Protein AF-0000000084916771 (afdb_homodimer)

Radius of gyration: 23.05 Å; Cα contacts (8 Å, |Δi|>4): 1076; chains: 2; bounding box: 58×69×49 Å

Secondary structure (DSSP, 8-state):
-PPEEEESSTTSHHHHHHHHHHHHTT-EEEEEES-GGG--S-SSEEEE--TT-HHHHHHHHHHHHHHHS--SEEEE-----EES-GGGS-HHHHHHHHIIIIIHHHHHHHHHHHHHHHHT-EEEEEE--GGGGS--TT-HHHHHHHHHHHHHHHHHHHHSGGGTEEEEEEEE-SB-STHHHH-EEPPPPTT-TTHHHHHHHHHHHHHHGGGPBPHHHHHHHHHHHHH-SS--SEEEES-HHHHHHHHHHHHS-HHHHHHHHHHHTT-/-PPEEEESSTTSHHHHHHHHHHHHTT-EEEEEES-GGG--S-SSEEEE--TT-HHHHHHHHHHHHHHHS--SEEEE-----EES-GGGS-HHHHHHHHIIIIIHHHHHHHHHHHHHHHHT-EEEEEE--GGGGS--TT-HHHHHHHHHHHHHHHHHHHHSGGGTEEEEEEEE-SB-SGGGGG-EEPPPPTT-TTHHHHHHHHHHHHHHGGGPBPHHHHHHHHHHHHH-SS--SEEEES-HHHHHHHHHHHHS-HHHHHHHHHHHTT-

Nearest PDB structures (foldseek):
  3m1a-assembly1_C  TM=8.543E-01  e=1.316E-24  Streptomyces avermitilis
  3m1a-assembly6_J  TM=8.519E-01  e=1.029E-24  Streptomyces avermitilis
  1fdu-assembly1_B  TM=8.995E-01  e=2.110E-21  Homo sapiens
  4nbt-assembly1_D  TM=8.140E-01  e=1.089E-17  Acholeplasma laidlawii PG-8A
  2ztm-assembly1_B  TM=8.374E-01  e=3.122E-15  Pseudomonas fragi

Solvent-accessible surface area (backbone atoms only — not comparable to full-atom values): 27271 Å² total; per-residue (Å²): 132,65,54,33,33,41,30,35,38,21,79,45,49,53,30,25,41,28,46,54,52,43,36,73,73,58,37,47,48,36,23,17,25,70,56,38,89,75,59,77,88,62,91,52,52,58,39,56,35,42,61,74,34,70,66,39,41,48,51,42,53,48,50,46,32,71,75,66,71,50,60,42,31,42,33,42,48,47,65,61,47,46,38,32,54,72,75,66,42,56,68,68,58,55,51,50,42,36,34,35,42,30,52,12,47,51,51,49,50,46,63,48,44,65,59,20,48,73,64,45,32,31,36,38,39,38,53,49,29,55,52,24,77,45,38,35,67,39,25,23,66,41,12,15,28,25,27,19,40,51,21,32,40,53,5,50,29,60,70,35,38,89,40,44,32,45,44,27,38,38,18,41,46,66,51,50,45,64,51,73,77,62,32,49,65,44,73,80,43,88,90,43,97,54,28,67,61,50,47,54,48,52,54,53,50,66,71,49,56,85,68,34,43,61,38,60,59,56,24,54,52,50,54,52,46,73,69,40,93,72,63,60,63,72,44,78,47,64,57,66,68,63,58,47,49,55,53,46,60,71,72,40,57,66,70,58,43,48,48,55,52,29,56,75,66,69,99,131,66,55,33,35,40,31,35,38,21,80,45,51,54,30,25,39,28,45,53,51,45,35,74,74,57,37,44,47,34,22,16,24,71,55,38,88,74,58,76,88,61,91,53,54,59,39,57,35,42,61,73,34,72,65,38,41,46,52,43,53,49,50,46,3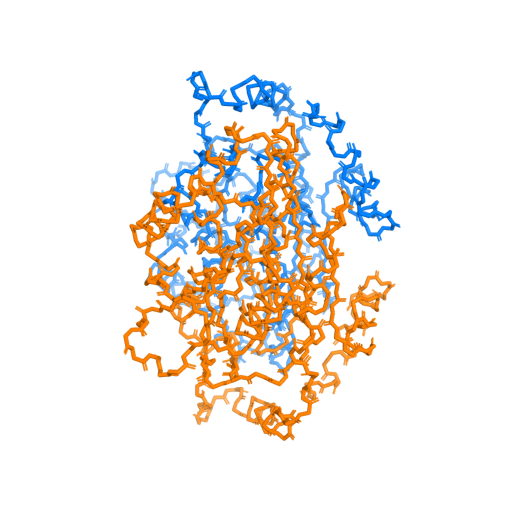2,71,75,66,71,50,60,43,30,41,33,40,48,46,66,61,47,43,39,31,54,72,76,66,44,56,67,69,58,55,52,51,42,35,34,38,42,29,51,12,49,50,52,49,50,46,63,49,43,64,59,20,48,74,64,46,32,30,36,38,40,38,52,50,30,54,50,24,77,47,37,34,66,40,24,23,67,41,13,15,27,26,26,18,40,51,20,33,40,52,5,51,28,60,70,35,39,89,40,46,33,46,44,27,36,37,18,41,46,65,51,51,45,64,52,72,76,62,32,47,65,42,75,78,44,88,89,44,95,54,29,68,61,51,48,54,46,52,53,54,50,67,70,49,56,86,67,33,42,62,38,57,59,55,23,54,52,49,54,52,46,74,70,41,92,74,65,62,64,72,44,78,45,64,57,66,68,62,59,46,48,57,52,45,58,71,72,40,57,68,68,59,44,47,50,53,51,29,56,74,66,69,96

InterPro domains:
  IPR002347 Short-chain dehydrogenase/reductase SDR [PF00106] (3-183)
  IPR002347 Short-chain dehydrogenase/reductase SDR [PR00080] (69-80)
  IPR002347 Short-chain dehydrogenase/reductase SDR [PR00080] (122-130)
  IPR002347 Short-chain dehydrogenase/reductase SDR [PR00080] (142-161)
  IPR002347 Short-chain dehydrogenase/reductase SDR [PR00081] (4-21)
  IPR002347 Short-chain dehydrogenase/reductase SDR [PR00081] (69-80)
  IPR002347 Short-chain dehydrogenase/reductase SDR [PR00081] (116-132)
  IPR002347 Short-chain dehydrogenase/reductase SDR [PR00081] (142-161)
  IPR002347 Short-chain dehydrogenase/reductase SDR [PR00081] (163-180)
  IPR020904 Short-chain dehydrogenase/reductase, conserved site [PS00061] (129-157)
  IPR036291 NAD(P)-binding domain superfamily [SSF51735] (2-242)
  IPR051911 Short-chain Dehydrogenases/Reductases (SDR) [PTHR43976] (2-239)

Foldseek 3Di:
DAAEEEEEPCLWDLNVLQQVLVVVVPHQYEYEDCCPVPRPPRPHHYDHADLLDLVRLLVVLVVSCVVPVAHAEYEYDWAAFEFAAPVQDDPVVLVVRLSTLPVSLVSNCVNRLVRCLVVLHHEYEYEAALLLLDQAGRRRSNNVSSVVNLVVQVPVQVVCVRSHYHYAYEHEYFAQTCNVVRYHYRDQDPPDPCNVLRVVQVVVCVVCSVPFDYSNQVSVVVVVQSVDPHHDRYHYTGDPVSVVLSVCCVPPDPVVNVVVSCVVSVD/DAAEEEEEPCLWDLNVLQQVLVVVVPHQYEYEDCCPVVRPPRPHHYDHADLLDLVRLLVRLVVSCVVPVAHAEYEYDWAAFEFAAPVQDDPVVLVVRLSTLPVSLVSNCVNRLVRCLVVLHHEYEYEAALLLLDQAGRRRSNNVSSVVNLVVQVPVQVVCVRSHYHYAYEHEYFALTCNVVRYHYRDQDPPDPCNVLRVVQVVVCVVCSVPFDYSNQVSVVVVVQSVDSHHDRYHYTGDPVSVVLSVCCVPPPPVVNVVVSCVVSVD

Sequence (534 aa):
MSKIILITGGSSGIGKAVGEFLQEKGYTVYGTSRNPETVQNSKLKLLALDVRNTNSIQFCIDEVIRLEGKIDVLINNAGVGITGPLEEIPMEEIKNNFDTNLFGPIALMKAVLPAMRSQKSGLIINVTSIAGYMGLPFRSIYSASKGALELITESIRMETKAFGIQITNVAPGDFATDIASRRFHAPVQKGSAYEQVYQAQLDMVNEHVNSGSDPIDMAVAIAKIIESPKPKVHYKVGAFMQKFSIVLKRILPDTVYEKILMNHYKLMSKIILITGGSSGIGKAVGEFLQEKGYTVYGTSRNPETVQNSKLKLLALDVRNTNSIQFCIDEVIRLEGKIDVLINNAGVGITGPLEEIPMEEIKNNFDTNLFGPIALMKAVLPAMRSQKSGLIINVTSIAGYMGLPFRSIYSASKGALELITESIRMETKAFGIQITNVAPGDFATDIASRRFHAPVQKGSAYEQVYQAQLDMVNEHVNSGSDPIDMAVAIAKIIESPKPKVHYKVGAFMQKFSIVLKRILPDTVYEKILMNHYKL

Structure (mmCIF, N/CA/C/O backbone):
data_AF-0000000084916771-model_v1
#
loop_
_entity.id
_entity.type
_entity.pdbx_description
1 polymer 'Probable short-chain type dehydrogenase'
#
loop_
_atom_site.group_PDB
_atom_site.id
_atom_site.type_symbol
_atom_site.label_atom_id
_atom_site.label_alt_id
_atom_site.label_comp_id
_atom_site.label_asym_id
_atom_site.label_entity_id
_atom_site.label_seq_id
_atom_site.pdbx_PDB_ins_code
_atom_site.Cartn_x
_atom_site.Cartn_y
_atom_site.Cartn_z
_atom_site.occupancy
_atom_site.B_iso_or_equiv
_atom_site.auth_seq_id
_atom_site.auth_comp_id
_atom_site.auth_asym_id
_atom_site.auth_atom_id
_atom_site.pdbx_PDB_model_num
ATOM 1 N N . MET A 1 1 ? -0.598 -33.656 -18.188 1 73.06 1 MET A N 1
ATOM 2 C CA . MET A 1 1 ? -1.247 -33.625 -16.875 1 73.06 1 MET A CA 1
ATOM 3 C C . MET A 1 1 ? -1.913 -32.281 -16.625 1 73.06 1 MET A C 1
ATOM 5 O O . MET A 1 1 ? -1.479 -31.266 -17.156 1 73.06 1 MET A O 1
ATOM 9 N N . SER A 1 2 ? -3.037 -32.312 -15.938 1 92.31 2 SER A N 1
ATOM 10 C CA . SER A 1 2 ? -3.811 -31.109 -15.672 1 92.31 2 SER A CA 1
ATOM 11 C C . SER A 1 2 ? -3.051 -30.156 -14.758 1 92.31 2 SER A C 1
ATOM 13 O O . SER A 1 2 ? -2.279 -30.594 -13.898 1 92.31 2 SER A O 1
ATOM 15 N N . LYS A 1 3 ? -3.109 -28.891 -15.055 1 97.62 3 LYS A N 1
ATOM 16 C CA . LYS A 1 3 ? -2.508 -27.922 -14.156 1 97.62 3 LYS A CA 1
ATOM 17 C C . LYS A 1 3 ? -3.164 -27.953 -12.773 1 97.62 3 LYS A C 1
ATOM 19 O O . LYS A 1 3 ? -4.383 -28.094 -12.672 1 97.62 3 LYS A O 1
ATOM 24 N N . ILE A 1 4 ? -2.309 -27.875 -11.773 1 98.81 4 ILE A N 1
ATOM 25 C CA . ILE A 1 4 ? -2.77 -27.844 -10.391 1 98.81 4 ILE A CA 1
ATOM 26 C C . ILE A 1 4 ? -2.926 -26.391 -9.93 1 98.81 4 ILE A C 1
ATOM 28 O O . ILE A 1 4 ? -1.952 -25.641 -9.898 1 98.81 4 ILE A O 1
ATOM 32 N N . ILE A 1 5 ? -4.164 -26.016 -9.523 1 98.88 5 ILE A N 1
ATOM 33 C CA . ILE A 1 5 ? -4.48 -24.641 -9.164 1 98.88 5 ILE A CA 1
ATOM 34 C C . ILE A 1 5 ? -4.91 -24.578 -7.699 1 98.88 5 ILE A C 1
ATOM 36 O O . ILE A 1 5 ? -5.742 -25.359 -7.25 1 98.88 5 ILE A O 1
ATOM 40 N N . LEU A 1 6 ? -4.289 -23.734 -6.922 1 98.94 6 LEU A N 1
ATOM 41 C CA . LEU A 1 6 ? -4.699 -23.406 -5.562 1 98.94 6 LEU A CA 1
ATOM 42 C C . LEU A 1 6 ? -5.281 -22 -5.488 1 98.94 6 LEU A C 1
ATOM 44 O O . LEU A 1 6 ? -4.641 -21.031 -5.91 1 98.94 6 LEU A O 1
ATOM 48 N N . ILE A 1 7 ? -6.492 -21.875 -5.012 1 98.88 7 ILE A N 1
ATOM 49 C CA . ILE A 1 7 ? -7.168 -20.594 -4.918 1 98.88 7 ILE A CA 1
ATOM 50 C C . ILE A 1 7 ? -7.551 -20.312 -3.465 1 98.88 7 ILE A C 1
ATOM 52 O O . ILE A 1 7 ? -8.258 -21.109 -2.842 1 98.88 7 ILE A O 1
ATOM 56 N N . THR A 1 8 ? -7.109 -19.188 -2.904 1 98.75 8 THR A N 1
ATOM 57 C CA . THR A 1 8 ? -7.516 -18.812 -1.554 1 98.75 8 THR A CA 1
ATOM 58 C C . THR A 1 8 ? -8.906 -18.188 -1.559 1 98.75 8 THR A C 1
ATOM 60 O O . THR A 1 8 ? -9.266 -17.469 -2.488 1 98.75 8 THR A O 1
ATOM 63 N N . GLY A 1 9 ? -9.633 -18.453 -0.482 1 96.38 9 GLY A N 1
ATOM 64 C CA . GLY A 1 9 ? -11 -17.969 -0.45 1 96.38 9 GLY A CA 1
ATOM 65 C C . GLY A 1 9 ? -11.875 -18.594 -1.524 1 96.38 9 GLY A C 1
ATOM 66 O O . GLY A 1 9 ? -12.586 -17.891 -2.244 1 96.38 9 GLY A O 1
ATOM 67 N N . GLY A 1 10 ? -11.844 -19.859 -1.682 1 96.12 10 GLY A N 1
ATOM 68 C CA . GLY A 1 10 ? -12.5 -20.547 -2.785 1 96.12 10 GLY A CA 1
ATOM 69 C C . GLY A 1 10 ? -13.922 -20.953 -2.469 1 96.12 10 GLY A C 1
ATOM 70 O O . GLY A 1 10 ? -14.617 -21.516 -3.322 1 96.12 10 GLY A O 1
ATOM 71 N N . SER A 1 11 ? -14.461 -20.609 -1.312 1 94.06 11 SER A N 1
ATOM 72 C CA . SER A 1 11 ? -15.75 -21.141 -0.882 1 94.06 11 SER A CA 1
ATOM 73 C C . SER A 1 11 ? -16.875 -20.188 -1.25 1 94.06 11 SER A C 1
ATOM 75 O O . SER A 1 11 ? -18.062 -20.531 -1.152 1 94.06 11 SER A O 1
ATOM 77 N N . SER A 1 12 ? -16.547 -18.953 -1.659 1 90.69 12 SER A N 1
ATOM 78 C CA . SER A 1 12 ? -17.594 -17.984 -1.955 1 90.69 12 SER A CA 1
ATOM 79 C C . SER A 1 12 ? -17.109 -16.922 -2.936 1 90.69 12 SER A C 1
ATOM 81 O O . SER A 1 12 ? -15.93 -16.906 -3.299 1 90.69 12 SER A O 1
ATOM 83 N N . GLY A 1 13 ? -18.047 -16.266 -3.492 1 91.44 13 GLY A N 1
ATOM 84 C CA . GLY A 1 13 ? -17.75 -15.086 -4.27 1 91.44 13 GLY A CA 1
ATOM 85 C C . GLY A 1 13 ? -16.938 -15.375 -5.516 1 91.44 13 GLY A C 1
ATOM 86 O O . GLY A 1 13 ? -17.219 -16.328 -6.242 1 91.44 13 GLY A O 1
ATOM 87 N N . ILE A 1 14 ? -15.992 -14.477 -5.746 1 94.06 14 ILE A N 1
ATOM 88 C CA . ILE A 1 14 ? -15.141 -14.562 -6.93 1 94.06 14 ILE A CA 1
ATOM 89 C C . ILE A 1 14 ? -14.336 -15.867 -6.891 1 94.06 14 ILE A C 1
ATOM 91 O O . ILE A 1 14 ? -14.219 -16.562 -7.906 1 94.06 14 ILE A O 1
ATOM 95 N N . GLY A 1 15 ? -13.805 -16.219 -5.73 1 96.69 15 GLY A N 1
ATOM 96 C CA . GLY A 1 15 ? -13.016 -17.422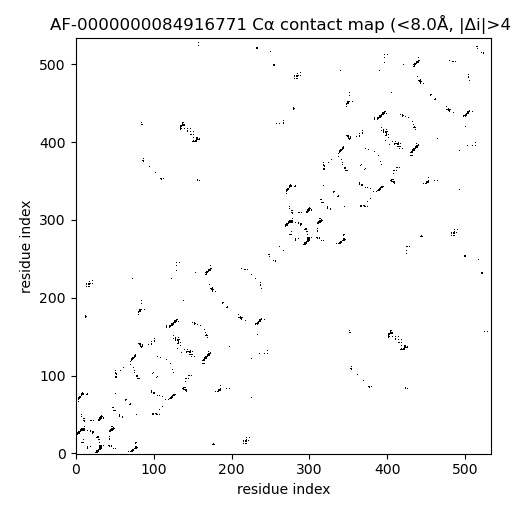 -5.598 1 96.69 15 GLY A CA 1
ATOM 97 C C . GLY A 1 15 ? -13.781 -18.688 -5.98 1 96.69 15 GLY A C 1
ATOM 98 O O . GLY A 1 15 ? -13.25 -19.547 -6.672 1 96.69 15 GLY A O 1
ATOM 99 N N . LYS A 1 16 ? -14.977 -18.734 -5.531 1 96.19 16 LYS A N 1
ATOM 100 C CA . LYS A 1 16 ? -15.836 -19.859 -5.863 1 96.19 16 LYS A CA 1
ATOM 101 C C . LYS A 1 16 ? -16.125 -19.922 -7.359 1 96.19 16 LYS A C 1
ATOM 103 O O . LYS A 1 16 ? -15.969 -20.969 -7.992 1 96.19 16 LYS A O 1
ATOM 108 N N . ALA A 1 17 ? -16.516 -18.781 -7.934 1 96.44 17 ALA A N 1
ATOM 109 C CA . ALA A 1 17 ? -16.859 -18.719 -9.352 1 96.44 17 ALA A CA 1
ATOM 110 C C . ALA A 1 17 ? -15.664 -19.094 -10.219 1 96.44 17 ALA A C 1
ATOM 112 O O . ALA A 1 17 ? -15.797 -19.859 -11.172 1 96.44 17 ALA A O 1
ATOM 113 N N . VAL A 1 18 ? -14.531 -18.578 -9.883 1 98.25 18 VAL A N 1
ATOM 114 C CA . VAL A 1 18 ? -13.305 -18.844 -10.625 1 98.25 18 VAL A CA 1
ATOM 115 C C . VAL A 1 18 ? -12.945 -20.328 -10.492 1 98.25 18 VAL A C 1
ATOM 117 O O . VAL A 1 18 ? -12.664 -21 -11.484 1 98.25 18 VAL A O 1
ATOM 120 N N . GLY A 1 19 ? -12.945 -20.812 -9.297 1 98.5 19 GLY A N 1
ATOM 121 C CA . GLY A 1 19 ? -12.594 -22.203 -9.055 1 98.5 19 GLY A CA 1
ATOM 122 C C . GLY A 1 19 ? -13.477 -23.188 -9.805 1 98.5 19 GLY A C 1
ATOM 123 O O . GLY A 1 19 ? -12.977 -24.109 -10.453 1 98.5 19 GLY A O 1
ATOM 124 N N . GLU A 1 20 ? -14.742 -23.016 -9.719 1 98.25 20 GLU A N 1
ATOM 125 C CA . GLU A 1 20 ? -15.688 -23.906 -10.391 1 98.25 20 GLU A CA 1
ATOM 126 C C . GLU A 1 20 ? -15.531 -23.844 -11.906 1 98.25 20 GLU A C 1
ATOM 128 O O . GLU A 1 20 ? -15.562 -24.875 -12.578 1 98.25 20 GLU A O 1
ATOM 133 N N . PHE A 1 21 ? -15.375 -22.656 -12.422 1 98.44 21 PHE A N 1
ATOM 134 C CA . PHE A 1 21 ? -15.18 -22.453 -13.859 1 98.44 21 PHE A CA 1
ATOM 135 C C . PHE A 1 21 ? -13.93 -23.188 -14.336 1 98.44 21 PHE A C 1
ATOM 137 O O . PHE A 1 21 ? -13.961 -23.875 -15.352 1 98.44 21 PHE A O 1
ATOM 144 N N . LEU A 1 22 ? -12.828 -23.047 -13.609 1 98.69 22 LEU A N 1
ATOM 145 C CA . LEU A 1 22 ? -11.562 -23.672 -13.977 1 98.69 22 LEU A CA 1
ATOM 146 C C . LEU A 1 22 ? -11.656 -25.188 -13.859 1 98.69 22 LEU A C 1
ATOM 148 O O . LEU A 1 22 ? -11.078 -25.906 -14.68 1 98.69 22 LEU A O 1
ATOM 152 N N . GLN A 1 23 ? -12.352 -25.641 -12.859 1 98.12 23 GLN A N 1
ATOM 153 C CA . GLN A 1 23 ? -12.586 -27.078 -12.727 1 98.12 23 GLN A CA 1
ATOM 154 C C . GLN A 1 23 ? -13.336 -27.625 -13.938 1 98.12 23 GLN A C 1
ATOM 156 O O . GLN A 1 23 ? -13.008 -28.703 -14.445 1 98.12 23 GLN A O 1
ATOM 161 N N . GLU A 1 24 ? -14.328 -26.953 -14.367 1 97.62 24 GLU A N 1
ATOM 162 C CA . GLU A 1 24 ? -15.109 -27.344 -15.531 1 97.62 24 GLU A CA 1
ATOM 163 C C . GLU A 1 24 ? -14.25 -27.359 -16.797 1 97.62 24 GLU A C 1
ATOM 165 O O . GLU A 1 24 ? -14.516 -28.141 -17.719 1 97.62 24 GLU A O 1
ATOM 170 N N . LYS A 1 25 ? -13.258 -26.578 -16.828 1 97.25 25 LYS A N 1
ATOM 171 C CA . LYS A 1 25 ? -12.352 -26.5 -17.984 1 97.25 25 LYS A CA 1
ATOM 172 C C . LYS A 1 25 ? -11.328 -27.625 -17.938 1 97.25 25 LYS A C 1
ATOM 174 O O . LYS A 1 25 ? -10.516 -27.766 -18.859 1 97.25 25 LYS A O 1
ATOM 179 N N . GLY A 1 26 ? -11.281 -28.391 -16.844 1 97.06 26 GLY A N 1
ATOM 180 C CA . GLY A 1 26 ? -10.453 -29.578 -16.812 1 97.06 26 GLY A CA 1
ATOM 181 C C . GLY A 1 26 ? -9.242 -29.438 -15.906 1 97.06 26 GLY A C 1
ATOM 182 O O . GLY A 1 26 ? -8.414 -30.344 -15.828 1 97.06 26 GLY A O 1
ATOM 183 N N . TYR A 1 27 ? -9.094 -28.328 -15.211 1 98.38 27 TYR A N 1
ATOM 184 C CA . TYR A 1 27 ? -7.984 -28.156 -14.273 1 98.38 27 TYR A CA 1
ATOM 185 C C . TYR A 1 27 ? -8.266 -28.875 -12.961 1 98.38 27 TYR A C 1
ATOM 187 O O . TYR A 1 27 ? -9.422 -29.141 -12.633 1 98.38 27 TYR A O 1
ATOM 195 N N . THR A 1 28 ? -7.25 -29.281 -12.281 1 98.62 28 THR A N 1
ATOM 196 C CA . THR A 1 28 ? -7.387 -29.719 -10.891 1 98.62 28 THR A CA 1
ATOM 197 C C . THR A 1 28 ? -7.328 -28.531 -9.945 1 98.62 28 THR A C 1
ATOM 199 O O . THR A 1 28 ? -6.289 -27.875 -9.812 1 98.62 28 THR A O 1
ATOM 202 N N . VAL A 1 29 ? -8.445 -28.266 -9.266 1 98.75 29 VAL A N 1
ATOM 203 C CA . VAL A 1 29 ? -8.547 -27.031 -8.508 1 98.75 29 VAL A CA 1
ATOM 204 C C . VAL A 1 29 ? -8.758 -27.344 -7.027 1 98.75 29 VAL A C 1
ATOM 206 O O . VAL A 1 29 ? -9.641 -28.125 -6.672 1 98.75 29 VAL A O 1
ATOM 209 N N . TYR A 1 30 ? -7.926 -26.781 -6.195 1 98.75 30 TYR A N 1
ATOM 210 C CA . TYR A 1 30 ? -8.125 -26.734 -4.754 1 98.75 30 TYR A CA 1
ATOM 211 C C . TYR A 1 30 ? -8.531 -25.344 -4.301 1 98.75 30 TYR A C 1
ATOM 213 O O . TYR A 1 30 ? -7.824 -24.359 -4.562 1 98.75 30 TYR A O 1
ATOM 221 N N . GLY A 1 31 ? -9.68 -25.219 -3.668 1 98.5 31 GLY A N 1
ATOM 222 C CA . GLY A 1 31 ? -10.039 -24.016 -2.955 1 98.5 31 GLY A CA 1
ATOM 223 C C . GLY A 1 31 ? -9.656 -24.047 -1.487 1 98.5 31 GLY A C 1
ATOM 224 O O . GLY A 1 31 ? -9.227 -25.078 -0.978 1 98.5 31 GLY A O 1
ATOM 225 N N . THR A 1 32 ? -9.789 -22.875 -0.85 1 98.62 32 THR A N 1
ATOM 226 C CA . THR A 1 32 ? -9.531 -22.859 0.585 1 98.62 32 THR A CA 1
ATOM 227 C C . THR A 1 32 ? -10.633 -22.109 1.327 1 98.62 32 THR A C 1
ATOM 229 O O . THR A 1 32 ? -11.359 -21.312 0.728 1 98.62 32 THR A O 1
ATOM 232 N N . SER A 1 33 ? -10.773 -22.406 2.537 1 97.31 33 SER A N 1
ATOM 233 C CA . SER A 1 33 ? -11.633 -21.734 3.506 1 97.31 33 SER A CA 1
ATOM 234 C C . SER A 1 33 ? -11.078 -21.859 4.922 1 97.31 33 SER A C 1
ATOM 236 O O . SER A 1 33 ? -10.328 -22.797 5.215 1 97.31 33 SER A O 1
ATOM 238 N N . ARG A 1 34 ? -11.406 -20.984 5.75 1 95.12 34 ARG A N 1
ATOM 239 C CA . ARG A 1 34 ? -10.961 -21.047 7.137 1 95.12 34 ARG A CA 1
ATOM 240 C C . ARG A 1 34 ? -11.562 -22.266 7.844 1 95.12 34 ARG A C 1
ATOM 242 O O . ARG A 1 34 ? -10.898 -22.906 8.664 1 95.12 34 ARG A O 1
ATOM 249 N N . ASN A 1 35 ? -12.781 -22.484 7.438 1 94.75 35 ASN A N 1
ATOM 250 C CA . ASN A 1 35 ? -13.523 -23.594 8.008 1 94.75 35 ASN A CA 1
ATOM 251 C C . ASN A 1 35 ? -14.211 -24.422 6.926 1 94.75 35 ASN A C 1
ATOM 253 O O . ASN A 1 35 ? -15.438 -24.391 6.797 1 94.75 35 ASN A O 1
ATOM 257 N N . PRO A 1 36 ? -13.453 -25.219 6.262 1 96.38 36 PRO A N 1
ATOM 258 C CA . PRO A 1 36 ? -14.023 -25.969 5.137 1 96.38 36 PRO A CA 1
ATOM 259 C C . PRO A 1 36 ? -15.156 -26.906 5.566 1 96.38 36 PRO A C 1
ATOM 261 O O . PRO A 1 36 ? -16.062 -27.172 4.777 1 96.38 36 PRO A O 1
ATOM 264 N N . GLU A 1 37 ? -15.125 -27.406 6.766 1 94.31 37 GLU A N 1
ATOM 265 C CA . GLU A 1 37 ? -16.109 -28.359 7.254 1 94.31 37 GLU A CA 1
ATOM 266 C C . GLU A 1 37 ? -17.5 -27.719 7.324 1 94.31 37 GLU A C 1
ATOM 268 O O . GLU A 1 37 ? -18.516 -28.422 7.32 1 94.31 37 GLU A O 1
ATOM 273 N N . THR A 1 38 ? -17.562 -26.422 7.344 1 93.31 38 THR A N 1
ATOM 274 C CA . THR A 1 38 ? -18.844 -25.734 7.473 1 93.31 38 THR A CA 1
ATOM 275 C C . THR A 1 38 ? -19.438 -25.422 6.098 1 93.31 38 THR A C 1
ATOM 277 O O . THR A 1 38 ? -20.578 -25 5.996 1 93.31 38 THR A O 1
ATOM 280 N N . VAL A 1 39 ? -18.703 -25.547 5.066 1 93.12 39 VAL A N 1
ATOM 281 C CA . VAL A 1 39 ? -19.172 -25.25 3.717 1 93.12 39 VAL A CA 1
ATOM 282 C C . VAL A 1 39 ? -19.906 -26.453 3.154 1 93.12 39 VAL A C 1
ATOM 284 O O . VAL A 1 39 ? -19.312 -27.531 2.969 1 93.12 39 VAL A O 1
ATOM 287 N N . GLN A 1 40 ? -21.156 -26.266 2.914 1 89.69 40 GLN A N 1
ATOM 288 C CA . GLN A 1 40 ? -21.984 -27.359 2.418 1 89.69 40 GLN A CA 1
ATOM 289 C C . GLN A 1 40 ? -22.031 -27.359 0.892 1 89.69 40 GLN A C 1
ATOM 291 O O . GLN A 1 40 ? -22.109 -26.312 0.266 1 89.69 40 GLN A O 1
ATOM 296 N N . ASN A 1 41 ? -21.875 -28.469 0.187 1 90.12 41 ASN A N 1
ATOM 297 C CA . ASN A 1 41 ? -22.109 -28.703 -1.234 1 90.12 41 ASN A CA 1
ATOM 298 C C . ASN A 1 41 ? -21.109 -27.953 -2.1 1 90.12 41 ASN A C 1
ATOM 300 O O . ASN A 1 41 ? -21.469 -27.391 -3.131 1 90.12 41 ASN A O 1
ATOM 304 N N . SER A 1 42 ? -19.922 -27.812 -1.606 1 93.62 42 SER A N 1
ATOM 305 C CA . SER A 1 42 ? -18.906 -27.203 -2.465 1 93.62 42 SER A CA 1
ATOM 306 C C . SER A 1 42 ? -18.531 -28.141 -3.619 1 93.62 42 SER A C 1
ATOM 308 O O . SER A 1 42 ? -18.328 -29.328 -3.42 1 93.62 42 SER A O 1
ATOM 310 N N . LYS A 1 43 ? -18.422 -27.594 -4.789 1 96 43 LYS A N 1
ATOM 311 C CA . LYS A 1 43 ? -17.969 -28.359 -5.941 1 96 43 LYS A CA 1
ATOM 312 C C . LYS A 1 43 ? -16.438 -28.5 -5.938 1 96 43 LYS A C 1
ATOM 314 O O . LYS A 1 43 ? -15.891 -29.359 -6.625 1 96 43 LYS A O 1
ATOM 319 N N . LEU A 1 44 ? -15.781 -27.578 -5.176 1 97.19 44 LEU A N 1
ATOM 320 C CA . LEU A 1 44 ? -14.328 -27.594 -5.086 1 97.19 44 LEU A CA 1
ATOM 321 C C . LEU A 1 44 ? -13.867 -28.391 -3.871 1 97.19 44 LEU A C 1
ATOM 323 O O . LEU A 1 44 ? -14.547 -28.406 -2.844 1 97.19 44 LEU A O 1
ATOM 327 N N . LYS A 1 45 ? -12.805 -29.094 -4.059 1 97.44 45 LYS A N 1
ATOM 328 C CA . LYS A 1 45 ? -12.102 -29.562 -2.869 1 97.44 45 LYS A CA 1
ATOM 329 C C . LYS A 1 45 ? -11.547 -28.391 -2.057 1 97.44 45 LYS A C 1
ATOM 331 O O . LYS A 1 45 ? -10.703 -27.641 -2.545 1 97.44 45 LYS A O 1
ATOM 336 N N . LEU A 1 46 ? -12.008 -28.297 -0.787 1 98.31 46 LEU A N 1
ATOM 337 C CA . LEU A 1 46 ? -11.609 -27.172 0.052 1 98.31 46 LEU A CA 1
ATOM 338 C C . LEU A 1 46 ? -10.594 -27.609 1.105 1 98.31 46 LEU A C 1
ATOM 340 O O . LEU A 1 46 ? -10.828 -28.578 1.826 1 98.31 46 LEU A O 1
ATOM 344 N N . LEU A 1 47 ? -9.508 -26.922 1.15 1 98.56 47 LEU A N 1
ATOM 345 C CA . LEU A 1 47 ? -8.516 -27.109 2.203 1 98.56 47 LEU A CA 1
ATOM 346 C C . LEU A 1 47 ? -8.625 -26.016 3.256 1 98.56 47 LEU A C 1
ATOM 348 O O . LEU A 1 47 ? -9.016 -24.891 2.943 1 98.56 47 LEU A O 1
ATOM 352 N N . ALA A 1 48 ? -8.289 -26.328 4.48 1 98.44 48 ALA A N 1
ATOM 353 C CA . ALA A 1 48 ? -8.281 -25.344 5.555 1 98.44 48 ALA A CA 1
ATOM 354 C C . ALA A 1 48 ? -7.125 -24.359 5.387 1 98.44 48 ALA A C 1
ATOM 356 O O . ALA A 1 48 ? -5.977 -24.766 5.195 1 98.44 48 ALA A O 1
ATOM 357 N N . LEU A 1 49 ? -7.488 -23.047 5.449 1 98.75 49 LEU A N 1
ATOM 358 C CA . LEU A 1 49 ? -6.449 -22.031 5.348 1 98.75 49 LEU A CA 1
ATOM 359 C C . LEU A 1 49 ? -6.902 -20.719 5.996 1 98.75 49 LEU A C 1
ATOM 361 O O . LEU A 1 49 ? -7.98 -20.219 5.688 1 98.75 49 LEU A O 1
ATOM 365 N N . ASP A 1 50 ? -6.172 -20.266 6.957 1 98.5 50 ASP A N 1
ATOM 366 C CA . ASP A 1 50 ? -6.199 -18.891 7.414 1 98.5 50 ASP A CA 1
ATOM 367 C C . ASP A 1 50 ? -5 -18.109 6.883 1 98.5 50 ASP A C 1
ATOM 369 O O . ASP A 1 50 ? -3.867 -18.328 7.32 1 98.5 50 ASP A O 1
ATOM 373 N N . VAL A 1 51 ? -5.309 -17.172 5.973 1 98.5 51 VAL A N 1
ATOM 374 C CA . VAL A 1 51 ? -4.227 -16.5 5.258 1 98.5 51 VAL A CA 1
ATOM 375 C C . VAL A 1 51 ? -3.449 -15.609 6.219 1 98.5 51 VAL A C 1
ATOM 377 O O . VAL A 1 51 ? -2.371 -15.117 5.883 1 98.5 51 VAL A O 1
ATOM 380 N N . ARG A 1 52 ? -3.936 -15.383 7.461 1 98.06 52 ARG A N 1
ATOM 381 C CA . ARG A 1 52 ? -3.252 -14.547 8.438 1 98.06 52 ARG A CA 1
ATOM 382 C C . ARG A 1 52 ? -2.326 -15.375 9.32 1 98.06 52 ARG A C 1
ATOM 384 O O . ARG A 1 52 ? -1.641 -14.844 10.195 1 98.06 52 ARG A O 1
ATOM 391 N N . ASN A 1 53 ? -2.324 -16.656 9.07 1 98.44 53 ASN A N 1
ATOM 392 C CA . ASN A 1 53 ? -1.555 -17.594 9.891 1 98.44 53 ASN A CA 1
ATOM 393 C C . ASN A 1 53 ? -0.516 -18.344 9.055 1 98.44 53 ASN A C 1
ATOM 395 O O . ASN A 1 53 ? -0.861 -19.234 8.273 1 98.44 53 ASN A O 1
ATOM 399 N N . THR A 1 54 ? 0.754 -18.047 9.305 1 97.62 54 THR A N 1
ATOM 400 C CA . THR A 1 54 ? 1.846 -18.578 8.492 1 97.62 54 THR A CA 1
ATOM 401 C C . THR A 1 54 ? 1.904 -20.094 8.586 1 97.62 54 THR A C 1
ATOM 403 O O . THR A 1 54 ? 2.223 -20.781 7.602 1 97.62 54 THR A O 1
ATOM 406 N N . ASN A 1 55 ? 1.629 -20.656 9.719 1 98.06 55 ASN A N 1
ATOM 407 C CA . ASN A 1 55 ? 1.608 -22.109 9.859 1 98.06 55 ASN A CA 1
ATOM 408 C C . ASN A 1 55 ? 0.486 -22.719 9.031 1 98.06 55 ASN A C 1
ATOM 410 O O . ASN A 1 55 ? 0.686 -23.75 8.375 1 98.06 55 ASN A O 1
ATOM 414 N N . SER A 1 56 ? -0.669 -22.125 9.117 1 98.75 56 SER A N 1
ATOM 415 C CA . SER A 1 56 ? -1.793 -22.578 8.305 1 98.75 56 SER A CA 1
ATOM 416 C C . SER A 1 56 ? -1.442 -22.562 6.82 1 98.75 56 SER A C 1
ATOM 418 O O . SER A 1 56 ? -1.77 -23.5 6.09 1 98.75 56 SER A O 1
ATOM 420 N N . ILE A 1 57 ? -0.751 -21.578 6.402 1 98.88 57 ILE A N 1
ATOM 421 C CA . ILE A 1 57 ? -0.335 -21.406 5.012 1 98.88 57 ILE A CA 1
ATOM 422 C C . ILE A 1 57 ? 0.62 -22.531 4.617 1 98.88 57 ILE A C 1
ATOM 424 O O . ILE A 1 57 ? 0.424 -23.188 3.592 1 98.88 57 ILE A O 1
ATOM 428 N N . GLN A 1 58 ? 1.588 -22.734 5.445 1 98.62 58 GLN A N 1
ATOM 429 C CA . GLN A 1 58 ? 2.574 -23.766 5.137 1 98.62 58 GLN A CA 1
ATOM 430 C C . GLN A 1 58 ? 1.922 -25.141 5.055 1 98.62 58 GLN A C 1
ATOM 432 O O . GLN A 1 58 ? 2.209 -25.922 4.141 1 98.62 58 GLN A O 1
ATOM 437 N N . PHE A 1 59 ? 1.065 -25.438 5.965 1 98.56 59 PHE A N 1
ATOM 438 C CA . PHE A 1 59 ? 0.372 -26.719 5.969 1 98.56 59 PHE A CA 1
ATOM 439 C C . PHE A 1 59 ? -0.443 -26.891 4.695 1 98.56 59 PHE A C 1
ATOM 441 O O . PHE A 1 59 ? -0.434 -27.969 4.09 1 98.56 59 PHE A O 1
ATOM 448 N N . CYS A 1 60 ? -1.114 -25.875 4.27 1 98.81 60 CYS A N 1
ATOM 449 C CA . CYS A 1 60 ? -1.947 -25.922 3.074 1 98.81 60 CYS A CA 1
ATOM 450 C C . CYS A 1 60 ? -1.104 -26.188 1.832 1 98.81 60 CYS A C 1
ATOM 452 O O . CYS A 1 60 ? -1.438 -27.047 1.021 1 98.81 60 CYS A O 1
ATOM 454 N N . ILE A 1 61 ? 0.001 -25.453 1.7 1 98.81 61 ILE A N 1
ATOM 455 C CA . ILE A 1 61 ? 0.906 -25.609 0.566 1 98.81 61 ILE A CA 1
ATOM 456 C C . ILE A 1 61 ? 1.475 -27.031 0.553 1 98.81 61 ILE A C 1
ATOM 458 O O . ILE A 1 61 ? 1.446 -27.719 -0.478 1 98.81 61 ILE A O 1
ATOM 462 N N . ASP A 1 62 ? 1.909 -27.453 1.7 1 98.62 62 ASP A N 1
ATOM 463 C CA . ASP A 1 62 ? 2.498 -28.781 1.818 1 98.62 62 ASP A CA 1
ATOM 464 C C . ASP A 1 62 ? 1.486 -29.875 1.456 1 98.62 62 ASP A C 1
ATOM 466 O O . ASP A 1 62 ? 1.84 -30.875 0.834 1 98.62 62 ASP A O 1
ATOM 470 N N . GLU A 1 63 ? 0.295 -29.688 1.854 1 98.69 63 GLU A N 1
ATOM 471 C CA . GLU A 1 63 ? -0.751 -30.672 1.583 1 98.69 63 GLU A CA 1
ATOM 472 C C . GLU A 1 63 ? -0.999 -30.812 0.084 1 98.69 63 GLU A C 1
ATOM 474 O O . GLU A 1 63 ? -1.121 -31.938 -0.427 1 98.69 63 GLU A O 1
ATOM 479 N N . VAL A 1 64 ? -1.068 -29.719 -0.674 1 98.75 64 VAL A N 1
ATOM 480 C CA . VAL A 1 64 ? -1.282 -29.781 -2.117 1 98.75 64 VAL A CA 1
ATOM 481 C C . VAL A 1 64 ? -0.088 -30.453 -2.787 1 98.75 64 VAL A C 1
ATOM 483 O O . VAL A 1 64 ? -0.26 -31.281 -3.68 1 98.75 64 VAL A O 1
ATOM 486 N N . ILE A 1 65 ? 1.083 -30.109 -2.322 1 98.38 65 ILE A N 1
ATOM 487 C CA . ILE A 1 65 ? 2.285 -30.703 -2.896 1 98.38 65 ILE A CA 1
ATOM 488 C C . ILE A 1 65 ? 2.312 -32.188 -2.605 1 98.38 65 ILE A C 1
ATOM 490 O O . ILE A 1 65 ? 2.689 -33 -3.467 1 98.38 65 ILE A O 1
ATOM 494 N N . ARG A 1 66 ? 1.957 -32.531 -1.407 1 98.12 66 ARG A N 1
ATOM 495 C CA . ARG A 1 66 ? 1.894 -33.969 -1.047 1 98.12 66 ARG A CA 1
ATOM 496 C C . ARG A 1 66 ? 0.923 -34.719 -1.952 1 98.12 66 ARG A C 1
ATOM 498 O O . ARG A 1 66 ? 1.228 -35.812 -2.42 1 98.12 66 ARG A O 1
ATOM 505 N N . LEU A 1 67 ? -0.162 -34.156 -2.299 1 98 67 LEU A N 1
ATOM 506 C CA . LEU A 1 67 ? -1.235 -34.812 -3.041 1 98 67 LEU A CA 1
ATOM 507 C C . LEU A 1 67 ? -0.945 -34.812 -4.539 1 98 67 LEU A C 1
ATOM 509 O O . LEU A 1 67 ? -1.25 -35.781 -5.238 1 98 67 LEU A O 1
ATOM 513 N N . GLU A 1 68 ? -0.347 -33.719 -5.035 1 98.19 68 GLU A N 1
ATOM 514 C CA . GLU A 1 68 ? -0.305 -33.531 -6.48 1 98.19 68 GLU A CA 1
ATOM 515 C C . GLU A 1 68 ? 1.133 -33.469 -6.988 1 98.19 68 GLU A C 1
ATOM 517 O O . GLU A 1 68 ? 1.374 -33.562 -8.195 1 98.19 68 GLU A O 1
ATOM 522 N N . GLY A 1 69 ? 2.096 -33.25 -6.105 1 97.69 69 GLY A N 1
ATOM 523 C CA . GLY A 1 69 ? 3.504 -33.188 -6.461 1 97.69 69 GLY A CA 1
ATOM 524 C C . GLY A 1 69 ? 3.965 -31.797 -6.867 1 97.69 69 GLY A C 1
ATOM 525 O O . GLY A 1 69 ? 5.164 -31.531 -6.926 1 97.69 69 GLY A O 1
ATOM 526 N N . LYS A 1 70 ? 3.021 -30.891 -7.172 1 98.25 70 LYS A N 1
ATOM 527 C CA . LYS A 1 70 ? 3.355 -29.562 -7.652 1 98.25 70 LYS A CA 1
ATOM 528 C C . LYS A 1 70 ? 2.186 -28.594 -7.465 1 98.25 70 LYS A C 1
ATOM 530 O O . LYS A 1 70 ? 1.074 -29.016 -7.141 1 98.25 70 LYS A O 1
ATOM 535 N N . ILE A 1 71 ? 2.447 -27.359 -7.602 1 98.81 71 ILE A N 1
ATOM 536 C CA . ILE A 1 71 ? 1.47 -26.281 -7.77 1 98.81 71 ILE A CA 1
ATOM 537 C C . ILE A 1 71 ? 1.822 -25.453 -9 1 98.81 71 ILE A C 1
ATOM 539 O O . ILE A 1 71 ? 2.875 -24.812 -9.047 1 98.81 71 ILE A O 1
ATOM 543 N N . ASP A 1 72 ? 0.952 -25.438 -9.938 1 98.88 72 ASP A N 1
ATOM 544 C CA . ASP A 1 72 ? 1.214 -24.719 -11.188 1 98.88 72 ASP A CA 1
ATOM 545 C C . ASP A 1 72 ? 0.75 -23.266 -11.102 1 98.88 72 ASP A C 1
ATOM 547 O O . ASP A 1 72 ? 1.364 -22.375 -11.695 1 98.88 72 ASP A O 1
ATOM 551 N N . VAL A 1 73 ? -0.384 -23.047 -10.406 1 98.94 73 VAL A N 1
ATOM 552 C CA . VAL A 1 73 ? -0.977 -21.719 -10.328 1 98.94 73 VAL A CA 1
ATOM 553 C C . VAL A 1 73 ? -1.451 -21.438 -8.898 1 98.94 73 VAL A C 1
ATOM 555 O O . VAL A 1 73 ? -2.156 -22.266 -8.305 1 98.94 73 VAL A O 1
ATOM 558 N N . LEU A 1 74 ? -1.007 -20.406 -8.336 1 98.94 74 LEU A N 1
ATOM 559 C CA . LEU A 1 74 ? -1.572 -19.859 -7.105 1 98.94 74 LEU A CA 1
ATOM 560 C C . LEU A 1 74 ? -2.404 -18.625 -7.395 1 98.94 74 LEU A C 1
ATOM 562 O O . LEU A 1 74 ? -1.925 -17.688 -8.039 1 98.94 74 LEU A O 1
ATOM 566 N N . ILE A 1 75 ? -3.623 -18.625 -7.004 1 98.94 75 ILE A N 1
ATOM 567 C CA . ILE A 1 75 ? -4.488 -17.453 -7.098 1 98.94 75 ILE A CA 1
ATOM 568 C C . ILE A 1 75 ? -4.758 -16.891 -5.699 1 98.94 75 ILE A C 1
ATOM 570 O O . ILE A 1 75 ? -5.543 -17.469 -4.941 1 98.94 75 ILE A O 1
ATOM 574 N N . ASN A 1 76 ? -4.086 -15.852 -5.375 1 98.88 76 ASN A N 1
ATOM 575 C CA . ASN A 1 76 ? -4.375 -15.102 -4.152 1 98.88 76 ASN A CA 1
ATOM 576 C C . ASN A 1 76 ? -5.637 -14.258 -4.301 1 98.88 76 ASN A C 1
ATOM 578 O O . ASN A 1 76 ? -5.582 -13.133 -4.801 1 98.88 76 ASN A O 1
ATOM 582 N N . ASN A 1 77 ? -6.707 -14.758 -3.74 1 98.25 77 ASN A N 1
ATOM 583 C CA . ASN A 1 77 ? -8.016 -14.141 -3.943 1 98.25 77 ASN A CA 1
ATOM 584 C C . ASN A 1 77 ? -8.641 -13.711 -2.621 1 98.25 77 ASN A C 1
ATOM 586 O O . ASN A 1 77 ? -9.406 -12.75 -2.576 1 98.25 77 ASN A O 1
ATOM 590 N N . ALA A 1 78 ? -8.312 -14.453 -1.524 1 96.94 78 ALA A N 1
ATOM 591 C CA . ALA A 1 78 ? -8.891 -14.109 -0.225 1 96.94 78 ALA A CA 1
ATOM 592 C C . ALA A 1 78 ? -8.641 -12.648 0.124 1 96.94 78 ALA A C 1
ATOM 594 O O . ALA A 1 78 ? -7.535 -12.133 -0.09 1 96.94 78 ALA A O 1
ATOM 595 N N . GLY A 1 79 ? -9.641 -11.977 0.582 1 95.5 79 GLY A N 1
ATOM 596 C CA . GLY A 1 79 ? -9.562 -10.578 0.968 1 95.5 79 GLY A CA 1
ATOM 597 C C . GLY A 1 79 ? -10.766 -10.109 1.757 1 95.5 79 GLY A C 1
ATOM 598 O O . GLY A 1 79 ? -11.781 -10.805 1.824 1 95.5 79 GLY A O 1
ATOM 599 N N . VAL A 1 80 ? -10.602 -8.984 2.383 1 95 80 VAL A N 1
ATOM 600 C CA . VAL A 1 80 ? -11.703 -8.406 3.15 1 95 80 VAL A CA 1
ATOM 601 C C . VAL A 1 80 ? -11.828 -6.918 2.842 1 95 80 VAL A C 1
ATOM 603 O O . VAL A 1 80 ? -10.82 -6.246 2.59 1 95 80 VAL A O 1
ATOM 606 N N . GLY A 1 81 ? -13.102 -6.469 2.83 1 94.19 81 GLY A N 1
ATOM 607 C CA . GLY A 1 81 ? -13.367 -5.043 2.703 1 94.19 81 GLY A CA 1
ATOM 608 C C . GLY A 1 81 ? -13.297 -4.301 4.023 1 94.19 81 GLY A C 1
ATOM 609 O O . GLY A 1 81 ? -13.289 -4.922 5.09 1 94.19 81 GLY A O 1
ATOM 610 N N . ILE A 1 82 ? -13.188 -3.043 3.965 1 95.44 82 ILE A N 1
ATOM 611 C CA . ILE A 1 82 ? -13.219 -2.143 5.113 1 95.44 82 ILE A CA 1
ATOM 612 C C . ILE A 1 82 ? -13.664 -0.752 4.668 1 95.44 82 ILE A C 1
ATOM 614 O O . ILE A 1 82 ? -13.234 -0.259 3.623 1 95.44 82 ILE A O 1
ATOM 618 N N . THR A 1 83 ? -14.609 -0.147 5.406 1 95.31 83 THR A N 1
ATOM 619 C CA . THR A 1 83 ? -15.109 1.184 5.074 1 95.31 83 THR A CA 1
ATOM 620 C C . THR A 1 83 ? -15.289 2.023 6.336 1 95.31 83 THR A C 1
ATOM 622 O O . THR A 1 83 ? -15.57 1.487 7.41 1 95.31 83 THR A O 1
ATOM 625 N N . GLY A 1 84 ? -15.047 3.307 6.238 1 97 84 GLY A N 1
ATOM 626 C CA . GLY A 1 84 ? -15.227 4.258 7.32 1 97 84 GLY A CA 1
ATOM 627 C C . GLY A 1 84 ? -14.312 5.465 7.215 1 97 84 GLY A C 1
ATOM 628 O O . GLY A 1 84 ? -13.297 5.422 6.527 1 97 84 GLY A O 1
ATOM 629 N N . PRO A 1 85 ? -14.719 6.574 7.832 1 98.25 85 PRO A N 1
ATOM 630 C CA . PRO A 1 85 ? -13.703 7.617 8 1 98.25 85 PRO A CA 1
ATOM 631 C C . PRO A 1 85 ? -12.406 7.086 8.617 1 98.25 85 PRO A C 1
ATOM 633 O O . PRO A 1 85 ? -12.445 6.363 9.617 1 98.25 85 PRO A O 1
ATOM 636 N N . LEU A 1 86 ? -11.328 7.41 7.977 1 98.56 86 LEU A N 1
ATOM 637 C CA . LEU A 1 86 ? -10.062 6.871 8.461 1 98.56 86 LEU A CA 1
ATOM 638 C C . LEU A 1 86 ? -9.891 7.148 9.953 1 98.56 86 LEU A C 1
ATOM 640 O O . LEU A 1 86 ? -9.484 6.266 10.711 1 98.56 86 LEU A O 1
ATOM 644 N N . GLU A 1 87 ? -10.227 8.375 10.344 1 98.38 87 GLU A N 1
ATOM 645 C CA . GLU A 1 87 ? -10.086 8.805 11.734 1 98.38 87 GLU A CA 1
ATOM 646 C C . GLU A 1 87 ? -10.875 7.902 12.68 1 98.38 87 GLU A C 1
ATOM 648 O O . GLU A 1 87 ? -10.539 7.785 13.859 1 98.38 87 GLU A O 1
ATOM 653 N N . GLU A 1 88 ? -11.875 7.199 12.148 1 98.25 88 GLU A N 1
ATOM 654 C CA . GLU A 1 88 ? -12.812 6.512 13.023 1 98.25 88 GLU A CA 1
ATOM 655 C C . GLU A 1 88 ? -12.703 4.996 12.867 1 98.25 88 GLU A C 1
ATOM 657 O O . GLU A 1 88 ? -13.43 4.246 13.523 1 98.25 88 GLU A O 1
ATOM 662 N N . ILE A 1 89 ? -11.891 4.5 12.039 1 98.31 89 ILE A N 1
ATOM 663 C CA . ILE A 1 89 ? -11.609 3.07 11.961 1 98.31 89 ILE A CA 1
ATOM 664 C C . ILE A 1 89 ? -10.602 2.682 13.039 1 98.31 89 ILE A C 1
ATOM 666 O O . ILE A 1 89 ? -9.516 3.258 13.125 1 98.31 89 ILE A O 1
ATOM 670 N N . PRO A 1 90 ? -10.93 1.731 13.898 1 98.19 90 PRO A N 1
ATOM 671 C CA . PRO A 1 90 ? -9.961 1.308 14.906 1 98.19 90 PRO A CA 1
ATOM 672 C C . PRO A 1 90 ? -8.672 0.766 14.289 1 98.19 90 PRO A C 1
ATOM 674 O O . PRO A 1 90 ? -8.711 0.082 13.266 1 98.19 90 PRO A O 1
ATOM 677 N N . MET A 1 91 ? -7.547 1.021 14.945 1 98.44 91 MET A N 1
ATOM 678 C CA . MET A 1 91 ? -6.25 0.595 14.43 1 98.44 91 MET A CA 1
ATOM 679 C C . MET A 1 91 ? -6.203 -0.919 14.258 1 98.44 91 MET A C 1
ATOM 681 O O . MET A 1 91 ? -5.582 -1.425 13.32 1 98.44 91 MET A O 1
ATOM 685 N N . GLU A 1 92 ? -6.797 -1.622 15.172 1 98.06 92 GLU A N 1
ATOM 686 C CA . GLU A 1 92 ? -6.797 -3.08 15.094 1 98.06 92 GLU A CA 1
ATOM 687 C C . GLU A 1 92 ? -7.457 -3.566 13.805 1 98.06 92 GLU A C 1
ATOM 689 O O . GLU A 1 92 ? -7.008 -4.543 13.203 1 98.06 92 GLU A O 1
ATOM 694 N N . GLU A 1 93 ? -8.523 -2.922 13.367 1 98.25 93 GLU A N 1
ATOM 695 C CA . GLU A 1 93 ? -9.219 -3.293 12.141 1 98.25 93 GLU A CA 1
ATOM 696 C C . GLU A 1 93 ? -8.398 -2.938 10.906 1 98.25 93 GLU A C 1
ATOM 698 O O . GLU A 1 93 ? -8.43 -3.654 9.906 1 98.25 93 GLU A O 1
ATOM 703 N N . ILE A 1 94 ? -7.711 -1.842 10.992 1 98.75 94 ILE A N 1
ATOM 704 C CA . ILE A 1 94 ? -6.801 -1.449 9.922 1 98.75 94 ILE A CA 1
ATOM 705 C C . ILE A 1 94 ? -5.738 -2.527 9.727 1 98.75 94 ILE A C 1
ATOM 707 O O . ILE A 1 94 ? -5.531 -3.008 8.609 1 98.75 94 ILE A O 1
ATOM 711 N N . LYS A 1 95 ? -5.113 -2.914 10.797 1 98.56 95 LYS A N 1
ATOM 712 C CA . LYS A 1 95 ? -4.055 -3.916 10.734 1 98.56 95 LYS A CA 1
ATOM 713 C C . LYS A 1 95 ? -4.602 -5.266 10.281 1 98.56 95 LYS A C 1
ATOM 715 O O . LYS A 1 95 ? -3.955 -5.977 9.516 1 98.56 95 LYS A O 1
ATOM 720 N N . ASN A 1 96 ? -5.766 -5.594 10.75 1 97.81 96 ASN A N 1
ATOM 721 C CA . ASN A 1 96 ? -6.398 -6.84 10.328 1 97.81 96 ASN A CA 1
ATOM 722 C C . ASN A 1 96 ? -6.629 -6.875 8.828 1 97.81 96 ASN A C 1
ATOM 724 O O . ASN A 1 96 ? -6.469 -7.918 8.188 1 97.81 96 ASN A O 1
ATOM 728 N N . ASN A 1 97 ? -7.074 -5.812 8.297 1 98.31 97 ASN A N 1
ATOM 729 C CA . ASN A 1 97 ? -7.262 -5.734 6.852 1 98.31 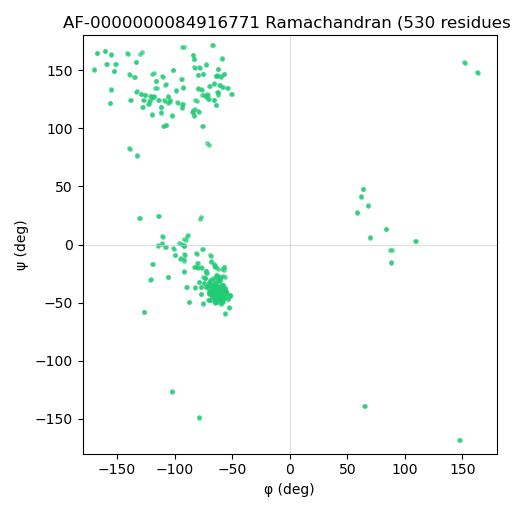97 ASN A CA 1
ATOM 730 C C . ASN A 1 97 ? -5.961 -6.016 6.105 1 98.31 97 ASN A C 1
ATOM 732 O O . ASN A 1 97 ? -5.941 -6.816 5.168 1 98.31 97 ASN A O 1
ATOM 736 N N . PHE A 1 98 ? -4.855 -5.406 6.523 1 98.81 98 PHE A N 1
ATOM 737 C CA . PHE A 1 98 ? -3.566 -5.598 5.867 1 98.81 98 PHE A CA 1
ATOM 738 C C . PHE A 1 98 ? -3.059 -7.02 6.078 1 98.81 98 PHE A C 1
ATOM 740 O O . PHE A 1 98 ? -2.41 -7.59 5.195 1 98.81 98 PHE A O 1
ATOM 747 N N . ASP A 1 99 ? -3.336 -7.586 7.25 1 98.69 99 ASP A N 1
ATOM 748 C CA . ASP A 1 99 ? -2.957 -8.977 7.504 1 98.69 99 ASP A CA 1
ATOM 749 C C . ASP A 1 99 ? -3.557 -9.906 6.453 1 98.69 99 ASP A C 1
ATOM 751 O O . ASP A 1 99 ? -2.898 -10.844 5.996 1 98.69 99 ASP A O 1
ATOM 755 N N . THR A 1 100 ? -4.723 -9.602 6.074 1 98.12 100 THR A N 1
ATOM 756 C CA . THR A 1 100 ? -5.434 -10.453 5.133 1 98.12 100 THR A CA 1
ATOM 757 C C . THR A 1 100 ? -5.098 -10.07 3.695 1 98.12 100 THR A C 1
ATOM 759 O O . THR A 1 100 ? -4.676 -10.922 2.904 1 98.12 100 THR A O 1
ATOM 762 N N . ASN A 1 101 ? -5.191 -8.789 3.375 1 98.5 101 ASN A N 1
ATOM 763 C CA . ASN A 1 101 ? -5.168 -8.328 1.993 1 98.5 101 ASN A CA 1
ATOM 764 C C . ASN A 1 101 ? -3.738 -8.203 1.471 1 98.5 101 ASN A C 1
ATOM 766 O O . ASN A 1 101 ? -3.52 -8.141 0.259 1 98.5 101 ASN A O 1
ATOM 770 N N . LEU A 1 102 ? -2.785 -8.125 2.375 1 98.94 102 LEU A N 1
ATOM 771 C CA . LEU A 1 102 ? -1.428 -7.859 1.908 1 98.94 102 LEU A CA 1
ATOM 772 C C . LEU A 1 102 ? -0.456 -8.906 2.447 1 98.94 102 LEU A C 1
ATOM 774 O O . LEU A 1 102 ? 0.184 -9.617 1.673 1 98.94 102 LEU A O 1
ATOM 778 N N . PHE A 1 103 ? -0.373 -9.039 3.762 1 98.94 103 PHE A N 1
ATOM 779 C CA . PHE A 1 103 ? 0.628 -9.922 4.34 1 98.94 103 PHE A CA 1
ATOM 780 C C . PHE A 1 103 ? 0.289 -11.383 4.055 1 98.94 103 PHE A C 1
ATOM 782 O O . PHE A 1 103 ? 1.185 -12.211 3.887 1 98.94 103 PHE A O 1
ATOM 789 N N . GLY A 1 104 ? -0.988 -11.711 3.996 1 98.81 104 GLY A N 1
ATOM 790 C CA . GLY A 1 104 ? -1.411 -13.047 3.596 1 98.81 104 GLY A CA 1
ATOM 791 C C . GLY A 1 104 ? -0.871 -13.461 2.24 1 98.81 104 GLY A C 1
ATOM 792 O O . GLY A 1 104 ? -0.115 -14.43 2.139 1 98.81 104 GLY A O 1
ATOM 793 N N . PRO A 1 105 ? -1.225 -12.68 1.218 1 98.88 105 PRO A N 1
ATOM 794 C CA . PRO A 1 105 ? -0.698 -12.977 -0.116 1 98.88 105 PRO A CA 1
ATOM 795 C C . PRO A 1 105 ? 0.828 -13.047 -0.146 1 98.88 105 PRO A C 1
ATOM 797 O O . PRO A 1 105 ? 1.398 -13.891 -0.84 1 98.88 105 PRO A O 1
ATOM 800 N N . ILE A 1 106 ? 1.518 -12.156 0.534 1 98.94 106 ILE A N 1
ATOM 801 C CA . ILE A 1 106 ? 2.975 -12.195 0.583 1 98.94 106 ILE A CA 1
ATOM 802 C C . ILE A 1 106 ? 3.439 -13.531 1.155 1 98.94 106 ILE A C 1
ATOM 804 O O . ILE A 1 106 ? 4.309 -14.188 0.581 1 98.94 106 ILE A O 1
ATOM 808 N N . ALA A 1 107 ? 2.848 -13.914 2.268 1 98.94 107 ALA A N 1
ATOM 809 C CA . ALA A 1 107 ? 3.23 -15.164 2.924 1 98.94 107 ALA A CA 1
ATOM 810 C C . ALA A 1 107 ? 2.949 -16.359 2.025 1 98.94 107 ALA A C 1
ATOM 812 O O . ALA A 1 107 ? 3.734 -17.312 1.985 1 98.94 107 ALA A O 1
ATOM 813 N N . LEU A 1 108 ? 1.852 -16.359 1.342 1 98.94 108 LEU A N 1
ATOM 814 C CA . LEU A 1 108 ? 1.499 -17.438 0.429 1 98.94 108 LEU A CA 1
ATOM 815 C C . LEU A 1 108 ? 2.494 -17.516 -0.723 1 98.94 108 LEU A C 1
ATOM 817 O O . LEU A 1 108 ? 2.91 -18.609 -1.11 1 98.94 108 LEU A O 1
ATOM 821 N N . MET A 1 109 ? 2.871 -16.359 -1.28 1 98.94 109 MET A N 1
ATOM 822 C CA . MET A 1 109 ? 3.871 -16.359 -2.344 1 98.94 109 MET A CA 1
ATOM 823 C C . MET A 1 109 ? 5.199 -16.922 -1.843 1 98.94 109 MET A C 1
ATOM 825 O O . MET A 1 109 ? 5.816 -17.75 -2.508 1 98.94 109 MET A O 1
ATOM 829 N N . LYS A 1 110 ? 5.594 -16.484 -0.65 1 98.75 110 LYS A N 1
ATOM 830 C CA . LYS A 1 110 ? 6.832 -17 -0.065 1 98.75 110 LYS A CA 1
ATOM 831 C C . LYS A 1 110 ? 6.781 -18.516 0.104 1 98.75 110 LYS A C 1
ATOM 833 O O . LYS A 1 110 ? 7.785 -19.188 -0.107 1 98.75 110 LYS A O 1
A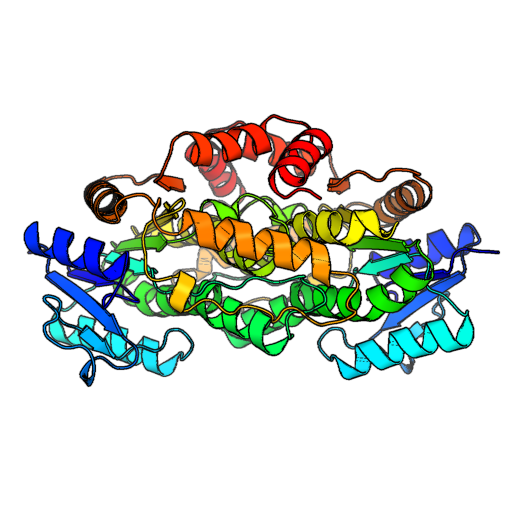TOM 838 N N . ALA A 1 111 ? 5.652 -19.047 0.447 1 98.81 111 ALA A N 1
ATOM 839 C CA . ALA A 1 111 ? 5.5 -20.453 0.754 1 98.81 111 ALA A CA 1
ATOM 840 C C . ALA A 1 111 ? 5.531 -21.297 -0.517 1 98.81 111 ALA A C 1
ATOM 842 O O . ALA A 1 111 ? 6.016 -22.438 -0.504 1 98.81 111 ALA A O 1
ATOM 843 N N . VAL A 1 112 ? 5.031 -20.797 -1.653 1 98.88 112 VAL A N 1
ATOM 844 C CA . VAL A 1 112 ? 4.871 -21.609 -2.85 1 98.88 112 VAL A CA 1
ATOM 845 C C . VAL A 1 112 ? 6.121 -21.5 -3.723 1 98.88 112 VAL A C 1
ATOM 847 O O . VAL A 1 112 ? 6.41 -22.391 -4.52 1 98.88 112 VAL A O 1
ATOM 850 N N . LEU A 1 113 ? 6.895 -20.422 -3.588 1 98.75 113 LEU A N 1
ATOM 851 C CA . LEU A 1 113 ? 7.977 -20.078 -4.504 1 98.75 113 LEU A CA 1
ATOM 852 C C . LEU A 1 113 ? 9.055 -21.156 -4.512 1 98.75 113 LEU A C 1
ATOM 854 O O . LEU A 1 113 ? 9.57 -21.5 -5.574 1 98.75 113 LEU A O 1
ATOM 858 N N . PRO A 1 114 ? 9.43 -21.75 -3.309 1 98.19 114 PRO A N 1
ATOM 859 C CA . PRO A 1 114 ? 10.453 -22.797 -3.375 1 98.19 114 PRO A CA 1
ATOM 860 C C . PRO A 1 114 ? 10.055 -23.938 -4.297 1 98.19 114 PRO A C 1
ATOM 862 O O . PRO A 1 114 ? 10.867 -24.406 -5.102 1 98.19 114 PRO A O 1
ATOM 865 N N . ALA A 1 115 ? 8.875 -24.406 -4.254 1 98.44 115 ALA A N 1
ATOM 866 C CA . ALA A 1 115 ? 8.406 -25.484 -5.121 1 98.44 115 ALA A CA 1
ATOM 867 C C . ALA A 1 115 ? 8.391 -25.047 -6.582 1 98.44 115 ALA A C 1
ATOM 869 O O . ALA A 1 115 ? 8.812 -25.797 -7.465 1 98.44 115 ALA A O 1
ATOM 870 N N . MET A 1 116 ? 7.969 -23.828 -6.84 1 98.69 116 MET A N 1
ATOM 871 C CA . MET A 1 116 ? 7.891 -23.328 -8.211 1 98.69 116 MET A CA 1
ATOM 872 C C . MET A 1 116 ? 9.281 -23.125 -8.797 1 98.69 116 MET A C 1
ATOM 874 O O . MET A 1 116 ? 9.492 -23.344 -9.992 1 98.69 116 MET A O 1
ATOM 878 N N . ARG A 1 117 ? 10.242 -22.719 -7.977 1 98 117 ARG A N 1
ATOM 879 C CA . ARG A 1 117 ? 11.617 -22.609 -8.445 1 98 117 ARG A CA 1
ATOM 880 C C . ARG A 1 117 ? 12.172 -23.969 -8.859 1 98 117 ARG A C 1
ATOM 882 O O . ARG A 1 117 ? 12.812 -24.094 -9.906 1 98 117 ARG A O 1
ATOM 889 N N . SER A 1 118 ? 11.844 -24.906 -8.039 1 97.19 118 SER A N 1
ATOM 890 C CA . SER A 1 118 ? 12.281 -26.25 -8.352 1 97.19 118 SER A CA 1
ATOM 891 C C . SER A 1 118 ? 11.656 -26.75 -9.648 1 97.19 118 SER A C 1
ATOM 893 O O . SER A 1 118 ? 12.312 -27.422 -10.445 1 97.19 118 SER A O 1
ATOM 895 N N . GLN A 1 119 ? 10.438 -26.391 -9.883 1 97.12 119 GLN A N 1
ATOM 896 C CA . GLN A 1 119 ? 9.688 -26.734 -11.078 1 97.12 119 GLN A CA 1
ATOM 897 C C . GLN A 1 119 ? 10.188 -25.953 -12.289 1 97.12 119 GLN A C 1
ATOM 899 O O . GLN A 1 119 ? 9.891 -26.312 -13.438 1 97.12 119 GLN A O 1
ATOM 904 N N . LYS A 1 120 ? 10.82 -24.844 -12.031 1 98.06 120 LYS A N 1
ATOM 905 C CA . LYS A 1 120 ? 11.227 -23.859 -13.047 1 98.06 120 LYS A CA 1
ATOM 906 C C . LYS A 1 120 ? 10.023 -23.344 -13.82 1 98.06 120 LYS A C 1
ATOM 908 O O . LYS A 1 120 ? 10.117 -23.094 -15.023 1 98.06 120 LYS A O 1
ATOM 913 N N . SER A 1 121 ? 8.898 -23.375 -13.18 1 98.25 121 SER A N 1
ATOM 914 C CA . SER A 1 121 ? 7.645 -22.859 -13.711 1 98.25 121 SER A CA 1
ATOM 915 C C . SER A 1 121 ? 6.652 -22.547 -12.602 1 98.25 121 SER A C 1
ATOM 917 O O . SER A 1 121 ? 6.723 -23.125 -11.516 1 98.25 121 SER A O 1
ATOM 919 N N . GLY A 1 122 ? 5.77 -21.688 -12.844 1 98.62 122 GLY A N 1
ATOM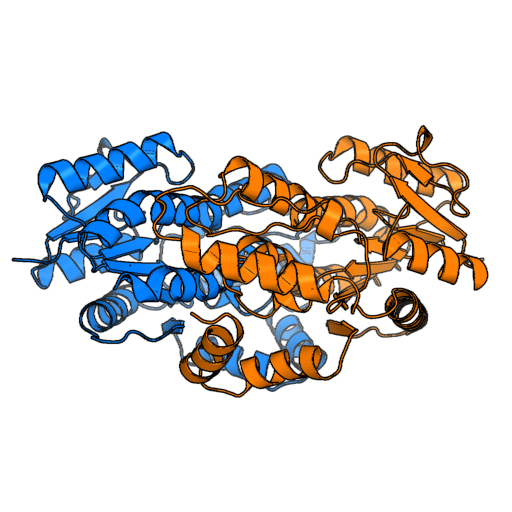 920 C CA . GLY A 1 122 ? 4.719 -21.281 -11.922 1 98.62 122 GLY A CA 1
ATOM 921 C C . GLY A 1 122 ? 4.051 -19.984 -12.305 1 98.62 122 GLY A C 1
ATOM 922 O O . GLY A 1 122 ? 4.676 -19.125 -12.93 1 98.62 122 GLY A O 1
ATOM 923 N N . LEU A 1 123 ? 2.777 -19.891 -11.992 1 98.94 123 LEU A N 1
ATOM 924 C CA . LEU A 1 123 ? 2.018 -18.656 -12.188 1 98.94 123 LEU A CA 1
ATOM 925 C C . LEU A 1 123 ? 1.318 -18.25 -10.898 1 98.94 123 LEU A C 1
ATOM 927 O O . LEU A 1 123 ? 0.625 -19.047 -10.273 1 98.94 123 LEU A O 1
ATOM 931 N N . ILE A 1 124 ? 1.581 -17.047 -10.469 1 98.94 124 ILE A N 1
ATOM 932 C CA . ILE A 1 124 ? 0.872 -16.484 -9.328 1 98.94 124 ILE A CA 1
ATOM 933 C C . ILE A 1 124 ? 0.003 -15.312 -9.781 1 98.94 124 ILE A C 1
ATOM 935 O O . ILE A 1 124 ? 0.482 -14.398 -10.469 1 98.94 124 ILE A O 1
ATOM 939 N N . ILE A 1 125 ? -1.246 -15.375 -9.492 1 98.94 125 ILE A N 1
ATOM 940 C CA . ILE A 1 125 ? -2.207 -14.32 -9.789 1 98.94 125 ILE A CA 1
ATOM 941 C C . ILE A 1 125 ? -2.691 -13.68 -8.492 1 98.94 125 ILE A C 1
ATOM 943 O O . ILE A 1 125 ? -3.324 -14.336 -7.664 1 98.94 125 ILE A O 1
ATOM 947 N N . ASN A 1 126 ? -2.352 -12.453 -8.305 1 98.94 126 ASN A N 1
ATOM 948 C CA . ASN A 1 126 ? -2.836 -11.688 -7.164 1 98.94 126 ASN A CA 1
ATOM 949 C C . ASN A 1 126 ? -4.094 -10.898 -7.516 1 98.94 126 ASN A C 1
ATOM 951 O O . ASN A 1 126 ? -4.066 -10.031 -8.398 1 98.94 126 ASN A O 1
ATOM 955 N N . VAL A 1 127 ? -5.176 -11.211 -6.824 1 98.62 127 VAL A N 1
ATOM 956 C CA . VAL A 1 127 ? -6.414 -10.469 -7.027 1 98.62 127 VAL A CA 1
ATOM 957 C C . VAL A 1 127 ? -6.395 -9.188 -6.191 1 98.62 127 VAL A C 1
ATOM 959 O O . VAL A 1 127 ? -6.441 -9.25 -4.961 1 98.62 127 VAL A O 1
ATOM 962 N N . THR A 1 128 ? -6.309 -8.086 -6.836 1 98.25 128 THR A N 1
ATOM 963 C CA . THR A 1 128 ? -6.297 -6.777 -6.184 1 98.25 128 THR A CA 1
ATOM 964 C C . THR A 1 128 ? -7.66 -6.102 -6.301 1 98.25 128 THR A C 1
ATOM 966 O O . THR A 1 128 ? -8.664 -6.633 -5.82 1 98.25 128 THR A O 1
ATOM 969 N N . SER A 1 129 ? -7.688 -4.852 -6.816 1 97 129 SER A N 1
ATOM 970 C CA . SER A 1 129 ? -8.914 -4.086 -7.016 1 97 129 SER A CA 1
ATOM 971 C C . SER A 1 129 ? -8.648 -2.82 -7.828 1 97 129 SER A C 1
ATOM 973 O O . SER A 1 129 ? -7.559 -2.252 -7.762 1 97 129 SER A O 1
ATOM 975 N N . ILE A 1 130 ? -9.664 -2.396 -8.562 1 96.44 130 ILE A N 1
ATOM 976 C CA . ILE A 1 130 ? -9.562 -1.096 -9.219 1 96.44 130 ILE A CA 1
ATOM 977 C C . ILE A 1 130 ? -9.367 -0.005 -8.172 1 96.44 130 ILE A C 1
ATOM 979 O O . ILE A 1 130 ? -8.68 0.985 -8.414 1 96.44 130 ILE A O 1
ATOM 983 N N . ALA A 1 131 ? -9.867 -0.229 -6.969 1 96.38 131 ALA A N 1
ATOM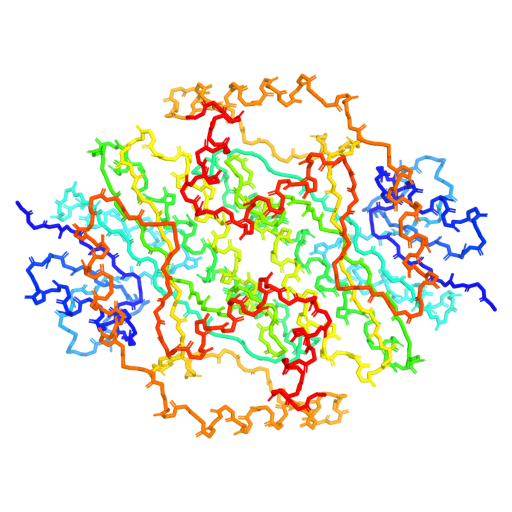 984 C CA . ALA A 1 131 ? -9.734 0.717 -5.863 1 96.38 131 ALA A CA 1
ATOM 985 C C . ALA A 1 131 ? -8.273 0.876 -5.453 1 96.38 131 ALA A C 1
ATOM 987 O O . ALA A 1 131 ? -7.906 1.851 -4.789 1 96.38 131 ALA A O 1
ATOM 988 N N . GLY A 1 132 ? -7.398 -0.053 -5.836 1 98 132 GLY A N 1
ATOM 989 C CA . GLY A 1 132 ? -5.992 -0.011 -5.473 1 98 132 GLY A CA 1
ATOM 990 C C . GLY A 1 132 ? -5.203 1.012 -6.27 1 98 132 GLY A C 1
ATOM 991 O O . GLY A 1 132 ? -4.039 1.276 -5.965 1 98 132 GLY A O 1
ATOM 992 N N . TYR A 1 133 ? -5.871 1.663 -7.223 1 97.75 133 TYR A N 1
ATOM 993 C CA . TYR A 1 133 ? -5.156 2.566 -8.117 1 97.75 133 TYR A CA 1
ATOM 994 C C . TYR A 1 133 ? -5.324 4.016 -7.68 1 97.75 133 TYR A C 1
ATOM 996 O O . TYR A 1 133 ? -4.684 4.914 -8.227 1 97.75 133 TYR A O 1
ATOM 1004 N N . MET A 1 134 ? -6.188 4.266 -6.723 1 97.75 134 MET A N 1
ATOM 1005 C CA . MET A 1 134 ? -6.453 5.621 -6.246 1 97.75 134 MET A CA 1
ATOM 1006 C C . MET A 1 134 ? -6.926 5.602 -4.797 1 97.75 134 MET A C 1
ATOM 1008 O O . MET A 1 134 ? -7.527 4.625 -4.348 1 97.75 134 MET A O 1
ATOM 1012 N N . GLY A 1 135 ? -6.59 6.68 -4.109 1 97.94 135 GLY A N 1
ATOM 1013 C CA . GLY A 1 135 ? -7.215 6.855 -2.807 1 97.94 135 GLY A CA 1
ATOM 1014 C C . GLY A 1 135 ? -8.68 7.238 -2.896 1 97.94 135 GLY A C 1
ATOM 1015 O O . GLY A 1 135 ? -9.039 8.172 -3.619 1 97.94 135 GLY A O 1
ATOM 1016 N N . LEU A 1 136 ? -9.547 6.496 -2.189 1 97.06 136 LEU A N 1
ATOM 1017 C CA . LEU A 1 136 ? -10.984 6.758 -2.191 1 97.06 136 LEU A CA 1
ATOM 1018 C C . LEU A 1 136 ? -11.469 7.148 -0.799 1 97.06 136 LEU A C 1
ATOM 1020 O O . LEU A 1 136 ? -11.109 6.508 0.191 1 97.06 136 LEU A O 1
ATOM 1024 N N . PRO A 1 137 ? -12.297 8.211 -0.711 1 97.12 137 PRO A N 1
ATOM 1025 C CA . PRO A 1 137 ? -12.82 8.57 0.606 1 97.12 137 PRO A CA 1
ATOM 1026 C C . PRO A 1 137 ? -13.609 7.438 1.259 1 97.12 137 PRO A C 1
ATOM 1028 O O . PRO A 1 137 ? -14.344 6.723 0.578 1 97.12 137 PRO A O 1
ATOM 1031 N N . PHE A 1 138 ? -13.344 7.215 2.572 1 96.69 138 PHE A N 1
ATOM 1032 C CA . PHE A 1 138 ? -14.008 6.246 3.432 1 96.69 138 PHE A CA 1
ATOM 1033 C C . PHE A 1 138 ? -13.633 4.824 3.039 1 96.69 138 PHE A C 1
ATOM 1035 O O . PHE A 1 138 ? -14.188 3.857 3.562 1 96.69 138 PHE A O 1
ATOM 1042 N N . ARG A 1 139 ? -12.688 4.691 2.094 1 96.62 139 ARG A N 1
ATOM 1043 C CA . ARG A 1 139 ? -12.148 3.4 1.668 1 96.62 139 ARG A CA 1
ATOM 1044 C C . ARG A 1 139 ? -10.625 3.418 1.658 1 96.62 139 ARG A C 1
ATOM 1046 O O . ARG A 1 139 ? -10 2.68 0.897 1 96.62 139 ARG A O 1
ATOM 1053 N N . SER A 1 140 ? -10.078 4.289 2.402 1 98.44 140 SER A N 1
ATOM 1054 C CA . SER A 1 140 ? -8.641 4.551 2.396 1 98.44 140 SER A CA 1
ATOM 1055 C C . SER A 1 140 ? -7.844 3.27 2.617 1 98.44 140 SER A C 1
ATOM 1057 O O . SER A 1 140 ? -6.934 2.959 1.847 1 98.44 140 SER A O 1
ATOM 1059 N N . ILE A 1 141 ? -8.227 2.48 3.605 1 98.75 141 ILE A N 1
ATOM 1060 C CA . ILE A 1 141 ? -7.465 1.311 4.023 1 98.75 141 ILE A CA 1
ATOM 1061 C C . ILE A 1 141 ? -7.559 0.225 2.953 1 98.75 141 ILE A C 1
ATOM 1063 O O . ILE A 1 141 ? -6.562 -0.436 2.643 1 98.75 141 ILE A O 1
ATOM 1067 N N . TYR A 1 142 ? -8.742 0.07 2.404 1 97.94 142 TYR A N 1
ATOM 1068 C CA . TYR A 1 142 ? -8.922 -0.912 1.341 1 97.94 142 TYR A CA 1
ATOM 1069 C C . TYR A 1 142 ? -8.086 -0.549 0.117 1 97.94 142 TYR A C 1
ATOM 1071 O O . TYR A 1 142 ? -7.34 -1.382 -0.401 1 97.94 142 TYR A O 1
ATOM 1079 N N . SER A 1 143 ? -8.18 0.718 -0.323 1 98.56 143 SER A N 1
ATOM 1080 C CA . SER A 1 143 ? -7.387 1.203 -1.447 1 98.56 143 SER A CA 1
ATOM 1081 C C . SER A 1 143 ? -5.898 0.988 -1.207 1 98.56 143 SER A C 1
ATOM 1083 O O . SER A 1 143 ? -5.188 0.488 -2.082 1 98.56 143 SER A O 1
ATOM 1085 N N . ALA A 1 144 ? -5.488 1.292 -0.065 1 98.94 144 ALA A N 1
ATOM 1086 C CA . ALA A 1 144 ? -4.066 1.222 0.268 1 98.94 144 ALA A CA 1
ATOM 1087 C C . ALA A 1 144 ? -3.578 -0.224 0.279 1 98.94 144 ALA A C 1
ATOM 1089 O O . ALA A 1 144 ? -2.496 -0.522 -0.233 1 98.94 144 ALA A O 1
ATOM 1090 N N . SER A 1 145 ? -4.328 -1.131 0.864 1 98.81 145 SER A N 1
ATOM 1091 C CA . SER A 1 145 ? -3.902 -2.523 0.951 1 98.81 145 SER A CA 1
ATOM 1092 C C . SER A 1 145 ? -3.809 -3.16 -0.432 1 98.81 145 SER A C 1
ATOM 1094 O O . SER A 1 145 ? -2.834 -3.85 -0.74 1 98.81 145 SER A O 1
ATOM 1096 N N . LYS A 1 146 ? -4.781 -2.896 -1.248 1 98.81 146 LYS A N 1
ATOM 1097 C CA . LYS A 1 146 ? -4.789 -3.467 -2.592 1 98.81 146 LYS A CA 1
ATOM 1098 C C . LYS A 1 146 ? -3.74 -2.799 -3.479 1 98.81 146 LYS A C 1
ATOM 1100 O O . LYS A 1 146 ? -3.111 -3.457 -4.309 1 98.81 146 LYS A O 1
ATOM 1105 N N . GLY A 1 147 ? -3.555 -1.494 -3.295 1 98.88 147 GLY A N 1
ATOM 1106 C CA . GLY A 1 147 ? -2.486 -0.809 -4.004 1 98.88 147 GLY A CA 1
ATOM 1107 C C . GLY A 1 147 ? -1.104 -1.308 -3.629 1 98.88 147 GLY A C 1
ATOM 1108 O O . GLY A 1 147 ? -0.23 -1.437 -4.488 1 98.88 147 GLY A O 1
ATOM 1109 N N . ALA A 1 148 ? -0.932 -1.523 -2.359 1 98.94 148 ALA A N 1
ATOM 1110 C CA . ALA A 1 148 ? 0.338 -2.078 -1.899 1 98.94 148 ALA A CA 1
ATOM 1111 C C . ALA A 1 148 ? 0.615 -3.43 -2.551 1 98.94 148 ALA A C 1
ATOM 1113 O O . ALA A 1 148 ? 1.746 -3.711 -2.953 1 98.94 148 ALA A O 1
ATOM 1114 N N . LEU A 1 149 ? -0.36 -4.242 -2.652 1 98.94 149 LEU A N 1
ATOM 1115 C CA . LEU A 1 149 ? -0.195 -5.555 -3.266 1 98.94 149 LEU A CA 1
ATOM 1116 C C . LEU A 1 149 ? 0.184 -5.426 -4.738 1 98.94 149 LEU A C 1
ATOM 1118 O O . LEU A 1 149 ? 0.958 -6.23 -5.258 1 98.94 149 LEU A O 1
ATOM 1122 N N . GLU A 1 150 ? -0.344 -4.426 -5.426 1 98.81 150 GLU A N 1
ATOM 1123 C CA . GLU A 1 150 ? 0.047 -4.168 -6.809 1 98.81 150 GLU A CA 1
ATOM 1124 C C . GLU A 1 150 ? 1.547 -3.908 -6.918 1 98.81 150 GLU A C 1
ATOM 1126 O O . GLU A 1 150 ? 2.215 -4.461 -7.793 1 98.81 150 GLU A O 1
ATOM 1131 N N . LEU A 1 151 ? 2.033 -3.119 -6 1 98.88 151 LEU A N 1
ATOM 1132 C CA . LEU A 1 151 ? 3.451 -2.773 -6.035 1 98.88 151 LEU A CA 1
ATOM 1133 C C . LEU A 1 151 ? 4.312 -3.979 -5.68 1 98.88 151 LEU A C 1
ATOM 1135 O O . LEU A 1 151 ? 5.387 -4.172 -6.258 1 98.88 151 LEU A O 1
ATOM 1139 N N . ILE A 1 152 ? 3.84 -4.754 -4.738 1 98.94 152 ILE A N 1
ATOM 1140 C CA . ILE A 1 152 ? 4.531 -5.992 -4.395 1 98.94 152 ILE A CA 1
ATOM 1141 C C . ILE A 1 152 ? 4.645 -6.879 -5.633 1 98.94 152 ILE A C 1
ATOM 1143 O O . ILE A 1 152 ? 5.715 -7.414 -5.926 1 98.94 152 ILE A O 1
ATOM 1147 N N . THR A 1 153 ? 3.57 -7.004 -6.352 1 98.88 153 THR A N 1
ATOM 1148 C CA . THR A 1 153 ? 3.516 -7.844 -7.543 1 98.88 153 THR A CA 1
ATOM 1149 C C . THR A 1 153 ? 4.535 -7.375 -8.578 1 98.88 153 THR A C 1
ATOM 1151 O O . THR A 1 153 ? 5.293 -8.18 -9.117 1 98.88 153 THR A O 1
ATOM 1154 N N . GLU A 1 154 ? 4.578 -6.062 -8.797 1 98.81 154 GLU A N 1
ATOM 1155 C CA . GLU A 1 154 ? 5.523 -5.492 -9.75 1 98.81 154 GLU A CA 1
ATOM 1156 C C . GLU A 1 154 ? 6.961 -5.859 -9.391 1 98.81 154 GLU A C 1
ATOM 1158 O O . GLU A 1 154 ? 7.773 -6.141 -10.281 1 98.81 154 GLU A O 1
ATOM 1163 N N . SER A 1 155 ? 7.262 -5.852 -8.141 1 98.56 155 SER A N 1
ATOM 1164 C CA . SER A 1 155 ? 8.625 -6.078 -7.668 1 98.56 155 SER A CA 1
ATOM 1165 C C . SER A 1 155 ? 9 -7.555 -7.766 1 98.56 155 SER A C 1
ATOM 1167 O O . SER A 1 155 ? 9.992 -7.902 -8.414 1 98.56 155 SER A O 1
ATOM 1169 N N . ILE A 1 156 ? 8.164 -8.383 -7.242 1 98.62 156 ILE A N 1
ATOM 1170 C CA . ILE A 1 156 ? 8.539 -9.789 -7.086 1 98.62 156 ILE A CA 1
ATOM 1171 C C . ILE A 1 156 ? 8.523 -10.484 -8.445 1 98.62 156 ILE A C 1
ATOM 1173 O O . ILE A 1 156 ? 9.289 -11.414 -8.68 1 98.62 156 ILE A O 1
ATOM 1177 N N . ARG A 1 157 ? 7.688 -10.031 -9.367 1 98.5 157 ARG A N 1
ATOM 1178 C CA . ARG A 1 157 ? 7.645 -10.641 -10.695 1 98.5 157 ARG A CA 1
ATOM 1179 C C . ARG A 1 157 ? 8.984 -10.492 -11.406 1 98.5 157 ARG A C 1
ATOM 1181 O O . ARG A 1 157 ? 9.383 -11.367 -12.172 1 98.5 157 ARG A O 1
ATOM 1188 N N . MET A 1 158 ? 9.703 -9.383 -11.102 1 98.31 158 MET A N 1
ATOM 1189 C CA . MET A 1 158 ? 11.031 -9.188 -11.672 1 98.31 158 MET A CA 1
ATOM 1190 C C . MET A 1 158 ? 12.062 -10.055 -10.961 1 98.31 158 MET A C 1
ATOM 1192 O O . MET A 1 158 ? 12.969 -10.602 -11.594 1 98.31 158 MET A O 1
ATOM 1196 N N . GLU A 1 159 ? 11.898 -10.219 -9.656 1 98 159 GLU A N 1
ATOM 1197 C CA . GLU A 1 159 ? 12.852 -10.969 -8.844 1 98 159 GLU A CA 1
ATOM 1198 C C . GLU A 1 159 ? 12.844 -12.453 -9.227 1 98 159 GLU A C 1
ATOM 1200 O O . GLU A 1 159 ? 13.867 -13.133 -9.125 1 98 159 GLU A O 1
ATOM 1205 N N . THR A 1 160 ? 11.703 -12.961 -9.703 1 98.19 160 THR A N 1
ATOM 1206 C CA . THR A 1 160 ? 11.547 -14.406 -9.875 1 98.19 160 THR A CA 1
ATOM 1207 C C . THR A 1 160 ? 11.555 -14.773 -11.352 1 98.19 160 THR A C 1
ATOM 1209 O O . THR A 1 160 ? 11.445 -15.953 -11.703 1 98.19 160 THR A O 1
ATOM 1212 N N . LYS A 1 161 ? 11.641 -13.82 -12.18 1 97.56 161 LYS A N 1
ATOM 1213 C CA . LYS A 1 161 ? 11.531 -14.031 -13.617 1 97.56 161 LYS A CA 1
ATOM 1214 C C . LYS A 1 161 ? 12.539 -15.062 -14.102 1 97.56 161 LYS A C 1
ATOM 1216 O O . LYS A 1 161 ? 12.203 -15.938 -14.906 1 97.56 161 LYS A O 1
ATOM 1221 N N . ALA A 1 162 ? 13.734 -15.031 -13.602 1 96.81 162 ALA A N 1
ATOM 1222 C CA . ALA A 1 162 ? 14.812 -15.898 -14.047 1 96.81 162 ALA A CA 1
ATOM 1223 C C . ALA A 1 162 ? 14.539 -17.359 -13.664 1 96.81 162 ALA A C 1
ATOM 1225 O O . ALA A 1 162 ? 15.188 -18.266 -14.18 1 96.81 162 ALA A O 1
ATOM 1226 N N . PHE A 1 163 ? 13.602 -17.562 -12.789 1 97.88 163 PHE A N 1
ATOM 1227 C CA . PHE A 1 163 ? 13.32 -18.906 -12.32 1 97.88 163 PHE A CA 1
ATOM 1228 C C . PHE A 1 163 ? 12.211 -19.547 -13.156 1 97.88 163 PHE A C 1
ATOM 1230 O O . PHE A 1 163 ? 11.773 -20.656 -12.867 1 97.88 163 PHE A O 1
ATOM 1237 N N . GLY A 1 164 ? 11.688 -18.781 -14.164 1 97.94 164 GLY A N 1
ATOM 1238 C CA . GLY A 1 164 ? 10.594 -19.281 -14.977 1 97.94 164 GLY A CA 1
ATOM 1239 C C . GLY A 1 164 ? 9.234 -19.078 -14.336 1 97.94 164 GLY A C 1
ATOM 1240 O O . GLY A 1 164 ? 8.258 -19.719 -14.734 1 97.94 164 GLY A O 1
ATOM 1241 N N . ILE A 1 165 ? 9.188 -18.266 -13.305 1 98.62 165 ILE A N 1
ATOM 1242 C CA . ILE A 1 165 ? 7.957 -18 -12.578 1 98.62 165 ILE A CA 1
ATOM 1243 C C . ILE A 1 165 ? 7.344 -16.688 -13.047 1 98.62 165 ILE A C 1
ATOM 1245 O O . ILE A 1 165 ? 8.055 -15.688 -13.227 1 98.62 165 ILE A O 1
ATOM 1249 N N . GLN A 1 166 ? 6.027 -16.719 -13.32 1 98.69 166 GLN A N 1
ATOM 1250 C CA . GLN A 1 166 ? 5.277 -15.523 -13.727 1 98.69 166 GLN A CA 1
ATOM 1251 C C . GLN A 1 166 ? 4.348 -15.055 -12.617 1 98.69 166 GLN A C 1
ATOM 1253 O O . GLN A 1 166 ? 3.734 -15.875 -11.922 1 98.69 166 GLN A O 1
ATOM 1258 N N . ILE A 1 167 ? 4.297 -13.766 -12.383 1 98.88 167 ILE A N 1
ATOM 1259 C CA . ILE A 1 167 ? 3.412 -13.188 -11.383 1 98.88 167 ILE A CA 1
ATOM 1260 C C . ILE A 1 167 ? 2.672 -11.992 -11.977 1 98.88 167 ILE A C 1
ATOM 1262 O O . ILE A 1 167 ? 3.273 -11.148 -12.648 1 98.88 167 ILE A O 1
ATOM 1266 N N . THR A 1 168 ? 1.372 -11.922 -11.805 1 98.88 168 THR A N 1
ATOM 1267 C CA . THR A 1 168 ? 0.576 -10.82 -12.336 1 98.88 168 THR A CA 1
ATOM 1268 C C . THR A 1 168 ? -0.513 -10.414 -11.344 1 98.88 168 THR A C 1
ATOM 1270 O O . THR A 1 168 ? -0.762 -11.117 -10.367 1 98.88 168 THR A O 1
ATOM 1273 N N . ASN A 1 169 ? -1.102 -9.242 -11.562 1 98.25 169 ASN A N 1
ATOM 1274 C CA . ASN A 1 169 ? -2.256 -8.781 -10.805 1 98.25 169 ASN A CA 1
ATOM 1275 C C . ASN A 1 169 ? -3.514 -8.734 -11.664 1 98.25 169 ASN A C 1
ATOM 1277 O O . ASN A 1 169 ? -3.441 -8.43 -12.859 1 98.25 169 ASN A O 1
ATOM 1281 N N . VAL A 1 170 ? -4.605 -9.031 -11.086 1 98.62 170 VAL A N 1
ATOM 1282 C CA . VAL A 1 170 ? -5.926 -8.82 -11.672 1 98.62 170 VAL A CA 1
ATOM 1283 C C . VAL A 1 170 ? -6.766 -7.938 -10.75 1 98.62 170 VAL A C 1
ATOM 1285 O O . VAL A 1 170 ? -6.992 -8.281 -9.586 1 98.62 170 VAL A O 1
ATOM 1288 N N . ALA A 1 171 ? -7.191 -6.84 -11.273 1 98.06 171 ALA A N 1
ATOM 1289 C CA . ALA A 1 171 ? -7.945 -5.867 -10.484 1 98.06 171 ALA A CA 1
ATOM 1290 C C . ALA A 1 171 ? -9.422 -5.867 -10.883 1 98.06 171 ALA A C 1
ATOM 1292 O O . ALA A 1 171 ? -9.797 -5.285 -11.906 1 98.06 171 ALA A O 1
ATOM 1293 N N . PRO A 1 172 ? -10.242 -6.492 -10.047 1 96.69 172 PRO A N 1
ATOM 1294 C CA . PRO A 1 172 ? -11.68 -6.438 -10.328 1 96.69 172 PRO A CA 1
ATOM 1295 C C . PRO A 1 172 ? -12.297 -5.086 -9.977 1 96.69 172 PRO A C 1
ATOM 1297 O O . PRO A 1 172 ? -11.852 -4.426 -9.031 1 96.69 172 PRO A O 1
ATOM 1300 N N . GLY A 1 173 ? -13.305 -4.68 -10.742 1 92.88 173 GLY A N 1
ATOM 1301 C CA . GLY A 1 173 ? -14.211 -3.625 -10.32 1 92.88 173 GLY A CA 1
ATOM 1302 C C . GLY A 1 173 ? -15.266 -4.102 -9.344 1 92.88 173 GLY A C 1
ATOM 1303 O O . GLY A 1 173 ? -14.984 -4.934 -8.477 1 92.88 173 GLY A O 1
ATOM 1304 N N . ASP A 1 174 ? -16.438 -3.498 -9.375 1 83.5 174 ASP A N 1
ATOM 1305 C CA . ASP A 1 174 ? -17.531 -3.898 -8.5 1 83.5 174 ASP A CA 1
ATOM 1306 C C . ASP A 1 174 ? -18.234 -5.156 -9.023 1 83.5 174 ASP A C 1
ATOM 1308 O O . ASP A 1 174 ? -18.797 -5.145 -10.117 1 83.5 174 ASP A O 1
ATOM 1312 N N . PHE A 1 175 ? -18.078 -6.137 -8.258 1 74.62 175 PHE A N 1
ATOM 1313 C CA . PHE A 1 175 ? -18.734 -7.391 -8.609 1 74.62 175 PHE A CA 1
ATOM 1314 C C . PHE A 1 175 ? -19.734 -7.797 -7.539 1 74.62 175 PHE A C 1
ATOM 1316 O O . PHE A 1 175 ? -19.547 -7.492 -6.359 1 74.62 175 PHE A O 1
ATOM 1323 N N . ALA A 1 176 ? -20.703 -8.406 -8.016 1 66.56 176 ALA A N 1
ATOM 1324 C CA . ALA A 1 176 ? -21.766 -8.852 -7.117 1 66.56 176 ALA A CA 1
ATOM 1325 C C . ALA A 1 176 ? -21.297 -10.023 -6.254 1 66.56 176 ALA A C 1
ATOM 1327 O O . ALA A 1 176 ? -21.219 -11.156 -6.727 1 66.56 176 ALA A O 1
ATOM 1328 N N . THR A 1 177 ? -20.719 -9.727 -5.18 1 69.75 177 THR A N 1
ATOM 1329 C CA . THR A 1 177 ? -20.25 -10.727 -4.219 1 69.75 177 THR A CA 1
ATOM 1330 C C . THR A 1 177 ? -20.734 -10.383 -2.814 1 69.75 177 THR A C 1
ATOM 1332 O O . THR A 1 177 ? -21.312 -9.312 -2.59 1 69.75 177 THR A O 1
ATOM 1335 N N . ASP A 1 178 ? -20.625 -11.367 -2.066 1 59.91 178 ASP A N 1
ATOM 1336 C CA . ASP A 1 178 ? -20.969 -11.141 -0.666 1 59.91 178 ASP A CA 1
ATOM 1337 C C . ASP A 1 178 ? -19.844 -10.398 0.055 1 59.91 178 ASP A C 1
ATOM 1339 O O . ASP A 1 178 ? -19.703 -10.5 1.275 1 59.91 178 ASP A O 1
ATOM 1343 N N . ILE A 1 179 ? -19.047 -9.695 -0.678 1 59.91 179 ILE A N 1
ATOM 1344 C CA . ILE A 1 179 ? -17.906 -9.047 -0.03 1 59.91 179 ILE A CA 1
ATOM 1345 C C . ILE A 1 179 ? -18.406 -7.988 0.951 1 59.91 179 ILE A C 1
ATOM 1347 O O . ILE A 1 179 ? -17.797 -7.773 2.004 1 59.91 179 ILE A O 1
ATOM 1351 N N . ALA A 1 180 ? -19.438 -7.445 0.618 1 57.94 180 ALA A N 1
ATOM 1352 C CA . ALA A 1 180 ? -20.047 -6.426 1.472 1 57.94 180 ALA A CA 1
ATOM 1353 C C . ALA A 1 180 ? -20.469 -7.012 2.812 1 57.94 180 ALA A C 1
ATOM 1355 O O . ALA A 1 180 ? -20.391 -6.344 3.846 1 57.94 180 ALA A O 1
ATOM 1356 N N . SER A 1 181 ? -20.734 -8.289 2.727 1 61.38 181 SER A N 1
ATOM 1357 C CA . SER A 1 181 ? -21.203 -8.906 3.959 1 61.38 181 SER A CA 1
ATOM 1358 C C . SER A 1 181 ? -20.047 -9.211 4.906 1 61.38 181 SER A C 1
ATOM 1360 O O . SER A 1 181 ? -20.266 -9.398 6.109 1 61.38 181 SER A O 1
ATOM 1362 N N . ARG A 1 182 ? -18.875 -9.211 4.438 1 70.12 182 ARG A N 1
ATOM 1363 C CA . ARG A 1 182 ? -17.703 -9.531 5.254 1 70.12 182 ARG A CA 1
ATOM 1364 C C . ARG A 1 182 ? -16.844 -8.297 5.496 1 70.12 182 ARG A C 1
ATOM 1366 O O . ARG A 1 182 ? -15.773 -8.391 6.102 1 70.12 182 ARG A O 1
ATOM 1373 N N . ARG A 1 183 ? -17.344 -7.219 5.078 1 83.69 183 ARG A N 1
ATOM 1374 C CA . ARG A 1 183 ? -16.625 -5.957 5.195 1 83.69 183 ARG A CA 1
ATOM 1375 C C . ARG A 1 183 ? -16.734 -5.391 6.605 1 83.69 183 ARG A C 1
ATOM 1377 O O . ARG A 1 183 ? -17.797 -5.461 7.223 1 83.69 183 ARG A O 1
ATOM 1384 N N . PHE A 1 184 ? -15.555 -4.941 7.121 1 90.44 184 PHE A N 1
ATOM 1385 C CA . PHE A 1 184 ? -15.664 -4.105 8.312 1 90.44 184 PHE A CA 1
ATOM 1386 C C . PHE A 1 184 ? -16.25 -2.744 7.969 1 90.44 184 PHE A C 1
ATOM 1388 O O . PHE A 1 184 ? -15.781 -2.072 7.051 1 90.44 184 PHE A O 1
ATOM 1395 N N . HIS A 1 185 ? -17.281 -2.439 8.648 1 90.44 185 HIS A N 1
ATOM 1396 C CA . HIS A 1 185 ? -17.875 -1.104 8.586 1 90.44 185 HIS A CA 1
ATOM 1397 C C . HIS A 1 185 ? -17.688 -0.364 9.906 1 90.44 185 HIS A C 1
ATOM 1399 O O . HIS A 1 185 ? -18.188 -0.796 10.945 1 90.44 185 HIS A O 1
ATOM 1405 N N . ALA A 1 186 ? -16.969 0.736 9.75 1 91.88 186 ALA A N 1
ATOM 1406 C CA . ALA A 1 186 ? -17.016 1.573 10.945 1 91.88 186 ALA A CA 1
ATOM 1407 C C . ALA A 1 186 ? -18.438 2.045 11.234 1 91.88 186 ALA A C 1
ATOM 1409 O O . ALA A 1 186 ? -19.141 2.494 10.328 1 91.88 186 ALA A O 1
ATOM 1410 N N . PRO A 1 187 ? -18.859 1.895 12.422 1 92.12 187 PRO A N 1
ATOM 1411 C CA . PRO A 1 187 ? -20.203 2.406 12.727 1 92.12 187 PRO A CA 1
ATOM 1412 C C . PRO A 1 187 ? -20.297 3.924 12.586 1 92.12 187 PRO A C 1
ATOM 1414 O O . PRO A 1 187 ? -19.328 4.637 12.836 1 92.12 187 PRO A O 1
ATOM 1417 N N . VAL A 1 188 ? -21.438 4.324 12.133 1 93.88 188 VAL A N 1
ATOM 1418 C CA . VAL A 1 188 ? -21.703 5.758 12.164 1 93.88 188 VAL A CA 1
ATOM 1419 C C . VAL A 1 188 ? -21.781 6.234 13.617 1 93.88 188 VAL A C 1
ATOM 1421 O O . VAL A 1 188 ? -22.547 5.691 14.414 1 93.88 188 VAL A O 1
ATOM 1424 N N . GLN A 1 189 ? -20.953 7.215 13.938 1 95.19 189 GLN A N 1
ATOM 1425 C CA . GLN A 1 189 ? -20.922 7.719 15.312 1 95.19 189 GLN A CA 1
ATOM 1426 C C . GLN A 1 189 ? -21.781 8.977 15.453 1 95.19 189 GLN A C 1
ATOM 1428 O O . GLN A 1 189 ? -21.531 9.984 14.789 1 95.19 189 GLN A O 1
ATOM 1433 N N . LYS A 1 190 ? -22.719 8.859 16.344 1 95.5 190 LYS A N 1
ATOM 1434 C CA . LYS A 1 190 ? -23.562 10.023 16.594 1 95.5 190 LYS A CA 1
ATOM 1435 C C . LYS A 1 190 ? -22.75 11.195 17.125 1 95.5 190 LYS A C 1
ATOM 1437 O O . LYS A 1 190 ? -21.922 11.031 18.031 1 95.5 190 LYS A O 1
ATOM 1442 N N . GLY A 1 191 ? -22.938 12.328 16.516 1 95.81 191 GLY A N 1
ATOM 1443 C CA . GLY A 1 191 ? -22.266 13.531 16.969 1 95.81 191 GLY A CA 1
ATOM 1444 C C . GLY A 1 191 ? -20.891 13.719 16.359 1 95.81 191 GLY A C 1
ATOM 1445 O O . GLY A 1 191 ? -20.266 14.758 16.531 1 95.81 191 GLY A O 1
ATOM 1446 N N . SER A 1 192 ? -20.469 12.711 15.594 1 96.06 192 SER A N 1
ATOM 1447 C CA . SER A 1 192 ? -19.156 12.812 14.969 1 96.06 192 SER A CA 1
ATOM 1448 C C . SER A 1 192 ? -19.156 13.812 13.82 1 96.06 192 SER A C 1
ATOM 1450 O O . SER A 1 192 ? -20.219 14.094 13.234 1 96.06 192 SER A O 1
ATOM 1452 N N . ALA A 1 193 ? -17.969 14.336 13.578 1 96 193 ALA A N 1
ATOM 1453 C CA . ALA A 1 193 ? -17.812 15.273 12.477 1 96 193 ALA A CA 1
ATOM 1454 C C . ALA A 1 193 ? -18.141 14.609 11.141 1 96 193 ALA A C 1
ATOM 1456 O O . ALA A 1 193 ? -18.438 15.289 10.156 1 96 193 ALA A O 1
ATOM 1457 N N . TYR A 1 194 ? -18.094 13.25 11.07 1 97.12 194 TYR A N 1
ATOM 1458 C CA . TYR A 1 194 ? -18.25 12.508 9.828 1 97.12 194 TYR A CA 1
ATOM 1459 C C . TYR A 1 194 ? -19.672 11.945 9.711 1 97.12 194 TYR A C 1
ATOM 1461 O O . TYR A 1 194 ? -20.016 11.32 8.703 1 97.12 194 TYR A O 1
ATOM 1469 N N . GLU A 1 195 ? -20.484 12.125 10.703 1 96.69 195 GLU A N 1
ATOM 1470 C CA . GLU A 1 195 ? -21.75 11.414 10.844 1 96.69 195 GLU A CA 1
ATOM 1471 C C . GLU A 1 195 ? -22.594 11.547 9.586 1 96.69 195 GLU A C 1
ATOM 1473 O O . GLU A 1 195 ? -22.984 10.539 8.984 1 96.69 195 GLU A O 1
ATOM 1478 N N . GLN A 1 196 ? -22.844 12.711 9.133 1 94.38 196 GLN A N 1
ATOM 1479 C CA . GLN A 1 196 ? -23.781 12.961 8.039 1 94.38 196 GLN A CA 1
ATOM 1480 C C . GLN A 1 196 ? -23.219 12.461 6.715 1 94.38 196 GLN A C 1
ATOM 1482 O O . GLN A 1 196 ? -23.891 11.727 5.984 1 94.38 196 GLN A O 1
ATOM 1487 N N . VAL A 1 197 ? -22.031 12.805 6.477 1 93.56 197 VAL A N 1
ATOM 1488 C CA . VAL A 1 197 ? -21.453 12.484 5.176 1 93.56 197 VAL A CA 1
ATOM 1489 C C . VAL A 1 197 ? -21.219 10.984 5.066 1 93.56 197 VAL A C 1
ATOM 1491 O O . VAL A 1 197 ? -21.422 10.391 4.008 1 93.56 197 VAL A O 1
ATOM 1494 N N . TYR A 1 198 ? -20.734 10.391 6.129 1 94.81 198 TYR A N 1
ATOM 1495 C CA . TYR A 1 198 ? -20.469 8.953 6.109 1 94.81 198 TYR A CA 1
ATOM 1496 C C . TYR A 1 198 ? -21.781 8.164 5.992 1 94.81 198 TYR A C 1
ATOM 1498 O O . TYR A 1 198 ? -21.859 7.191 5.234 1 94.81 198 TYR A O 1
ATOM 1506 N N . GLN A 1 199 ? -22.766 8.594 6.676 1 92.88 199 GLN A N 1
ATOM 1507 C CA . GLN A 1 199 ? -24.062 7.949 6.559 1 92.88 199 GLN A CA 1
ATOM 1508 C C . GLN A 1 199 ? -24.594 8.023 5.129 1 92.88 199 GLN A C 1
ATOM 1510 O O . GLN A 1 199 ? -25.125 7.043 4.602 1 92.88 199 GLN A O 1
ATOM 1515 N N . ALA A 1 200 ? -24.469 9.156 4.574 1 90.19 200 ALA A N 1
ATOM 1516 C CA . ALA A 1 200 ? -24.922 9.336 3.201 1 90.19 200 ALA A CA 1
ATOM 1517 C C . ALA A 1 200 ? -24.203 8.383 2.252 1 90.19 200 ALA A C 1
ATOM 1519 O O . ALA A 1 200 ? -24.812 7.863 1.312 1 90.19 200 ALA A O 1
ATOM 1520 N N . GLN A 1 201 ? -22.969 8.141 2.453 1 87.88 201 GLN A N 1
ATOM 1521 C CA . GLN A 1 201 ? -22.188 7.23 1.635 1 87.88 201 GLN A CA 1
ATOM 1522 C C . GLN A 1 201 ? -22.656 5.789 1.803 1 87.88 201 GLN A C 1
ATOM 1524 O O . GLN A 1 201 ? -22.75 5.043 0.826 1 87.88 201 GLN A O 1
ATOM 1529 N N . LEU A 1 202 ? -22.859 5.484 3.049 1 85 202 LEU A N 1
ATOM 1530 C CA . LEU A 1 202 ? -23.344 4.133 3.324 1 85 202 LEU A CA 1
ATOM 1531 C C . LEU A 1 202 ? -24.688 3.885 2.645 1 85 202 LEU A C 1
ATOM 1533 O O . LEU A 1 202 ? -24.922 2.801 2.105 1 85 202 LEU A O 1
ATOM 1537 N N . ASP A 1 203 ? -25.438 4.859 2.658 1 83.5 203 ASP A N 1
ATOM 1538 C CA . ASP A 1 203 ? -26.766 4.75 2.043 1 83.5 203 ASP A CA 1
ATOM 1539 C C . ASP A 1 203 ? -26.656 4.582 0.53 1 83.5 203 ASP A C 1
ATOM 1541 O O . ASP A 1 203 ? -27.406 3.824 -0.073 1 83.5 203 ASP A O 1
ATOM 1545 N N . MET A 1 204 ? -25.75 5.191 0.006 1 77.62 204 MET A N 1
ATOM 1546 C CA . MET A 1 204 ? -25.531 5.109 -1.436 1 77.62 204 MET A CA 1
ATOM 1547 C C . MET A 1 204 ? -25.031 3.723 -1.83 1 77.62 204 MET 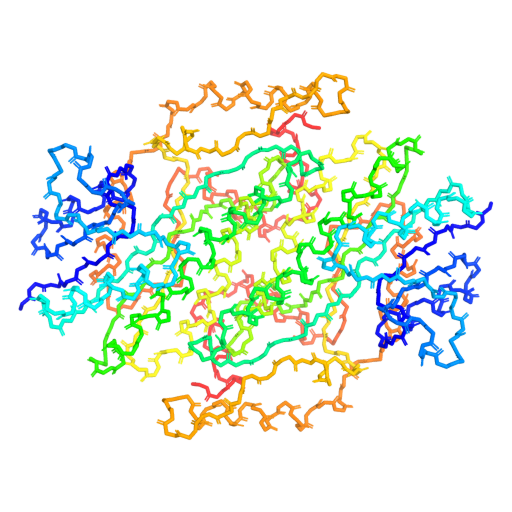A C 1
ATOM 1549 O O . MET A 1 204 ? -25.469 3.168 -2.844 1 77.62 204 MET A O 1
ATOM 1553 N N . VAL A 1 205 ? -24.156 3.141 -1.101 1 71.56 205 VAL A N 1
ATOM 1554 C CA . VAL A 1 205 ? -23.578 1.833 -1.396 1 71.56 205 VAL A CA 1
ATOM 1555 C C . VAL A 1 205 ? -24.641 0.75 -1.245 1 71.56 205 VAL A C 1
ATOM 1557 O O . VAL A 1 205 ? -24.703 -0.186 -2.047 1 71.56 205 VAL A O 1
ATOM 1560 N N . ASN A 1 206 ? -25.359 0.922 -0.235 1 68.88 206 ASN A N 1
ATOM 1561 C CA . ASN A 1 206 ? -26.422 -0.048 0.013 1 68.88 206 ASN A CA 1
ATOM 1562 C C . ASN A 1 206 ? -27.438 -0.055 -1.114 1 68.88 206 ASN A C 1
ATOM 1564 O O . ASN A 1 206 ? -28.047 -1.09 -1.403 1 68.88 206 ASN A O 1
ATOM 1568 N N . GLU A 1 207 ? -27.594 1.011 -1.747 1 63.16 207 GLU A N 1
ATOM 1569 C CA . GLU A 1 207 ? -28.547 1.099 -2.85 1 63.16 207 GLU A CA 1
ATOM 1570 C C . GLU A 1 207 ? -28 0.435 -4.109 1 63.16 207 GLU A C 1
ATOM 1572 O O . GLU A 1 207 ? -28.75 -0.052 -4.945 1 63.16 207 GLU A O 1
ATOM 1577 N N . HIS A 1 208 ? -26.703 0.251 -4.219 1 57.81 208 HIS A N 1
ATOM 1578 C CA . HIS A 1 208 ? -26.109 -0.209 -5.473 1 57.81 208 HIS A CA 1
ATOM 1579 C C . HIS A 1 208 ? -25.562 -1.629 -5.336 1 57.81 208 HIS A C 1
ATOM 1581 O O . HIS A 1 208 ? -24.875 -2.119 -6.23 1 57.81 208 HIS A O 1
ATOM 1587 N N . VAL A 1 209 ? -25.656 -2.332 -4.223 1 56.16 209 VAL A N 1
ATOM 1588 C CA . VAL A 1 209 ? -25.047 -3.643 -3.982 1 56.16 209 VAL A CA 1
ATOM 1589 C C . VAL A 1 209 ? -25.547 -4.633 -5.035 1 56.16 209 VAL A C 1
ATOM 1591 O O . VAL A 1 209 ? -24.797 -5.512 -5.465 1 56.16 209 VAL A O 1
ATOM 1594 N N . ASN A 1 210 ? -26.688 -4.406 -5.535 1 57.09 210 ASN A N 1
ATOM 1595 C CA . ASN A 1 210 ? -27.234 -5.434 -6.41 1 57.09 210 ASN A CA 1
ATOM 1596 C C . ASN A 1 210 ? -26.812 -5.223 -7.863 1 57.09 210 ASN A C 1
ATOM 1598 O O . ASN A 1 210 ? -27.219 -5.977 -8.75 1 57.09 210 ASN A O 1
ATOM 1602 N N . SER A 1 211 ? -25.938 -4.289 -8.031 1 62.06 211 SER A N 1
ATOM 1603 C CA . SER A 1 211 ? -25.688 -3.938 -9.43 1 62.06 211 SER A CA 1
ATOM 1604 C C . SER A 1 211 ? -24.281 -4.297 -9.859 1 62.06 211 SER A C 1
ATOM 1606 O O . SER A 1 211 ? -23.844 -3.945 -10.961 1 62.06 211 SER A O 1
ATOM 1608 N N . GLY A 1 212 ? -23.703 -5.27 -9.148 1 73.62 212 GLY A N 1
ATOM 1609 C CA . GLY A 1 212 ? -22.328 -5.555 -9.531 1 73.62 212 GLY A CA 1
ATOM 1610 C C . GLY A 1 212 ? -22.219 -6.5 -10.719 1 73.62 212 GLY A C 1
ATOM 1611 O O . GLY A 1 212 ? -23.203 -7.145 -11.094 1 73.62 212 GLY A O 1
ATOM 1612 N N . SER A 1 213 ? -20.984 -6.426 -11.375 1 80.44 213 SER A N 1
ATOM 1613 C CA . SER A 1 213 ? -20.703 -7.336 -12.477 1 80.44 213 SER A CA 1
ATOM 1614 C C . SER A 1 213 ? -20.797 -8.789 -12.031 1 80.44 213 SER A C 1
ATOM 1616 O O . SER A 1 213 ? -20.828 -9.078 -10.836 1 80.44 213 SER A O 1
ATOM 1618 N N . ASP A 1 214 ? -20.984 -9.656 -13 1 88.5 214 ASP A N 1
ATOM 1619 C CA . ASP A 1 214 ? -21.062 -11.094 -12.742 1 88.5 214 ASP A CA 1
ATOM 1620 C C . ASP A 1 214 ? -19.688 -11.68 -12.445 1 88.5 214 ASP A C 1
ATOM 1622 O O . ASP A 1 214 ? -18.75 -11.5 -13.234 1 88.5 214 ASP A O 1
ATOM 1626 N N . PRO A 1 215 ? -19.547 -12.406 -11.367 1 92.69 215 PRO A N 1
ATOM 1627 C CA . PRO A 1 215 ? -18.266 -13.008 -11.023 1 92.69 215 PRO A CA 1
ATOM 1628 C C . PRO A 1 215 ? -17.719 -13.914 -12.125 1 92.69 215 PRO A C 1
ATOM 1630 O O . PRO A 1 215 ? -16.516 -14.172 -12.172 1 92.69 215 PRO A O 1
ATOM 1633 N N . ILE A 1 216 ? -18.531 -14.367 -13.023 1 94.38 216 ILE A N 1
ATOM 1634 C CA . ILE A 1 216 ? -18.094 -15.219 -14.125 1 94.38 216 ILE A CA 1
ATOM 1635 C C . ILE A 1 216 ? -17.125 -14.445 -15.023 1 94.38 216 ILE A C 1
ATOM 1637 O O . ILE A 1 216 ? -16.25 -15.039 -15.648 1 94.38 216 ILE A O 1
ATOM 1641 N N . ASP A 1 217 ? -17.25 -13.125 -15.07 1 95.44 217 ASP A N 1
ATOM 1642 C CA . ASP A 1 217 ? -16.328 -12.305 -15.852 1 95.44 217 ASP A CA 1
ATOM 1643 C C . ASP A 1 217 ? -14.898 -12.438 -15.336 1 95.44 217 ASP A C 1
ATOM 1645 O O . ASP A 1 217 ? -13.953 -12.484 -16.125 1 95.44 217 ASP A O 1
ATOM 1649 N N . MET A 1 218 ? -14.766 -12.523 -14.062 1 97.06 218 MET A N 1
ATOM 1650 C CA . MET A 1 218 ? -13.461 -12.75 -13.453 1 97.06 218 MET A CA 1
ATOM 1651 C C . MET A 1 218 ? -12.922 -14.133 -13.812 1 97.06 218 MET A C 1
ATOM 1653 O O . MET A 1 218 ? -11.742 -14.289 -14.117 1 97.06 218 MET A O 1
ATOM 1657 N N . ALA A 1 219 ? -13.812 -15.094 -13.797 1 97.94 219 ALA A N 1
ATOM 1658 C CA . ALA A 1 219 ? -13.43 -16.469 -14.094 1 97.94 219 ALA A CA 1
ATOM 1659 C C . ALA A 1 219 ? -12.883 -16.594 -15.516 1 97.94 219 ALA A C 1
ATOM 1661 O O . ALA A 1 219 ? -11.836 -17.203 -15.742 1 97.94 219 ALA A O 1
ATOM 1662 N N . VAL A 1 220 ? -13.547 -16 -16.422 1 98.06 220 VAL A N 1
ATOM 1663 C CA . VAL A 1 220 ? -13.148 -16.031 -17.828 1 98.06 220 VAL A CA 1
ATOM 1664 C C . VAL A 1 220 ? -11.805 -15.328 -18 1 98.06 220 VAL A C 1
ATOM 1666 O O . VAL A 1 220 ? -10.914 -15.844 -18.688 1 98.06 220 VAL A O 1
ATOM 1669 N N . ALA A 1 221 ? -11.68 -14.188 -17.375 1 98.38 221 ALA A N 1
ATOM 1670 C CA . ALA A 1 221 ? -10.438 -13.422 -17.469 1 98.38 221 ALA A CA 1
ATOM 1671 C C . ALA A 1 221 ? -9.258 -14.219 -16.906 1 98.38 221 ALA A C 1
ATOM 1673 O O . ALA A 1 221 ? -8.195 -14.281 -17.531 1 98.38 221 ALA A O 1
ATOM 1674 N N . ILE A 1 222 ? -9.422 -14.82 -15.797 1 98.75 222 ILE A N 1
ATOM 1675 C CA . ILE A 1 222 ? -8.352 -15.547 -15.133 1 98.75 222 ILE A CA 1
ATOM 1676 C C . ILE A 1 222 ? -7.988 -16.797 -15.945 1 98.75 222 ILE A C 1
ATOM 1678 O O . ILE A 1 222 ? -6.812 -17.125 -16.078 1 98.75 222 ILE A O 1
ATOM 1682 N N . ALA A 1 223 ? -8.984 -17.516 -16.516 1 98.69 223 ALA A N 1
ATOM 1683 C CA . ALA A 1 223 ? -8.711 -18.656 -17.391 1 98.69 223 ALA A CA 1
ATOM 1684 C C . ALA A 1 223 ? -7.836 -18.234 -18.562 1 98.69 223 ALA A C 1
ATOM 1686 O O . ALA A 1 223 ? -6.898 -18.953 -18.922 1 98.69 223 ALA A O 1
ATOM 1687 N N . LYS A 1 224 ? -8.148 -17.078 -19.156 1 98.62 224 LYS A N 1
ATOM 1688 C CA . LYS A 1 224 ? -7.355 -16.578 -20.281 1 98.62 224 LYS A CA 1
ATOM 1689 C C . LYS A 1 224 ? -5.918 -16.297 -19.844 1 98.62 224 LYS A C 1
ATOM 1691 O O . LYS A 1 224 ? -4.977 -16.547 -20.594 1 98.62 224 LYS A O 1
ATOM 1696 N N . ILE A 1 225 ? -5.746 -15.781 -18.641 1 98.75 225 ILE A N 1
ATOM 1697 C CA . ILE A 1 225 ? -4.418 -15.484 -18.109 1 98.75 225 ILE A CA 1
ATOM 1698 C C . ILE A 1 225 ? -3.633 -16.781 -17.922 1 98.75 225 ILE A C 1
ATOM 1700 O O . ILE A 1 225 ? -2.461 -16.859 -18.297 1 98.75 225 ILE A O 1
ATOM 1704 N N . ILE A 1 226 ? -4.254 -17.781 -17.375 1 98.62 226 ILE A N 1
ATOM 1705 C CA . ILE A 1 226 ? -3.621 -19.062 -17.109 1 98.62 226 ILE A CA 1
ATOM 1706 C C . ILE A 1 226 ? -3.131 -19.672 -18.422 1 98.62 226 ILE A C 1
ATOM 1708 O O . ILE A 1 226 ? -2.072 -20.312 -18.453 1 98.62 226 ILE A O 1
ATOM 1712 N N . GLU A 1 227 ? -3.812 -19.406 -19.453 1 97.69 227 GLU A N 1
ATOM 1713 C CA . GLU A 1 227 ? -3.486 -20 -20.75 1 97.69 227 GLU A CA 1
ATOM 1714 C C . GLU A 1 227 ? -2.516 -19.109 -21.531 1 97.69 227 GLU A C 1
ATOM 1716 O O . GLU A 1 227 ? -2.018 -19.516 -22.594 1 97.69 227 GLU A O 1
ATOM 1721 N N . SER A 1 228 ? -2.26 -17.938 -21.078 1 97.44 228 SER A N 1
ATOM 1722 C CA . SER A 1 228 ? -1.354 -17.016 -21.766 1 97.44 228 SER A CA 1
ATOM 1723 C C . SER A 1 228 ? 0.103 -17.406 -21.516 1 97.44 228 SER A C 1
ATOM 1725 O O . SER A 1 228 ? 0.509 -17.641 -20.391 1 97.44 228 SER A O 1
ATOM 1727 N N . PRO A 1 229 ? 0.941 -17.438 -22.562 1 96 229 PRO A N 1
ATOM 1728 C CA . PRO A 1 229 ? 2.361 -17.75 -22.391 1 96 229 PRO A CA 1
ATOM 1729 C C . PRO A 1 229 ? 3.131 -16.609 -21.734 1 96 229 PRO A C 1
ATOM 1731 O O . PRO A 1 229 ? 4.176 -16.828 -21.109 1 96 229 PRO A O 1
ATOM 1734 N N . LYS A 1 230 ? 2.631 -15.406 -21.859 1 96.25 230 LYS A N 1
ATOM 1735 C CA . LYS A 1 230 ? 3.27 -14.227 -21.297 1 96.25 230 LYS A CA 1
ATOM 1736 C C . LYS A 1 230 ? 2.236 -13.281 -20.703 1 96.25 230 LYS A C 1
ATOM 1738 O O . LYS A 1 230 ? 1.908 -12.25 -21.297 1 96.25 230 LYS A O 1
ATOM 1743 N N . PRO A 1 231 ? 1.828 -13.523 -19.5 1 98.06 231 PRO A N 1
ATOM 1744 C CA . PRO A 1 231 ? 0.827 -12.656 -18.875 1 98.06 231 PRO A CA 1
ATOM 1745 C C . PRO A 1 231 ? 1.325 -11.227 -18.688 1 98.06 231 PRO A C 1
ATOM 1747 O O . PRO A 1 231 ? 2.514 -11.008 -18.438 1 98.06 231 PRO A O 1
ATOM 1750 N N . LYS A 1 232 ? 0.414 -10.289 -18.812 1 98.38 232 LYS A N 1
ATOM 1751 C CA . LYS A 1 232 ? 0.719 -8.883 -18.547 1 98.38 232 LYS A CA 1
ATOM 1752 C C . LYS A 1 232 ? 0.999 -8.656 -17.062 1 98.38 232 LYS A C 1
ATOM 1754 O O . LYS A 1 232 ? 0.807 -9.562 -16.25 1 98.38 232 LYS A O 1
ATOM 1759 N N . VAL A 1 233 ? 1.448 -7.473 -16.766 1 98.38 233 VAL A N 1
ATOM 1760 C CA . VAL A 1 233 ? 1.728 -7.121 -15.383 1 98.38 233 VAL A CA 1
ATOM 1761 C C . VAL A 1 233 ? 0.42 -6.836 -14.648 1 98.38 233 VAL A C 1
ATOM 1763 O O . VAL A 1 233 ? 0.252 -7.227 -13.492 1 98.38 233 VAL A O 1
ATOM 1766 N N . HIS A 1 234 ? -0.463 -6.098 -15.367 1 98.19 234 HIS A N 1
ATOM 1767 C CA . HIS A 1 234 ? -1.718 -5.652 -14.773 1 98.19 234 HIS A CA 1
ATOM 1768 C C . HIS A 1 234 ? -2.906 -6.004 -15.664 1 98.19 234 HIS A C 1
ATOM 1770 O O . HIS A 1 234 ? -2.902 -5.699 -16.859 1 98.19 234 HIS A O 1
ATOM 1776 N N . TYR A 1 235 ? -3.885 -6.602 -15.133 1 98.31 235 TYR A N 1
ATOM 1777 C CA . TYR A 1 235 ? -5.191 -6.809 -15.75 1 98.31 235 TYR A CA 1
ATOM 1778 C C . TYR A 1 235 ? -6.281 -6.078 -14.977 1 98.31 235 TYR A C 1
ATOM 1780 O O . TYR A 1 235 ? -6.242 -6.016 -13.742 1 98.31 235 TYR A O 1
ATOM 1788 N N . LYS A 1 236 ? -7.234 -5.484 -15.625 1 97 236 LYS A N 1
ATOM 1789 C CA . LYS A 1 236 ? -8.422 -4.871 -15.047 1 97 236 LYS A CA 1
ATOM 1790 C C . LYS A 1 236 ? -9.695 -5.512 -15.594 1 97 236 LYS A C 1
ATOM 1792 O O . LYS A 1 236 ? -9.852 -5.652 -16.812 1 97 236 LYS A O 1
ATOM 1797 N N . VAL A 1 237 ? -10.555 -5.926 -14.711 1 96.81 237 VAL A N 1
ATOM 1798 C CA . VAL A 1 237 ? -11.789 -6.598 -15.109 1 96.81 237 VAL A CA 1
ATOM 1799 C C . VAL A 1 237 ? -12.992 -5.891 -14.484 1 96.81 237 VAL A C 1
ATOM 1801 O O . VAL A 1 237 ? -13.039 -5.688 -13.266 1 96.81 237 VAL A O 1
ATOM 1804 N N . GLY A 1 238 ? -13.945 -5.543 -15.219 1 92.56 238 GLY A N 1
ATOM 1805 C CA . GLY A 1 238 ? -15.141 -4.895 -14.711 1 92.56 238 GLY A CA 1
ATOM 1806 C C . GLY A 1 238 ? -15.75 -3.906 -15.695 1 92.56 238 GLY A C 1
ATOM 1807 O O . GLY A 1 238 ? -15.422 -3.924 -16.875 1 92.56 238 GLY A O 1
ATOM 1808 N N . ALA A 1 239 ? -16.719 -3.059 -15.234 1 90.44 239 ALA A N 1
ATOM 1809 C CA . ALA A 1 239 ? -17.453 -2.109 -16.062 1 90.44 239 ALA A CA 1
ATOM 1810 C C . ALA A 1 239 ? -16.516 -1.077 -16.672 1 90.44 239 ALA A C 1
ATOM 1812 O O . ALA A 1 239 ? -15.508 -0.704 -16.078 1 90.44 239 ALA A O 1
ATOM 1813 N N . PHE A 1 240 ? -16.875 -0.579 -17.812 1 90.06 240 PHE A N 1
ATOM 1814 C CA . PHE A 1 240 ? -16.062 0.351 -18.594 1 90.06 240 PHE A CA 1
ATOM 1815 C C . PHE A 1 240 ? -15.734 1.593 -17.766 1 90.06 240 PHE A C 1
ATOM 1817 O O . PHE A 1 240 ? -14.578 2.031 -17.75 1 90.06 240 PHE A O 1
ATOM 1824 N N . MET A 1 241 ? -16.719 2.111 -17.125 1 88.31 241 MET A N 1
ATOM 1825 C CA . MET A 1 241 ? -16.531 3.371 -16.422 1 88.31 241 MET A CA 1
ATOM 1826 C C . MET A 1 241 ? -15.547 3.207 -15.266 1 88.31 241 MET A C 1
ATOM 1828 O O . MET A 1 241 ? -14.797 4.133 -14.945 1 88.31 241 MET A O 1
ATOM 1832 N N . GLN A 1 242 ? -15.562 2.066 -14.672 1 89.31 242 GLN A N 1
ATOM 1833 C CA . GLN A 1 242 ? -14.641 1.794 -13.586 1 89.31 242 GLN A CA 1
ATOM 1834 C C . GLN A 1 242 ? -13.203 1.725 -14.086 1 89.31 242 GLN A C 1
ATOM 1836 O O . GLN A 1 242 ? -12.297 2.297 -13.477 1 89.31 242 GLN A O 1
ATOM 1841 N N . LYS A 1 243 ? -13.016 1.104 -15.211 1 92.56 243 LYS A N 1
ATOM 1842 C CA . LYS A 1 243 ? -11.695 1.036 -15.828 1 92.56 243 LYS A CA 1
ATOM 1843 C C . LYS A 1 243 ? -11.258 2.404 -16.344 1 92.56 243 LYS A C 1
ATOM 1845 O O . LYS A 1 243 ? -10.086 2.768 -16.25 1 92.56 243 LYS A O 1
ATOM 1850 N N . PHE A 1 244 ? -12.219 3.16 -16.812 1 93.31 244 PHE A N 1
ATOM 1851 C CA . PHE A 1 244 ? -11.93 4.48 -17.359 1 93.31 244 PHE A CA 1
ATOM 1852 C C . PHE A 1 244 ? -11.484 5.438 -16.266 1 93.31 244 PHE A C 1
ATOM 1854 O O . PHE A 1 244 ? -10.664 6.328 -16.5 1 93.31 244 PHE A O 1
ATOM 1861 N N . SER A 1 245 ? -11.969 5.23 -15.094 1 93.81 245 SER A N 1
ATOM 1862 C CA . SER A 1 245 ? -11.57 6.07 -13.969 1 93.81 245 SER A CA 1
ATOM 1863 C C . SER A 1 245 ? -10.062 5.992 -13.727 1 93.81 245 SER A C 1
ATOM 1865 O O . SER A 1 245 ? -9.438 6.984 -13.344 1 93.81 245 SER A O 1
ATOM 1867 N N . ILE A 1 246 ? -9.477 4.852 -13.953 1 95.06 246 ILE A N 1
ATOM 1868 C CA . ILE A 1 246 ? -8.031 4.668 -13.789 1 95.06 246 ILE A CA 1
ATOM 1869 C C . ILE A 1 246 ? -7.289 5.496 -14.828 1 95.06 246 ILE A C 1
ATOM 1871 O O . ILE A 1 246 ? -6.254 6.098 -14.531 1 95.06 246 ILE A O 1
ATOM 1875 N N . VAL A 1 247 ? -7.824 5.547 -16.016 1 94.69 247 VAL A N 1
ATOM 1876 C CA . VAL A 1 247 ? -7.238 6.348 -17.078 1 94.69 247 VAL A CA 1
ATOM 1877 C C . VAL A 1 247 ? -7.309 7.828 -16.719 1 94.69 247 VAL A C 1
ATOM 1879 O O . VAL A 1 247 ? -6.328 8.562 -16.891 1 94.69 247 VAL A O 1
ATOM 1882 N N . LEU A 1 248 ? -8.438 8.297 -16.203 1 95.56 248 LEU A N 1
ATOM 1883 C CA . LEU A 1 248 ? -8.602 9.688 -15.789 1 95.56 248 LEU A CA 1
ATOM 1884 C C . LEU A 1 248 ? -7.605 10.055 -14.695 1 95.56 248 LEU A C 1
ATOM 1886 O O . LEU A 1 248 ? -7.027 11.141 -14.719 1 95.56 248 LEU A O 1
ATOM 1890 N N . LYS A 1 249 ? -7.406 9.125 -13.75 1 95.75 249 LYS A N 1
ATOM 1891 C CA . LYS A 1 249 ? -6.438 9.336 -12.672 1 95.75 249 LYS A CA 1
ATOM 1892 C C . LYS A 1 249 ? -5.043 9.594 -13.234 1 95.75 249 LYS A C 1
ATOM 1894 O O . LYS A 1 249 ? -4.281 10.391 -12.68 1 95.75 249 LYS A O 1
ATOM 1899 N N . ARG A 1 250 ? -4.727 8.945 -14.336 1 92.69 250 ARG A N 1
ATOM 1900 C CA . ARG A 1 250 ? -3.398 9.008 -14.938 1 92.69 250 ARG A CA 1
ATOM 1901 C C . ARG A 1 250 ? -3.211 10.305 -15.719 1 92.69 250 ARG A C 1
ATOM 1903 O O . ARG A 1 250 ? -2.125 10.891 -15.711 1 92.69 250 ARG A O 1
ATOM 1910 N N . ILE A 1 251 ? -4.246 10.812 -16.297 1 94.06 251 ILE A N 1
ATOM 1911 C CA . ILE A 1 251 ? -4.02 11.852 -17.297 1 94.06 251 ILE A CA 1
ATOM 1912 C C . ILE A 1 251 ? -4.406 13.219 -16.734 1 94.06 251 ILE A C 1
ATOM 1914 O O . ILE A 1 251 ? -3.889 14.25 -17.156 1 94.06 251 ILE A O 1
ATOM 1918 N N . LEU A 1 252 ? -5.332 13.258 -15.805 1 96.12 252 LEU A N 1
ATOM 1919 C CA . LEU A 1 252 ? -5.797 14.531 -15.273 1 96.12 252 LEU A CA 1
ATOM 1920 C C . LEU A 1 252 ? -4.867 15.039 -14.18 1 96.12 252 LEU A C 1
ATOM 1922 O O . LEU A 1 252 ? -4.242 14.25 -13.469 1 96.12 252 LEU A O 1
ATOM 1926 N N . PRO A 1 253 ? -4.852 16.375 -14.047 1 96.69 253 PRO A N 1
ATOM 1927 C CA . PRO A 1 253 ? -4.207 16.891 -12.828 1 96.69 253 PRO A CA 1
ATOM 1928 C C . PRO A 1 253 ? -4.828 16.328 -11.555 1 96.69 253 PRO A C 1
ATOM 1930 O O . PRO A 1 253 ? -6.043 16.125 -11.492 1 96.69 253 PRO A O 1
ATOM 1933 N N . ASP A 1 254 ? -4.008 16.156 -10.562 1 97.19 254 ASP A N 1
ATOM 1934 C CA . ASP A 1 254 ? -4.422 15.523 -9.312 1 97.19 254 ASP A CA 1
ATOM 1935 C C . ASP A 1 254 ? -5.672 16.188 -8.75 1 97.19 254 ASP A C 1
ATOM 1937 O O . ASP A 1 254 ? -6.617 15.508 -8.344 1 97.19 254 ASP A O 1
ATOM 1941 N N . THR A 1 255 ? -5.723 17.531 -8.742 1 97 255 THR A N 1
ATOM 1942 C CA . THR A 1 255 ? -6.801 18.266 -8.078 1 97 255 THR A CA 1
ATOM 1943 C C . THR A 1 255 ? -8.094 18.172 -8.891 1 97 255 THR A C 1
ATOM 1945 O O . THR A 1 255 ? -9.188 18.25 -8.328 1 97 255 THR A O 1
ATOM 1948 N N . VAL A 1 256 ? -7.996 18.031 -10.211 1 97.75 256 VAL A N 1
ATOM 1949 C CA . VAL A 1 256 ? -9.172 17.859 -11.062 1 97.75 256 VAL A CA 1
ATOM 1950 C C . VAL A 1 256 ? -9.789 16.484 -10.805 1 97.75 256 VAL A C 1
ATOM 1952 O O . VAL A 1 256 ? -11 16.359 -10.602 1 97.75 256 VAL A O 1
ATOM 1955 N N . TYR A 1 257 ? -8.938 15.484 -10.805 1 98.12 257 TYR A N 1
ATOM 1956 C CA . TYR A 1 257 ? -9.422 14.141 -10.508 1 98.12 257 TYR A CA 1
ATOM 1957 C C . TYR A 1 257 ? -10.023 14.07 -9.109 1 98.12 257 TYR A C 1
ATOM 1959 O O . TYR A 1 257 ? -11.07 13.453 -8.906 1 98.12 257 TYR A O 1
ATOM 1967 N N . GLU A 1 258 ? -9.375 14.703 -8.156 1 97.88 258 GLU A N 1
ATOM 1968 C CA . GLU A 1 258 ? -9.875 14.781 -6.789 1 97.88 258 GLU A CA 1
ATOM 1969 C C . GLU A 1 258 ? -11.273 15.391 -6.742 1 97.88 258 GLU A C 1
ATOM 1971 O O . GLU A 1 258 ? -12.148 14.883 -6.039 1 97.88 258 GLU A O 1
ATOM 1976 N N . LYS A 1 259 ? -11.469 16.453 -7.457 1 97.5 259 LYS A N 1
ATOM 1977 C CA . LYS A 1 259 ? -12.766 17.109 -7.496 1 97.5 259 LYS A CA 1
ATOM 1978 C C . LYS A 1 259 ? -13.844 16.188 -8.055 1 97.5 259 LYS A C 1
ATOM 1980 O O . LYS A 1 259 ? -14.977 16.188 -7.57 1 97.5 259 LYS A O 1
ATOM 1985 N N . ILE A 1 260 ? -13.523 15.477 -9.086 1 96.69 260 ILE A N 1
ATOM 1986 C CA . ILE A 1 260 ? -14.461 14.516 -9.672 1 96.69 260 ILE A CA 1
ATOM 1987 C C . ILE A 1 260 ? -14.859 13.484 -8.617 1 96.69 260 ILE A C 1
ATOM 1989 O O . ILE A 1 260 ? -16.047 13.18 -8.461 1 96.69 260 ILE A O 1
ATOM 1993 N N . LEU A 1 261 ? -13.898 12.953 -7.895 1 95.81 261 LEU A N 1
ATOM 1994 C CA . LEU A 1 261 ? -14.18 11.969 -6.852 1 95.81 261 LEU A CA 1
ATOM 1995 C C . LEU A 1 261 ? -15.047 12.578 -5.754 1 95.81 261 LEU A C 1
ATOM 1997 O O . LEU A 1 261 ? -16.016 11.953 -5.305 1 95.81 261 LEU A O 1
ATOM 2001 N N . MET A 1 262 ? -14.688 13.781 -5.332 1 96.38 262 MET A N 1
ATOM 2002 C CA . MET A 1 262 ? -15.422 14.43 -4.246 1 96.38 262 MET A CA 1
ATOM 2003 C C . MET A 1 262 ? -16.875 14.68 -4.645 1 96.38 262 MET A C 1
ATOM 2005 O O . MET A 1 262 ? -17.781 14.523 -3.824 1 96.38 262 MET A O 1
ATOM 2009 N N . ASN A 1 263 ? -17.062 15.07 -5.883 1 94.44 263 ASN A N 1
ATOM 2010 C CA . ASN A 1 263 ? -18.422 15.234 -6.375 1 94.44 263 ASN A CA 1
ATOM 2011 C C . ASN A 1 263 ? -19.188 13.914 -6.348 1 94.44 263 ASN A C 1
ATOM 2013 O O . ASN A 1 263 ? -20.359 13.875 -5.941 1 94.44 263 ASN A O 1
ATOM 2017 N N . HIS A 1 264 ? -18.547 12.875 -6.777 1 89.62 264 HIS A N 1
ATOM 2018 C CA . HIS A 1 264 ? -19.141 11.547 -6.797 1 89.62 264 HIS A CA 1
ATOM 2019 C C . HIS A 1 264 ? -19.531 11.102 -5.391 1 89.62 264 HIS A C 1
ATOM 2021 O O . HIS A 1 264 ? -20.594 10.484 -5.203 1 89.62 264 HIS A O 1
ATOM 2027 N N . TYR A 1 265 ? -18.734 11.453 -4.422 1 89.25 265 TYR A N 1
ATOM 2028 C CA . TYR A 1 265 ? -18.953 11.016 -3.047 1 89.25 265 TYR A CA 1
ATOM 2029 C C . TYR A 1 265 ? -19.734 12.062 -2.258 1 89.25 265 TYR A C 1
ATOM 2031 O O . TYR A 1 265 ? -19.906 11.93 -1.045 1 89.25 265 TYR A O 1
ATOM 2039 N N . LYS A 1 266 ? -20.094 13.172 -2.896 1 89.12 266 LYS A N 1
ATOM 2040 C CA . LYS A 1 266 ? -20.875 14.258 -2.318 1 89.12 266 LYS A CA 1
ATOM 2041 C C . LYS A 1 266 ? -20.156 14.898 -1.142 1 89.12 266 LYS A C 1
ATOM 2043 O O . LYS A 1 266 ? -20.734 15.094 -0.075 1 89.12 266 LYS A O 1
ATOM 2048 N N . LEU A 1 267 ? -18.922 15.062 -1.313 1 92.44 267 LEU A N 1
ATOM 2049 C CA . LEU A 1 267 ? -18.078 15.727 -0.33 1 92.44 267 LEU A CA 1
ATOM 2050 C C . LEU A 1 267 ? -17.797 17.172 -0.731 1 92.44 267 LEU A C 1
ATOM 2052 O O . LEU A 1 267 ? -17.844 17.5 -1.917 1 92.44 267 LEU A O 1
ATOM 2056 N N . MET B 1 1 ? 1.157 34.781 15.688 1 73.12 1 MET B N 1
ATOM 2057 C CA . MET B 1 1 ? 1.892 33.75 16.422 1 73.12 1 MET B CA 1
ATOM 2058 C C . MET B 1 1 ? 2.523 32.75 15.453 1 73.12 1 MET B C 1
ATOM 2060 O O . MET B 1 1 ? 2.023 32.562 14.352 1 73.12 1 MET B O 1
ATOM 2064 N N . SER B 1 2 ? 3.686 32.281 15.828 1 92.31 2 SER B N 1
ATOM 2065 C CA . SER B 1 2 ? 4.43 31.359 14.977 1 92.31 2 SER B CA 1
ATOM 2066 C C . SER B 1 2 ? 3.695 30.031 14.82 1 92.31 2 SER B C 1
ATOM 2068 O O . SER B 1 2 ? 2.996 29.594 15.734 1 92.31 2 SER B O 1
ATOM 2070 N N . LYS B 1 3 ? 3.695 29.5 13.641 1 97.62 3 LYS B N 1
ATOM 2071 C CA . LYS B 1 3 ? 3.119 28.172 13.438 1 97.62 3 LYS B CA 1
ATOM 2072 C C . LYS B 1 3 ? 3.855 27.125 14.273 1 97.62 3 LYS B C 1
ATOM 2074 O O . LYS B 1 3 ? 5.082 27.172 14.383 1 97.62 3 LYS B O 1
ATOM 2079 N N . ILE B 1 4 ? 3.062 26.266 14.859 1 98.81 4 ILE B N 1
ATOM 2080 C CA . ILE B 1 4 ? 3.602 25.172 15.641 1 98.81 4 ILE B CA 1
ATOM 2081 C C . ILE B 1 4 ? 3.742 23.922 14.758 1 98.81 4 ILE B C 1
ATOM 2083 O O . ILE B 1 4 ? 2.75 23.422 14.227 1 98.81 4 ILE B O 1
ATOM 2087 N N . ILE B 1 5 ? 4.988 23.422 14.641 1 98.88 5 ILE B N 1
ATOM 2088 C CA . ILE B 1 5 ? 5.285 22.297 13.742 1 98.88 5 ILE B CA 1
ATOM 2089 C C . ILE B 1 5 ? 5.793 21.109 14.555 1 98.88 5 ILE B C 1
ATOM 2091 O O . ILE B 1 5 ? 6.672 21.266 15.406 1 98.88 5 ILE B O 1
ATOM 2095 N N . LEU B 1 6 ? 5.199 19.969 14.375 1 98.94 6 LEU B N 1
ATOM 2096 C CA . LEU B 1 6 ? 5.68 18.703 14.922 1 98.94 6 LEU B CA 1
ATOM 2097 C C . LEU B 1 6 ? 6.223 17.812 13.812 1 98.94 6 LEU B C 1
ATOM 2099 O O . LEU B 1 6 ? 5.531 17.547 12.828 1 98.94 6 LEU B O 1
ATOM 2103 N N . ILE B 1 7 ? 7.453 17.391 13.938 1 98.88 7 ILE B N 1
ATOM 2104 C CA . ILE B 1 7 ? 8.094 16.547 12.93 1 98.88 7 ILE B CA 1
ATOM 2105 C C . ILE B 1 7 ? 8.555 15.242 13.562 1 98.88 7 ILE B C 1
ATOM 2107 O O . ILE B 1 7 ? 9.32 15.25 14.523 1 98.88 7 ILE B O 1
ATOM 2111 N N . THR B 1 8 ? 8.109 14.125 13.031 1 98.75 8 THR B N 1
ATOM 2112 C CA . THR B 1 8 ? 8.578 12.836 13.531 1 98.75 8 THR B CA 1
ATOM 2113 C C . THR B 1 8 ? 9.945 12.492 12.953 1 98.75 8 THR B C 1
ATOM 2115 O O . THR B 1 8 ? 10.227 12.797 11.789 1 98.75 8 THR B O 1
ATOM 2118 N N . GLY B 1 9 ? 10.742 11.82 13.766 1 96.31 9 GLY B N 1
ATOM 2119 C CA . GLY B 1 9 ? 12.102 11.555 13.32 1 96.31 9 GLY B CA 1
ATOM 2120 C C . GLY B 1 9 ? 12.922 12.812 13.117 1 96.31 9 GLY B C 1
ATOM 2121 O O . GLY B 1 9 ? 13.562 12.977 12.07 1 96.31 9 GLY B O 1
ATOM 2122 N N . GLY B 1 10 ? 12.922 13.695 14.031 1 96.12 10 GLY B N 1
ATOM 2123 C CA . GLY B 1 10 ? 13.523 15.008 13.867 1 96.12 10 GLY B CA 1
ATOM 2124 C C . GLY B 1 10 ? 14.969 15.055 14.312 1 96.12 10 GLY B C 1
ATOM 2125 O O . GLY B 1 10 ? 15.625 16.094 14.211 1 96.12 10 GLY B O 1
ATOM 2126 N N . SER B 1 11 ? 15.57 13.945 14.703 1 94.06 11 SER B N 1
ATOM 2127 C CA . SER B 1 11 ? 16.891 13.961 15.312 1 94.06 11 SER B CA 1
ATOM 2128 C C . SER B 1 11 ? 17.984 13.711 14.273 1 94.06 11 SER B C 1
ATOM 2130 O O . SER B 1 11 ? 19.172 13.891 14.555 1 94.06 11 SER B O 1
ATOM 2132 N N . SER B 1 12 ? 17.594 13.273 13.078 1 90.69 12 SER B N 1
ATOM 2133 C CA . SER B 1 12 ? 18.609 12.953 12.07 1 90.69 12 SER B CA 1
ATOM 2134 C C . SER B 1 12 ? 18.031 13.07 10.664 1 90.69 12 SER B C 1
ATOM 2136 O O . SER B 1 12 ? 16.844 13.312 10.492 1 90.69 12 SER B O 1
ATOM 2138 N N . GLY B 1 13 ? 18.922 13.133 9.758 1 91.38 13 GLY B N 1
ATOM 2139 C CA . GLY B 1 13 ? 18.547 13.023 8.359 1 91.38 13 GLY B CA 1
ATOM 2140 C C . GLY B 1 13 ? 17.672 14.164 7.883 1 91.38 13 GLY B C 1
ATOM 2141 O O . GLY B 1 13 ? 17.938 15.328 8.188 1 91.38 13 GLY B O 1
ATOM 2142 N N . ILE B 1 14 ? 16.688 13.781 7.09 1 94 14 ILE B N 1
ATOM 2143 C CA . ILE B 1 14 ? 15.766 14.742 6.492 1 94 14 ILE B CA 1
ATOM 2144 C C . ILE B 1 14 ? 15 15.484 7.59 1 94 14 ILE B C 1
ATOM 2146 O O . ILE B 1 14 ? 14.844 16.703 7.535 1 94 14 ILE B O 1
ATOM 2150 N N . GLY B 1 15 ? 14.547 14.742 8.594 1 96.62 15 GLY B N 1
ATOM 2151 C CA . GLY B 1 15 ? 13.797 15.359 9.68 1 96.62 15 GLY B CA 1
ATOM 2152 C C . GLY B 1 15 ? 14.578 16.438 10.406 1 96.62 15 GLY B C 1
ATOM 2153 O O . GLY B 1 15 ? 14.031 17.5 10.711 1 96.62 15 GLY B O 1
ATOM 2154 N N . LYS B 1 16 ? 15.797 16.141 10.641 1 96.12 16 LYS B N 1
ATOM 2155 C CA . LYS B 1 16 ? 16.656 17.125 11.305 1 96.12 16 LYS B CA 1
ATOM 2156 C C . LYS B 1 16 ? 16.875 18.359 10.422 1 96.12 16 LYS B C 1
ATOM 2158 O O . LYS B 1 16 ? 16.703 19.484 10.883 1 96.12 16 LYS B O 1
ATOM 2163 N N . ALA B 1 17 ? 17.203 18.141 9.156 1 96.44 17 ALA B N 1
ATOM 2164 C CA . ALA B 1 17 ? 17.453 19.234 8.219 1 96.44 17 ALA B CA 1
ATOM 2165 C C . ALA B 1 17 ? 16.219 20.125 8.055 1 96.44 17 ALA B C 1
ATOM 2167 O O . ALA B 1 17 ? 16.328 21.344 8.094 1 96.44 17 ALA B O 1
ATOM 2168 N N . VAL B 1 18 ? 15.102 19.484 7.93 1 98.25 18 VAL B N 1
ATOM 2169 C CA . VAL B 1 18 ? 13.844 20.203 7.77 1 98.25 18 VAL B CA 1
ATOM 2170 C C . VAL B 1 18 ? 13.531 20.984 9.047 1 98.25 18 VAL B C 1
ATOM 2172 O O . VAL B 1 18 ? 13.219 22.172 8.992 1 98.25 18 VAL B O 1
ATOM 2175 N N . GLY B 1 19 ? 13.625 20.328 10.156 1 98.56 19 GLY B N 1
ATOM 2176 C CA . GLY B 1 19 ? 13.32 20.969 11.422 1 98.56 19 GLY B CA 1
ATOM 2177 C C . GLY B 1 19 ? 14.188 22.188 11.695 1 98.56 19 GLY B C 1
ATOM 2178 O O . GLY B 1 19 ? 13.672 23.25 12.062 1 98.56 19 GLY B O 1
ATOM 2179 N N . GLU B 1 20 ? 15.445 22.062 11.539 1 98.25 20 GLU B N 1
ATOM 2180 C CA . GLU B 1 20 ? 16.375 23.156 11.789 1 98.25 20 GLU B CA 1
ATOM 2181 C C . GLU B 1 20 ? 16.125 24.312 10.828 1 98.25 20 GLU B C 1
ATOM 2183 O O . GLU B 1 20 ? 16.156 25.484 11.242 1 98.25 20 GLU B O 1
ATOM 2188 N N . PHE B 1 21 ? 15.906 24 9.578 1 98.5 21 PHE B N 1
ATOM 2189 C CA . PHE B 1 21 ? 15.633 25.016 8.57 1 98.5 21 PHE B CA 1
ATOM 2190 C C . PHE B 1 21 ? 14.375 25.797 8.93 1 98.5 21 PHE B C 1
ATOM 2192 O O . PHE B 1 21 ? 14.359 27.031 8.859 1 98.5 21 PHE B O 1
ATOM 2199 N N . LEU B 1 22 ? 13.32 25.094 9.312 1 98.69 22 LEU B N 1
ATOM 2200 C CA . LEU B 1 22 ? 12.055 25.734 9.664 1 98.69 22 LEU B CA 1
ATOM 2201 C C . LEU B 1 22 ? 12.195 26.562 10.938 1 98.69 22 LEU B C 1
ATOM 2203 O O . LEU B 1 22 ? 11.594 27.625 11.055 1 98.69 22 LEU B O 1
ATOM 2207 N N . GLN B 1 23 ? 12.969 26.062 11.859 1 98.12 23 GLN B N 1
ATOM 2208 C CA . GLN B 1 23 ? 13.242 26.828 13.062 1 98.12 23 GLN B CA 1
ATOM 2209 C C . GLN B 1 23 ? 13.938 28.141 12.727 1 98.12 23 GLN B C 1
ATOM 2211 O O . GLN B 1 23 ? 13.609 29.188 13.289 1 98.12 23 GLN B O 1
ATOM 2216 N N . GLU B 1 24 ? 14.883 28.094 11.883 1 97.62 24 GLU B N 1
ATOM 2217 C CA . GLU B 1 24 ? 15.609 29.281 11.445 1 97.62 24 GLU B CA 1
ATOM 2218 C C . GLU B 1 24 ? 14.68 30.266 10.742 1 97.62 24 GLU B C 1
ATOM 2220 O O . GLU B 1 24 ? 14.914 31.484 10.781 1 97.62 24 GLU B O 1
ATOM 2225 N N . LYS B 1 25 ? 13.656 29.797 10.141 1 97.31 25 LYS B N 1
ATOM 2226 C CA . LYS B 1 25 ? 12.688 30.641 9.445 1 97.31 25 LYS B CA 1
ATOM 2227 C C . LYS B 1 25 ? 11.695 31.266 10.422 1 97.31 25 LYS B C 1
ATOM 2229 O O . LYS B 1 25 ? 10.844 32.062 10.023 1 97.31 25 LYS B O 1
ATOM 2234 N N . GLY B 1 26 ? 11.742 30.844 11.695 1 97.06 26 GLY B N 1
ATOM 2235 C CA . GLY B 1 26 ? 10.945 31.516 12.711 1 97.06 26 GLY B CA 1
ATOM 2236 C C . GLY B 1 26 ? 9.781 30.672 13.203 1 97.06 26 GLY B C 1
ATOM 2237 O O . GLY B 1 26 ? 8.992 31.141 14.031 1 97.06 26 GLY B O 1
ATOM 2238 N N . TYR B 1 27 ? 9.633 29.453 12.75 1 98.38 27 TYR B N 1
ATOM 2239 C CA . TYR B 1 27 ? 8.578 28.562 13.242 1 98.38 27 TYR B CA 1
ATOM 2240 C C . TYR B 1 27 ? 8.961 27.969 14.594 1 98.38 27 TYR B C 1
ATOM 2242 O O . TYR B 1 27 ? 10.141 27.906 14.945 1 98.38 27 TYR B O 1
ATOM 2250 N N . THR B 1 28 ? 8.008 27.656 15.383 1 98.62 28 THR B N 1
ATOM 2251 C CA . THR B 1 28 ? 8.234 26.828 16.562 1 98.62 28 THR B CA 1
ATOM 2252 C C . THR B 1 28 ? 8.195 25.344 16.188 1 98.62 28 THR B C 1
ATOM 2254 O O . THR B 1 28 ? 7.148 24.828 15.82 1 98.62 28 THR B O 1
ATOM 2257 N N . VAL B 1 29 ? 9.336 24.688 16.328 1 98.75 29 VAL B N 1
ATOM 2258 C CA . VAL B 1 29 ? 9.445 23.344 15.797 1 98.75 29 VAL B CA 1
ATOM 2259 C C . VAL B 1 29 ? 9.75 22.359 16.922 1 98.75 29 VAL B C 1
ATOM 2261 O O . VAL B 1 29 ? 10.672 22.578 17.719 1 98.75 29 VAL B O 1
ATOM 2264 N N . TYR B 1 30 ? 8.953 21.344 17.031 1 98.75 30 TYR B N 1
ATOM 2265 C CA . TYR B 1 30 ? 9.234 20.172 17.844 1 98.75 30 TYR B CA 1
ATOM 2266 C C . TYR B 1 30 ? 9.633 18.984 16.984 1 98.75 30 TYR B C 1
ATOM 2268 O O . TYR B 1 30 ? 8.891 18.594 16.094 1 98.75 30 TYR B O 1
ATOM 2276 N N . GLY B 1 31 ? 10.797 18.453 17.234 1 98.5 31 GLY B N 1
ATOM 2277 C CA . GLY B 1 31 ? 11.164 17.156 16.672 1 98.5 31 GLY B CA 1
ATOM 2278 C C . GLY B 1 31 ? 10.867 16 17.609 1 98.5 31 GLY B C 1
ATOM 2279 O O . GLY B 1 31 ? 10.5 16.203 18.766 1 98.5 31 GLY B O 1
ATOM 2280 N N . THR B 1 32 ? 10.992 14.789 17.062 1 98.62 32 THR B N 1
ATOM 2281 C CA . THR B 1 32 ? 10.82 13.641 17.938 1 98.62 32 THR B CA 1
ATOM 2282 C C . THR B 1 32 ? 11.938 12.617 17.719 1 98.62 32 THR B C 1
ATOM 2284 O O . THR B 1 32 ? 12.602 12.633 16.672 1 98.62 32 THR B O 1
ATOM 2287 N N . SER B 1 33 ? 12.148 11.852 18.688 1 97.31 33 SER B N 1
ATOM 2288 C CA . SER B 1 33 ? 13.047 10.695 18.688 1 97.31 33 SER B CA 1
ATOM 2289 C C . SER B 1 33 ? 12.57 9.633 19.672 1 97.31 33 SER B C 1
ATOM 2291 O O . SER B 1 33 ? 11.867 9.938 20.641 1 97.31 33 SER B O 1
ATOM 2293 N N . ARG B 1 34 ? 12.938 8.453 19.438 1 95 34 ARG B N 1
ATOM 2294 C CA . ARG B 1 34 ? 12.578 7.379 20.359 1 95 34 ARG B CA 1
ATOM 2295 C C . ARG B 1 34 ? 13.258 7.57 21.719 1 95 34 ARG B C 1
ATOM 2297 O O . ARG B 1 34 ? 12.672 7.27 22.766 1 95 34 ARG B O 1
ATOM 2304 N N . ASN B 1 35 ? 14.461 8.07 21.578 1 94.75 35 ASN B N 1
ATOM 2305 C CA . ASN B 1 35 ? 15.266 8.312 22.766 1 94.75 35 ASN B CA 1
ATOM 2306 C C . ASN B 1 35 ? 15.906 9.703 22.734 1 94.75 35 ASN B C 1
ATOM 2308 O O . ASN B 1 35 ? 17.125 9.82 22.562 1 94.75 35 ASN B O 1
ATOM 2312 N N . PRO B 1 36 ? 15.125 10.688 23 1 96.44 36 PRO B N 1
ATOM 2313 C CA . PRO B 1 36 ? 15.656 12.047 22.891 1 96.44 36 PRO B CA 1
ATOM 2314 C C . PRO B 1 36 ? 16.828 12.312 23.828 1 96.44 36 PRO B C 1
ATOM 2316 O O . PRO B 1 36 ? 17.703 13.125 23.516 1 96.44 36 PRO B O 1
ATOM 2319 N N . GLU B 1 37 ? 16.891 11.664 24.938 1 94.31 37 GLU B N 1
ATOM 2320 C CA . GLU B 1 37 ? 17.938 11.883 25.938 1 94.31 37 GLU B CA 1
ATOM 2321 C C . GLU B 1 37 ? 19.297 11.477 25.406 1 94.31 37 GLU B C 1
ATOM 2323 O O . GLU B 1 37 ? 20.328 11.945 25.906 1 94.31 37 GLU B O 1
ATOM 2328 N N . THR B 1 38 ? 19.328 10.68 24.375 1 93.25 38 THR B N 1
ATOM 2329 C CA . THR B 1 38 ? 20.578 10.188 23.844 1 93.25 38 THR B CA 1
ATOM 2330 C C . THR B 1 38 ? 21.094 11.117 22.734 1 93.25 38 THR B C 1
ATOM 2332 O O . THR B 1 38 ? 22.234 10.977 22.281 1 93.25 38 THR B O 1
ATOM 2335 N N . VAL B 1 39 ? 20.297 11.977 22.234 1 93.12 39 VAL B N 1
ATOM 2336 C CA . VAL B 1 39 ? 20.688 12.883 21.156 1 93.12 39 VAL B CA 1
ATOM 2337 C C . VAL B 1 39 ? 21.422 14.086 21.734 1 93.12 39 VAL B C 1
ATOM 2339 O O . VAL B 1 39 ? 20.859 14.867 22.516 1 93.12 39 VAL B O 1
ATOM 2342 N N . GLN B 1 40 ? 22.656 14.188 21.359 1 89.75 40 GLN B N 1
ATOM 2343 C CA . GLN B 1 40 ? 23.469 15.273 21.891 1 89.75 40 GLN B CA 1
ATOM 2344 C C . GLN B 1 40 ? 23.438 16.484 20.969 1 89.75 40 GLN B C 1
ATOM 2346 O O . GLN B 1 40 ? 23.422 16.344 19.734 1 89.75 40 GLN B O 1
ATOM 2351 N N . ASN B 1 41 ? 23.281 17.703 21.438 1 90.06 41 ASN B N 1
ATOM 2352 C CA . ASN B 1 41 ? 23.453 18.984 20.75 1 90.06 41 ASN B CA 1
ATOM 2353 C C . ASN B 1 41 ? 22.375 19.188 19.672 1 90.06 41 ASN B C 1
ATOM 2355 O O . ASN B 1 41 ? 22.656 19.672 18.578 1 90.06 41 ASN B O 1
ATOM 2359 N N . SER B 1 42 ? 21.203 18.688 19.938 1 93.44 42 SER B N 1
ATOM 2360 C CA . SER B 1 42 ? 20.125 18.969 19 1 93.44 42 SER B CA 1
ATOM 2361 C C . SER B 1 42 ? 19.719 20.438 19.062 1 93.44 42 SER B C 1
ATOM 2363 O O . SER B 1 42 ? 19.547 21 20.156 1 93.44 42 SER B O 1
ATOM 2365 N N . LYS B 1 43 ? 19.531 21.031 17.938 1 96 43 LYS B N 1
ATOM 2366 C CA . LYS B 1 43 ? 19.031 22.406 17.891 1 96 43 LYS B CA 1
ATOM 2367 C C . LYS B 1 43 ? 17.516 22.438 18.078 1 96 43 LYS B C 1
ATOM 2369 O O . LYS B 1 43 ? 16.938 23.484 18.391 1 96 43 LYS B O 1
ATOM 2374 N N . LEU B 1 44 ? 16.875 21.25 17.844 1 97.19 44 LEU B N 1
ATOM 2375 C CA . LEU B 1 44 ? 15.422 21.156 17.984 1 97.19 44 LEU B CA 1
ATOM 2376 C C . LEU B 1 44 ? 15.047 20.656 19.391 1 97.19 44 LEU B C 1
ATOM 2378 O O . LEU B 1 44 ? 15.789 19.875 19.984 1 97.19 44 LEU B O 1
ATOM 2382 N N . LYS B 1 45 ? 14 21.203 19.891 1 97.5 45 LYS B N 1
ATOM 2383 C CA . LYS B 1 45 ? 13.383 20.516 21.016 1 97.5 45 LYS B CA 1
ATOM 2384 C C . LYS B 1 45 ? 12.844 19.156 20.609 1 97.5 45 LYS B C 1
ATOM 2386 O O . LYS B 1 45 ? 11.953 19.062 19.766 1 97.5 45 LYS B O 1
ATOM 2391 N N . LEU B 1 46 ? 13.367 18.094 21.266 1 98.31 46 LEU B N 1
ATOM 2392 C CA . LEU B 1 46 ? 12.984 16.734 20.906 1 98.31 46 LEU B CA 1
ATOM 2393 C C . LEU B 1 46 ? 12.047 16.141 21.953 1 98.31 46 LEU B C 1
ATOM 2395 O O . LEU B 1 46 ? 12.344 16.172 23.156 1 98.31 46 LEU B O 1
ATOM 2399 N N . LEU B 1 47 ? 10.953 15.656 21.484 1 98.62 47 LEU B N 1
ATOM 2400 C CA . LEU B 1 47 ? 10.023 14.906 22.328 1 98.62 47 LEU B CA 1
ATOM 2401 C C . LEU B 1 47 ? 10.164 13.406 22.094 1 98.62 47 LEU B C 1
ATOM 2403 O O . LEU B 1 47 ? 10.508 12.977 20.984 1 98.62 47 LEU B O 1
ATOM 2407 N N . ALA B 1 48 ? 9.898 12.617 23.094 1 98.44 48 ALA B N 1
ATOM 2408 C CA . ALA B 1 48 ? 9.922 11.164 22.953 1 98.44 48 ALA B CA 1
ATOM 2409 C C . ALA B 1 48 ? 8.734 10.672 22.141 1 98.44 48 ALA B C 1
ATOM 2411 O O . ALA B 1 48 ? 7.586 11.039 22.406 1 98.44 48 ALA B O 1
ATOM 2412 N N . LEU B 1 49 ? 9.055 9.844 21.125 1 98.75 49 LEU B N 1
ATOM 2413 C CA . LEU B 1 49 ? 7.988 9.273 20.312 1 98.75 49 LEU B CA 1
ATOM 2414 C C . LEU B 1 49 ? 8.445 7.98 19.641 1 98.75 49 LEU B C 1
ATOM 2416 O O . LEU B 1 49 ? 9.484 7.945 18.984 1 98.75 49 LEU B O 1
ATOM 2420 N N . ASP B 1 50 ? 7.762 6.922 19.906 1 98.5 50 ASP B N 1
ATOM 2421 C CA . ASP B 1 50 ? 7.773 5.719 19.078 1 98.5 50 ASP B CA 1
ATOM 2422 C C . ASP B 1 50 ? 6.523 5.637 18.219 1 98.5 50 ASP B C 1
ATOM 2424 O O . ASP B 1 50 ? 5.426 5.387 18.719 1 98.5 50 ASP B O 1
ATOM 2428 N N . VAL B 1 51 ? 6.754 5.805 16.906 1 98.5 51 VAL B N 1
ATOM 2429 C CA . VAL B 1 51 ? 5.613 5.938 16.016 1 98.5 51 VAL B CA 1
ATOM 2430 C C . VAL B 1 51 ? 4.867 4.605 15.922 1 98.5 51 VAL B C 1
ATOM 2432 O O . VAL B 1 51 ? 3.758 4.543 15.391 1 98.5 51 VAL B O 1
ATOM 2435 N N . ARG B 1 52 ? 5.406 3.5 16.469 1 98.06 52 ARG B N 1
ATOM 2436 C CA . ARG B 1 52 ? 4.758 2.193 16.438 1 98.06 52 ARG B CA 1
ATOM 2437 C C . ARG B 1 52 ? 3.906 1.976 17.688 1 98.06 52 ARG B C 1
ATOM 2439 O O . ARG B 1 52 ? 3.262 0.936 17.828 1 98.06 52 ARG B O 1
ATOM 2446 N N . ASN B 1 53 ? 3.934 2.949 18.547 1 98.44 53 ASN B N 1
ATOM 2447 C CA . ASN B 1 53 ? 3.238 2.848 19.828 1 98.44 53 ASN B CA 1
ATOM 2448 C C . ASN B 1 53 ? 2.174 3.934 19.969 1 98.44 53 ASN B C 1
ATOM 2450 O O . ASN B 1 53 ? 2.5 5.102 20.188 1 98.44 53 ASN B O 1
ATOM 2454 N N . THR B 1 54 ? 0.908 3.52 19.969 1 97.69 54 THR B N 1
ATOM 2455 C CA . THR B 1 54 ? -0.212 4.453 19.953 1 97.69 54 THR B CA 1
ATOM 2456 C C . THR B 1 54 ? -0.223 5.301 21.219 1 97.69 54 THR B C 1
ATOM 2458 O O . THR B 1 54 ? -0.576 6.484 21.188 1 97.69 54 THR B O 1
ATOM 2461 N N . ASN B 1 55 ? 0.136 4.742 22.312 1 98.06 55 ASN B N 1
ATOM 2462 C CA . ASN B 1 55 ? 0.203 5.52 23.547 1 98.06 55 ASN B CA 1
ATOM 2463 C C . ASN B 1 55 ? 1.294 6.582 23.484 1 98.06 55 ASN B C 1
ATOM 2465 O O . ASN B 1 55 ? 1.085 7.719 23.922 1 98.06 55 ASN B O 1
ATOM 2469 N N . SER B 1 56 ? 2.439 6.188 23 1 98.75 56 SER B N 1
ATOM 2470 C CA . SER B 1 56 ? 3.527 7.141 22.812 1 98.75 56 SER B CA 1
ATOM 2471 C C . SER B 1 56 ? 3.096 8.297 21.922 1 98.75 56 SER B C 1
ATOM 2473 O O . SER B 1 56 ? 3.408 9.461 22.203 1 98.75 56 SER B O 1
ATOM 2475 N N . ILE B 1 57 ? 2.348 8.016 20.922 1 98.88 57 ILE B N 1
ATOM 2476 C CA . ILE B 1 57 ? 1.849 9 19.969 1 98.88 57 ILE B CA 1
ATOM 2477 C C . ILE B 1 57 ? 0.905 9.969 20.688 1 98.88 57 ILE B C 1
ATOM 2479 O O . ILE B 1 57 ? 1.062 11.188 20.578 1 98.88 57 ILE B O 1
ATOM 2483 N N . GLN B 1 58 ? -0.005 9.398 21.391 1 98.62 58 GLN B N 1
ATOM 2484 C CA . GLN B 1 58 ? -0.977 10.242 22.094 1 98.62 58 GLN B CA 1
ATOM 2485 C C . GLN B 1 58 ? -0.293 11.156 23.094 1 98.62 58 GLN B C 1
ATOM 2487 O O . GLN B 1 58 ? -0.611 12.352 23.172 1 98.62 58 GLN B O 1
ATOM 2492 N N . PHE B 1 59 ? 0.62 10.641 23.828 1 98.56 59 PHE B N 1
ATOM 2493 C CA . PHE B 1 59 ? 1.348 11.43 24.812 1 98.56 59 PHE B CA 1
ATOM 2494 C C . PHE B 1 59 ? 2.094 12.578 24.141 1 98.56 59 PHE B C 1
ATOM 2496 O O . PHE B 1 59 ? 2.086 13.703 24.625 1 98.56 59 PHE B O 1
ATOM 2503 N N . CYS B 1 60 ? 2.713 12.312 23.031 1 98.81 60 CYS B N 1
ATOM 2504 C CA . CYS B 1 60 ? 3.479 13.312 22.297 1 98.81 60 CYS B CA 1
ATOM 2505 C C . CYS B 1 60 ? 2.572 14.43 21.797 1 98.81 60 CYS B C 1
ATOM 2507 O O . CYS B 1 60 ? 2.883 15.609 21.969 1 98.81 60 CYS B O 1
ATOM 2509 N N . ILE B 1 61 ? 1.444 14.07 21.203 1 98.81 61 ILE B N 1
ATOM 2510 C CA . ILE B 1 61 ? 0.482 15.039 20.703 1 98.81 61 ILE B CA 1
ATOM 2511 C C . ILE B 1 61 ? -0.048 15.891 21.844 1 98.81 61 ILE B C 1
ATOM 2513 O O . ILE B 1 61 ? -0.062 17.125 21.766 1 98.81 61 ILE B O 1
ATOM 2517 N N . ASP B 1 62 ? -0.407 15.227 22.906 1 98.62 62 ASP B N 1
ATOM 2518 C CA . ASP B 1 62 ? -0.952 15.922 24.062 1 98.62 62 ASP B CA 1
ATOM 2519 C C . ASP B 1 62 ? 0.07 16.891 24.641 1 98.62 62 ASP B C 1
ATOM 2521 O O . ASP B 1 62 ? -0.289 17.984 25.094 1 98.62 62 ASP B O 1
ATOM 2525 N N . GLU B 1 63 ? 1.276 16.5 24.672 1 98.69 63 GLU B N 1
ATOM 2526 C CA . GLU B 1 63 ? 2.334 17.328 25.234 1 98.69 63 GLU B CA 1
ATOM 2527 C C . GLU B 1 63 ? 2.504 18.625 24.422 1 98.69 63 GLU B C 1
ATOM 2529 O O . GLU B 1 63 ? 2.633 19.703 24.984 1 98.69 63 GLU B O 1
ATOM 2534 N N . VAL B 1 64 ? 2.502 18.547 23.078 1 98.75 64 VAL B N 1
ATOM 2535 C CA . VAL B 1 64 ? 2.635 19.75 22.25 1 98.75 64 VAL B CA 1
ATOM 2536 C C . VAL B 1 64 ? 1.425 20.656 22.453 1 98.75 64 VAL B C 1
ATOM 2538 O O . VAL B 1 64 ? 1.57 21.875 22.562 1 98.75 64 VAL B O 1
ATOM 2541 N N . ILE B 1 65 ? 0.273 20.031 22.531 1 98.38 65 ILE B N 1
ATOM 2542 C CA . ILE B 1 65 ? -0.943 20.828 22.719 1 98.38 65 ILE B CA 1
ATOM 2543 C C . ILE B 1 65 ? -0.909 21.5 24.094 1 98.38 65 ILE B C 1
ATOM 2545 O O . ILE B 1 65 ? -1.31 22.656 24.234 1 98.38 65 ILE B O 1
ATOM 2549 N N . ARG B 1 66 ? -0.484 20.766 25.062 1 98.19 66 ARG B N 1
ATOM 2550 C CA . ARG B 1 66 ? -0.357 21.328 26.406 1 98.19 66 ARG B CA 1
ATOM 2551 C C . ARG B 1 66 ? 0.582 22.531 26.391 1 98.19 66 ARG B C 1
ATOM 2553 O O . ARG B 1 66 ? 0.282 23.562 27 1 98.19 66 ARG B O 1
ATOM 2560 N N . LEU B 1 67 ? 1.636 22.5 25.688 1 98 67 LEU B N 1
ATOM 2561 C CA . LEU B 1 67 ? 2.684 23.516 25.703 1 98 67 LEU B CA 1
ATOM 2562 C C . LEU B 1 67 ? 2.309 24.703 24.812 1 98 67 LEU B C 1
ATOM 2564 O O . LEU B 1 67 ? 2.602 25.859 25.125 1 98 67 LEU B O 1
ATOM 2568 N N . GLU B 1 68 ? 1.649 24.422 23.656 1 98.19 68 GLU B N 1
ATOM 2569 C CA . GLU B 1 68 ? 1.518 25.453 22.641 1 98.19 68 GLU B CA 1
ATOM 2570 C C . GLU B 1 68 ? 0.051 25.781 22.375 1 98.19 68 GLU B C 1
ATOM 2572 O O . GLU B 1 68 ? -0.257 26.781 21.719 1 98.19 68 GLU B O 1
ATOM 2577 N N . GLY B 1 69 ? -0.863 24.922 22.797 1 97.69 69 GLY B N 1
ATOM 2578 C CA . GLY B 1 69 ? -2.291 25.125 22.625 1 97.69 69 GLY B CA 1
ATOM 2579 C C . GLY B 1 69 ? -2.814 24.594 21.297 1 97.69 69 GLY B C 1
ATOM 2580 O O . GLY B 1 69 ? -4.027 24.438 21.125 1 97.69 69 GLY B O 1
ATOM 2581 N N . LYS B 1 70 ? -1.923 24.312 20.344 1 98.25 70 LYS B N 1
ATOM 2582 C CA . LYS B 1 70 ? -2.322 23.875 19 1 98.25 70 LYS B CA 1
ATOM 2583 C C . LYS B 1 70 ? -1.17 23.172 18.281 1 98.25 70 LYS B C 1
ATOM 2585 O O . LYS B 1 70 ? -0.031 23.203 18.766 1 98.25 70 LYS B O 1
ATOM 2590 N N . ILE B 1 71 ? -1.469 22.531 17.234 1 98.81 71 ILE B N 1
ATOM 2591 C CA . ILE B 1 71 ? -0.533 22.031 16.234 1 98.81 71 ILE B CA 1
ATOM 2592 C C . ILE B 1 71 ? -0.98 22.5 14.844 1 98.81 71 ILE B C 1
ATOM 2594 O O . ILE B 1 71 ? -2.055 22.125 14.375 1 98.81 71 ILE B O 1
ATOM 2598 N N . ASP B 1 72 ? -0.165 23.25 14.211 1 98.88 72 ASP B N 1
ATOM 2599 C CA . ASP B 1 72 ? -0.519 23.812 12.906 1 98.88 72 ASP B CA 1
ATOM 2600 C C . ASP B 1 72 ? -0.094 22.875 11.781 1 98.88 72 ASP B C 1
ATOM 2602 O O . ASP B 1 72 ? -0.769 22.781 10.75 1 98.88 72 ASP B O 1
ATOM 2606 N N . VAL B 1 73 ? 1.074 22.203 11.953 1 98.94 73 VAL B N 1
ATOM 2607 C CA . VAL B 1 73 ? 1.633 21.359 10.914 1 98.94 73 VAL B CA 1
ATOM 2608 C C . VAL B 1 73 ? 2.18 20.078 11.531 1 98.94 73 VAL B C 1
ATOM 2610 O O . VAL B 1 73 ? 2.943 20.125 12.5 1 98.94 73 VAL B O 1
ATOM 2613 N N . LEU B 1 74 ? 1.741 18.984 11.078 1 98.94 74 LEU B N 1
ATOM 2614 C CA . LEU B 1 74 ? 2.359 17.703 11.352 1 98.94 74 LEU B CA 1
ATOM 2615 C C . LEU B 1 74 ? 3.139 17.203 10.141 1 98.94 74 LEU B C 1
ATOM 2617 O O . LEU B 1 74 ? 2.594 17.125 9.039 1 98.94 74 LEU B O 1
ATOM 2621 N N . ILE B 1 75 ? 4.375 16.922 10.312 1 98.94 75 ILE B N 1
ATOM 2622 C CA . ILE B 1 75 ? 5.199 16.312 9.281 1 98.94 75 ILE B CA 1
ATOM 2623 C C . ILE B 1 75 ? 5.535 14.875 9.664 1 98.94 75 ILE B C 1
ATOM 2625 O O . ILE B 1 75 ? 6.375 14.641 10.539 1 98.94 75 ILE B O 1
ATOM 2629 N N . ASN B 1 76 ? 4.855 13.969 9.062 1 98.88 76 ASN B N 1
ATOM 2630 C CA . ASN B 1 76 ? 5.195 12.555 9.195 1 98.88 76 ASN B CA 1
ATOM 2631 C C . ASN B 1 76 ? 6.426 12.195 8.359 1 98.88 76 ASN B C 1
ATOM 2633 O O . ASN B 1 76 ? 6.309 11.914 7.168 1 98.88 76 ASN B O 1
ATOM 2637 N N . ASN B 1 77 ? 7.539 12.086 9.039 1 98.19 77 ASN B N 1
ATOM 2638 C CA . ASN B 1 77 ? 8.812 11.914 8.352 1 98.19 77 ASN B CA 1
ATOM 2639 C C . ASN B 1 77 ? 9.5 10.617 8.773 1 98.19 77 ASN B C 1
ATOM 2641 O O . ASN B 1 77 ? 10.25 10.023 7.988 1 98.19 77 ASN B O 1
ATOM 2645 N N . ALA B 1 78 ? 9.25 10.188 10.039 1 96.81 78 ALA B N 1
ATOM 2646 C CA . ALA B 1 78 ? 9.891 8.961 10.523 1 96.81 78 ALA B CA 1
ATOM 2647 C C . ALA B 1 78 ? 9.617 7.793 9.578 1 96.81 78 ALA B C 1
ATOM 2649 O O . ALA B 1 78 ? 8.5 7.625 9.094 1 96.81 78 ALA B O 1
ATOM 2650 N N . GLY B 1 79 ? 10.609 7.051 9.273 1 95.44 79 GLY B N 1
ATOM 2651 C CA . GLY B 1 79 ? 10.516 5.895 8.391 1 95.44 79 GLY B CA 1
ATOM 2652 C C . GLY B 1 79 ? 11.75 5.02 8.43 1 95.44 79 GLY B C 1
ATOM 2653 O O . GLY B 1 79 ? 12.789 5.418 8.969 1 95.44 79 GLY B O 1
ATOM 2654 N N . VAL B 1 80 ? 11.594 3.838 7.918 1 94.94 80 VAL B N 1
ATOM 2655 C CA . VAL B 1 80 ? 12.719 2.912 7.863 1 94.94 80 VAL B CA 1
ATOM 2656 C C . VAL B 1 80 ? 12.781 2.252 6.488 1 94.94 80 VAL B C 1
ATOM 2658 O O . VAL B 1 80 ? 11.742 2.006 5.867 1 94.94 80 VAL B O 1
ATOM 2661 N N . GLY B 1 81 ? 14.031 2.031 6.047 1 94.06 81 GLY B N 1
ATOM 2662 C CA . GLY B 1 81 ? 14.242 1.273 4.824 1 94.06 81 GLY B CA 1
ATOM 2663 C C . GLY B 1 81 ? 14.234 -0.227 5.043 1 94.06 81 GLY B C 1
ATOM 2664 O O . GLY B 1 81 ? 14.32 -0.695 6.18 1 94.06 81 GLY B O 1
ATOM 2665 N N . ILE B 1 82 ? 14.078 -0.941 4.008 1 95.44 82 ILE B N 1
ATOM 2666 C CA . ILE B 1 82 ? 14.148 -2.398 3.988 1 95.44 82 ILE B CA 1
ATOM 2667 C C . ILE B 1 82 ? 14.531 -2.877 2.59 1 95.44 82 ILE B C 1
ATOM 2669 O O . ILE B 1 82 ? 14.016 -2.363 1.591 1 95.44 82 ILE B O 1
ATOM 2673 N N . THR B 1 83 ? 15.492 -3.811 2.512 1 95.19 83 THR B N 1
ATOM 2674 C CA . THR B 1 83 ? 15.93 -4.34 1.224 1 95.19 83 THR B CA 1
ATOM 2675 C C . THR B 1 83 ? 16.156 -5.848 1.309 1 95.19 83 THR B C 1
ATOM 2677 O O . THR B 1 83 ? 16.516 -6.367 2.371 1 95.19 83 THR B O 1
ATOM 2680 N N . GLY B 1 84 ? 15.891 -6.555 0.239 1 96.94 84 GLY B N 1
ATOM 2681 C CA . GLY B 1 84 ? 16.109 -7.984 0.122 1 96.94 84 GLY B CA 1
ATOM 2682 C C . GLY B 1 84 ? 15.164 -8.664 -0.844 1 96.94 84 GLY B C 1
ATOM 2683 O O . GLY B 1 84 ? 14.102 -8.117 -1.165 1 96.94 84 GLY B O 1
ATOM 2684 N N . PRO B 1 85 ? 15.562 -9.82 -1.375 1 98.25 85 PRO B N 1
ATOM 2685 C CA . PRO B 1 85 ? 14.531 -10.617 -2.041 1 98.25 85 PRO B CA 1
ATOM 2686 C C . PRO B 1 85 ? 13.297 -10.82 -1.175 1 98.25 85 PRO B C 1
ATOM 2688 O O . PRO B 1 85 ? 13.406 -11.172 0.002 1 98.25 85 PRO B O 1
ATOM 2691 N N . LEU B 1 86 ? 12.172 -10.539 -1.758 1 98.56 86 LEU B N 1
ATOM 2692 C CA . LEU B 1 86 ? 10.953 -10.633 -0.962 1 98.56 86 LEU B CA 1
ATOM 2693 C C . LEU B 1 86 ? 10.859 -11.984 -0.268 1 98.56 86 LEU B C 1
ATOM 2695 O O . LEU B 1 86 ? 10.516 -12.062 0.914 1 98.56 86 LEU B O 1
ATOM 2699 N N . GLU B 1 87 ? 11.188 -13.031 -1.028 1 98.38 87 GLU B N 1
ATOM 2700 C CA . GLU B 1 87 ? 11.102 -14.398 -0.519 1 98.38 87 GLU B CA 1
ATOM 2701 C C . GLU B 1 87 ? 11.977 -14.57 0.722 1 98.38 87 GLU B C 1
ATOM 2703 O O . GLU B 1 87 ? 11.711 -15.445 1.554 1 98.38 87 GLU B O 1
ATOM 2708 N N . GLU B 1 88 ? 12.961 -13.695 0.897 1 98.31 88 GLU B N 1
ATOM 2709 C CA . GLU B 1 88 ? 13.969 -13.945 1.922 1 98.31 88 GLU B CA 1
ATOM 2710 C C . GLU B 1 88 ? 13.898 -12.906 3.033 1 98.31 88 GLU B C 1
ATOM 2712 O O . GLU B 1 88 ? 14.688 -12.945 3.982 1 98.31 88 GLU B O 1
ATOM 2717 N N . ILE B 1 89 ? 13.039 -11.977 2.979 1 98.31 89 ILE B N 1
ATOM 2718 C CA . ILE B 1 89 ? 12.805 -11.047 4.082 1 98.31 89 ILE B CA 1
ATOM 2719 C C . ILE B 1 89 ? 11.875 -11.703 5.109 1 98.31 89 ILE B C 1
ATOM 2721 O O . ILE B 1 89 ? 10.773 -12.148 4.766 1 98.31 89 ILE B O 1
ATOM 2725 N N . PRO B 1 90 ? 12.281 -11.789 6.363 1 98.12 90 PRO B N 1
ATOM 2726 C CA . PRO B 1 90 ? 11.383 -12.359 7.371 1 98.12 90 PRO B CA 1
ATOM 2727 C C . PRO B 1 90 ? 10.07 -11.578 7.5 1 98.12 90 PRO B C 1
ATOM 2729 O O . PRO B 1 90 ? 10.07 -10.352 7.418 1 98.12 90 PRO B O 1
ATOM 2732 N N . MET B 1 91 ? 8.977 -12.289 7.754 1 98.44 91 MET B N 1
ATOM 2733 C CA . MET B 1 91 ? 7.668 -11.656 7.855 1 98.44 91 MET B CA 1
ATOM 2734 C C . MET B 1 91 ? 7.652 -10.609 8.961 1 98.44 91 MET B C 1
ATOM 2736 O O . MET B 1 91 ? 6.992 -9.578 8.828 1 98.44 91 MET B O 1
ATOM 2740 N N . GLU B 1 92 ? 8.32 -10.883 10.031 1 98.06 92 GLU B N 1
ATOM 2741 C CA . GLU B 1 92 ? 8.359 -9.938 11.141 1 98.06 92 GLU B CA 1
ATOM 2742 C C . GLU B 1 92 ? 8.953 -8.602 10.711 1 98.06 92 GLU B C 1
ATOM 2744 O O . GLU B 1 92 ? 8.492 -7.539 11.148 1 98.06 92 GLU B O 1
ATOM 2749 N N . GLU B 1 93 ? 9.969 -8.609 9.875 1 98.25 93 GLU B N 1
ATOM 2750 C CA . GLU B 1 93 ? 10.602 -7.391 9.391 1 98.25 93 GLU B CA 1
ATOM 2751 C C . GLU B 1 93 ? 9.695 -6.652 8.406 1 98.25 93 GLU B C 1
ATOM 2753 O O . GLU B 1 93 ? 9.695 -5.422 8.367 1 98.25 93 GLU B O 1
ATOM 2758 N N . ILE B 1 94 ? 8.984 -7.406 7.629 1 98.75 94 ILE B N 1
ATOM 2759 C CA . ILE B 1 94 ? 8.008 -6.824 6.719 1 98.75 94 ILE B CA 1
ATOM 2760 C C . ILE B 1 94 ? 6.965 -6.043 7.52 1 98.75 94 ILE B C 1
ATOM 2762 O O . ILE B 1 94 ? 6.707 -4.871 7.234 1 98.75 94 ILE B O 1
ATOM 2766 N N . LYS B 1 95 ? 6.418 -6.68 8.516 1 98.56 95 LYS B N 1
ATOM 2767 C CA . LYS B 1 95 ? 5.387 -6.051 9.336 1 98.56 95 LYS B CA 1
ATOM 2768 C C . LYS B 1 95 ? 5.945 -4.855 10.102 1 98.56 95 LYS B C 1
ATOM 2770 O O . LYS B 1 95 ? 5.277 -3.83 10.234 1 98.56 95 LYS B O 1
ATOM 2775 N N . ASN B 1 96 ? 7.148 -4.988 10.57 1 97.81 96 ASN B N 1
ATOM 2776 C CA . ASN B 1 96 ? 7.789 -3.883 11.273 1 97.81 96 ASN B CA 1
ATOM 2777 C C . ASN B 1 96 ? 7.938 -2.658 10.375 1 97.81 96 ASN B C 1
ATOM 2779 O O . ASN B 1 96 ? 7.77 -1.525 10.828 1 97.81 96 ASN B O 1
ATOM 2783 N N . ASN B 1 97 ? 8.312 -2.873 9.188 1 98.31 97 ASN B N 1
ATOM 2784 C CA . ASN B 1 97 ? 8.414 -1.77 8.234 1 98.31 97 ASN B CA 1
ATOM 2785 C C . ASN B 1 97 ? 7.086 -1.043 8.078 1 98.31 97 ASN B C 1
ATOM 2787 O O . ASN B 1 97 ? 7.031 0.186 8.148 1 98.31 97 ASN B O 1
ATOM 2791 N N . PHE B 1 98 ? 5.984 -1.786 7.914 1 98.81 98 PHE B N 1
ATOM 2792 C CA . PHE B 1 98 ? 4.668 -1.186 7.746 1 98.81 98 PHE B CA 1
ATOM 2793 C C . PHE B 1 98 ? 4.215 -0.5 9.031 1 98.81 98 PHE B C 1
ATOM 2795 O O . PHE B 1 98 ? 3.533 0.525 8.984 1 98.81 98 PHE B O 1
ATOM 2802 N N . ASP B 1 99 ? 4.574 -1.07 10.172 1 98.62 99 ASP B N 1
ATOM 2803 C CA . ASP B 1 99 ? 4.254 -0.438 11.445 1 98.62 99 ASP B CA 1
ATOM 2804 C C . ASP B 1 99 ? 4.816 0.979 11.516 1 98.62 99 ASP B C 1
ATOM 2806 O O . ASP B 1 99 ? 4.164 1.891 12.023 1 98.62 99 ASP B O 1
ATOM 2810 N N . THR B 1 100 ? 5.953 1.126 10.977 1 98.12 100 THR B N 1
ATOM 2811 C CA . THR B 1 100 ? 6.633 2.412 11.047 1 98.12 100 THR B CA 1
ATOM 2812 C C . THR B 1 100 ? 6.207 3.314 9.891 1 98.12 100 THR B C 1
ATOM 2814 O O . THR B 1 100 ? 5.773 4.449 10.109 1 98.12 100 THR B O 1
ATOM 2817 N N . ASN B 1 101 ? 6.25 2.777 8.68 1 98.5 101 ASN B N 1
ATOM 2818 C CA . ASN B 1 101 ? 6.133 3.594 7.477 1 98.5 101 ASN B CA 1
ATOM 2819 C C . ASN B 1 101 ? 4.672 3.893 7.145 1 98.5 101 ASN B C 1
ATOM 2821 O O . ASN B 1 101 ? 4.383 4.812 6.375 1 98.5 101 ASN B O 1
ATOM 2825 N N . LEU B 1 102 ? 3.77 3.1 7.684 1 98.94 102 LEU B N 1
ATOM 2826 C CA . LEU B 1 102 ? 2.381 3.273 7.273 1 98.94 102 LEU B CA 1
ATOM 2827 C C . LEU B 1 102 ? 1.472 3.451 8.484 1 98.94 102 LEU B C 1
ATOM 2829 O O . LEU B 1 102 ? 0.812 4.48 8.625 1 98.94 102 LEU B O 1
ATOM 2833 N N . PHE B 1 103 ? 1.465 2.484 9.391 1 98.94 103 PHE B N 1
ATOM 2834 C CA . PHE B 1 103 ? 0.525 2.533 10.5 1 98.94 103 PHE B CA 1
ATOM 2835 C C . PHE B 1 103 ? 0.889 3.652 11.469 1 98.94 103 PHE B C 1
ATOM 2837 O O . PHE B 1 103 ? 0.009 4.262 12.078 1 98.94 103 PHE B O 1
ATOM 2844 N N . GLY B 1 104 ? 2.17 3.939 11.617 1 98.81 104 GLY B N 1
ATOM 2845 C CA . GLY B 1 104 ? 2.609 5.078 12.414 1 98.81 104 GLY B CA 1
ATOM 2846 C C . GLY B 1 104 ? 2.006 6.391 11.961 1 98.81 104 GLY B C 1
ATOM 2847 O O . GLY B 1 104 ? 1.272 7.039 12.711 1 98.81 104 GLY B O 1
ATOM 2848 N N . PRO B 1 105 ? 2.268 6.73 10.695 1 98.88 105 PRO B N 1
ATOM 2849 C CA . PRO B 1 105 ? 1.674 7.957 10.156 1 98.88 105 PRO B CA 1
ATOM 2850 C C . PRO B 1 105 ? 0.152 7.98 10.281 1 98.88 105 PRO B C 1
ATOM 2852 O O . PRO B 1 105 ? -0.434 9.023 10.562 1 98.88 105 PRO B O 1
ATOM 2855 N N . ILE B 1 106 ? -0.519 6.879 10.031 1 98.94 106 ILE B N 1
ATOM 2856 C CA . ILE B 1 106 ? -1.97 6.82 10.172 1 98.94 106 ILE B CA 1
ATOM 2857 C C . ILE B 1 106 ? -2.363 7.164 11.609 1 98.94 106 ILE B C 1
ATOM 2859 O O . ILE B 1 106 ? -3.244 7.996 11.836 1 98.94 106 ILE B O 1
ATOM 2863 N N . ALA B 1 107 ? -1.699 6.539 12.555 1 98.94 107 ALA B N 1
ATOM 2864 C CA . ALA B 1 107 ? -2.008 6.762 13.961 1 98.94 107 ALA B CA 1
ATOM 2865 C C . ALA B 1 107 ? -1.744 8.211 14.359 1 98.94 107 ALA B C 1
ATOM 2867 O O . ALA B 1 107 ? -2.504 8.797 15.133 1 98.94 107 ALA B O 1
ATOM 2868 N N . LEU B 1 108 ? -0.688 8.781 13.867 1 98.94 108 LEU B N 1
ATOM 2869 C CA . LEU B 1 108 ? -0.356 10.172 14.156 1 98.94 108 LEU B CA 1
ATOM 2870 C C . LEU B 1 108 ? -1.412 11.109 13.586 1 98.94 108 LEU B C 1
ATOM 2872 O O . LEU B 1 108 ? -1.819 12.07 14.25 1 98.94 108 LEU B O 1
ATOM 2876 N N . MET B 1 109 ? -1.855 10.828 12.359 1 98.94 109 MET B N 1
ATOM 2877 C CA . MET B 1 109 ? -2.914 11.648 11.773 1 98.94 109 MET B CA 1
ATOM 2878 C C . MET B 1 109 ? -4.195 11.547 12.594 1 98.94 109 MET B C 1
ATOM 2880 O O . MET B 1 109 ? -4.828 12.562 12.891 1 98.94 109 MET B O 1
ATOM 2884 N N . LYS B 1 110 ? -4.531 10.336 13 1 98.75 110 LYS B N 1
ATOM 2885 C CA . LYS B 1 110 ? -5.719 10.141 13.82 1 98.75 110 LYS B CA 1
ATOM 2886 C C . LYS B 1 110 ? -5.617 10.93 15.125 1 98.75 110 LYS B C 1
ATOM 2888 O O . LYS B 1 110 ? -6.609 11.477 15.609 1 98.75 110 LYS B O 1
ATOM 2893 N N . ALA B 1 111 ? -4.449 11.008 15.68 1 98.81 111 ALA B N 1
ATOM 2894 C CA . ALA B 1 111 ? -4.238 11.633 16.984 1 98.81 111 ALA B CA 1
ATOM 2895 C C . ALA B 1 111 ? -4.32 13.156 16.891 1 98.81 111 ALA B C 1
ATOM 2897 O O . ALA B 1 111 ? -4.773 13.82 17.828 1 98.81 111 ALA B O 1
ATOM 2898 N N . VAL B 1 112 ? -3.895 13.758 15.766 1 98.88 112 VAL B N 1
ATOM 2899 C CA . VAL B 1 112 ? -3.783 15.211 15.68 1 98.88 112 VAL B CA 1
ATOM 2900 C C . VAL B 1 112 ? -5.082 15.797 15.141 1 98.88 112 VAL B C 1
ATOM 2902 O O . VAL B 1 112 ? -5.395 16.969 15.391 1 98.88 112 VAL B O 1
ATOM 2905 N N . LEU B 1 113 ? -5.875 15.016 14.422 1 98.75 113 LEU B N 1
ATOM 2906 C CA . LEU B 1 113 ? -7.016 15.492 13.648 1 98.75 113 LEU B CA 1
ATOM 2907 C C . LEU B 1 113 ? -8.062 16.125 14.562 1 98.75 113 LEU B C 1
ATOM 2909 O O . LEU B 1 113 ? -8.633 17.172 14.234 1 98.75 113 LEU B O 1
ATOM 2913 N N . PRO B 1 114 ? -8.359 15.516 15.781 1 98.19 114 PRO B N 1
ATOM 2914 C CA . PRO B 1 114 ? -9.352 16.172 16.625 1 98.19 114 PRO B CA 1
ATOM 2915 C C . PRO B 1 114 ? -8.984 17.609 16.969 1 98.19 114 PRO B C 1
ATOM 2917 O O . PRO B 1 114 ? -9.828 18.5 16.891 1 98.19 114 PRO B O 1
ATOM 2920 N N . ALA B 1 115 ? -7.785 17.891 17.281 1 98.44 115 ALA B N 1
ATOM 2921 C CA . ALA B 1 115 ? -7.34 19.25 17.594 1 98.44 115 ALA B CA 1
ATOM 2922 C C . ALA B 1 115 ? -7.422 20.141 16.359 1 98.44 115 ALA B C 1
ATOM 2924 O O . ALA B 1 115 ? -7.875 21.297 16.453 1 98.44 115 ALA B O 1
ATOM 2925 N N . MET B 1 116 ? -7.047 19.609 15.211 1 98.69 116 MET B N 1
ATOM 2926 C CA . MET B 1 116 ? -7.059 20.406 13.984 1 98.69 116 MET B CA 1
ATOM 2927 C C . MET B 1 116 ? -8.492 20.703 13.555 1 98.69 116 MET B C 1
ATOM 2929 O O . MET B 1 116 ? -8.766 21.781 13.008 1 98.69 116 MET B O 1
ATOM 2933 N N . ARG B 1 117 ? -9.406 19.797 13.789 1 97.94 117 ARG B N 1
ATOM 2934 C CA . ARG B 1 117 ? -10.812 20.047 13.5 1 97.94 117 ARG B CA 1
ATOM 2935 C C . ARG B 1 117 ? -11.352 21.188 14.359 1 97.94 117 ARG B C 1
ATOM 2937 O O . ARG B 1 117 ? -12.039 22.078 13.859 1 97.94 117 ARG B O 1
ATOM 2944 N N . SER B 1 118 ? -10.953 21.109 15.578 1 97.12 118 SER B N 1
ATOM 2945 C CA . SER B 1 118 ? -11.375 22.172 16.484 1 97.12 118 SER B CA 1
ATOM 2946 C C . SER B 1 118 ? -10.812 23.516 16.062 1 97.12 118 SER B C 1
ATOM 2948 O O . SER B 1 118 ? -11.5 24.547 16.156 1 97.12 118 SER B O 1
ATOM 2950 N N . GLN B 1 119 ? -9.609 23.516 15.555 1 97.12 119 GLN B N 1
ATOM 2951 C CA . GLN B 1 119 ? -8.922 24.703 15.062 1 97.12 119 GLN B CA 1
ATOM 2952 C C . GLN B 1 119 ? -9.516 25.172 13.742 1 97.12 119 GLN B C 1
ATOM 2954 O O . GLN B 1 119 ? -9.273 26.312 13.312 1 97.12 119 GLN B O 1
ATOM 2959 N N . LYS B 1 120 ? -10.164 24.281 13.047 1 98.06 120 LYS B N 1
ATOM 2960 C CA . LYS B 1 120 ? -10.656 24.484 11.688 1 98.06 120 LYS B CA 1
ATOM 2961 C C . LYS B 1 120 ? -9.516 24.828 10.734 1 98.06 120 LYS B C 1
ATOM 2963 O O . LYS B 1 120 ? -9.688 25.625 9.82 1 98.06 120 LYS B O 1
ATOM 2968 N N . SER B 1 121 ? -8.352 24.344 11.07 1 98.25 121 SER B N 1
ATOM 2969 C CA . SER B 1 121 ? -7.145 24.5 10.273 1 98.25 121 SER B CA 1
ATOM 2970 C C . SER B 1 121 ? -6.102 23.438 10.633 1 98.25 121 SER B C 1
ATOM 2972 O O . SER B 1 121 ? -6.094 22.938 11.75 1 98.25 121 SER B O 1
ATOM 2974 N N . GLY B 1 122 ? -5.254 23.141 9.758 1 98.62 122 GLY B N 1
ATOM 2975 C CA . GLY B 1 122 ? -4.16 22.203 9.938 1 98.62 122 GLY B CA 1
ATOM 2976 C C . GLY B 1 122 ? -3.553 21.734 8.625 1 98.62 122 GLY B C 1
ATOM 2977 O O . GLY B 1 122 ? -4.23 21.688 7.602 1 98.62 122 GLY B O 1
ATOM 2978 N N . LEU B 1 123 ? -2.27 21.469 8.68 1 98.94 123 LEU B N 1
ATOM 2979 C CA . LEU B 1 123 ? -1.555 20.906 7.543 1 98.94 123 LEU B CA 1
ATOM 2980 C C . LEU B 1 123 ? -0.795 19.641 7.949 1 98.94 123 LEU B C 1
ATOM 2982 O O . LEU B 1 123 ? -0.051 19.656 8.93 1 98.94 123 LEU B O 1
ATOM 2986 N N . ILE B 1 124 ? -1.062 18.578 7.262 1 98.94 124 ILE B N 1
ATOM 2987 C CA . ILE B 1 124 ? -0.306 17.344 7.465 1 98.94 124 ILE B CA 1
ATOM 2988 C C . ILE B 1 124 ? 0.5 17.016 6.207 1 98.94 124 ILE B C 1
ATOM 2990 O O . ILE B 1 124 ? -0.044 17 5.102 1 98.94 124 ILE B O 1
ATOM 2994 N N . ILE B 1 125 ? 1.762 16.859 6.367 1 98.94 125 ILE B N 1
ATOM 2995 C CA . ILE B 1 125 ? 2.674 16.484 5.293 1 98.94 125 ILE B CA 1
ATOM 2996 C C . ILE B 1 125 ? 3.213 15.078 5.539 1 98.94 125 ILE B C 1
ATOM 2998 O O . ILE B 1 125 ? 3.916 14.844 6.523 1 98.94 125 ILE B O 1
ATOM 3002 N N . ASN B 1 126 ? 2.854 14.188 4.699 1 98.94 126 ASN B N 1
ATOM 3003 C CA . ASN B 1 126 ? 3.381 12.828 4.75 1 98.94 126 ASN B CA 1
ATOM 3004 C C . ASN B 1 126 ? 4.594 12.656 3.836 1 98.94 126 ASN B C 1
ATOM 3006 O O . ASN B 1 126 ? 4.488 12.828 2.621 1 98.94 126 ASN B O 1
ATOM 3010 N N . VAL B 1 127 ? 5.723 12.336 4.441 1 98.62 127 VAL B N 1
ATOM 3011 C CA . VAL B 1 127 ? 6.926 12.086 3.656 1 98.62 127 VAL B CA 1
ATOM 3012 C C . VAL B 1 127 ? 6.922 10.641 3.152 1 98.62 127 VAL B C 1
ATOM 3014 O O . VAL B 1 127 ? 7.039 9.703 3.941 1 98.62 127 VAL B O 1
ATOM 3017 N N . THR B 1 128 ? 6.77 10.477 1.886 1 98.19 128 THR B N 1
ATOM 3018 C CA . THR B 1 128 ? 6.758 9.164 1.243 1 98.19 128 THR B CA 1
ATOM 3019 C C . THR B 1 128 ? 8.094 8.891 0.554 1 98.19 128 THR B C 1
ATOM 3021 O O . THR B 1 128 ? 9.141 8.859 1.204 1 98.19 128 THR B O 1
ATOM 3024 N N . SER B 1 129 ? 8.055 8.547 -0.742 1 96.94 129 SER B N 1
ATOM 3025 C CA . SER B 1 129 ? 9.242 8.273 -1.545 1 96.94 129 SER B CA 1
ATOM 3026 C C . SER B 1 129 ? 8.891 8.141 -3.023 1 96.94 129 SER B C 1
ATOM 3028 O O . SER B 1 129 ? 7.789 7.707 -3.369 1 96.94 129 SER B O 1
ATOM 3030 N N . ILE B 1 130 ? 9.844 8.5 -3.859 1 96.44 130 ILE B N 1
ATOM 3031 C CA . ILE B 1 130 ? 9.672 8.227 -5.281 1 96.44 130 ILE B CA 1
ATOM 3032 C C . ILE B 1 130 ? 9.508 6.723 -5.504 1 96.44 130 ILE B C 1
ATOM 3034 O O . ILE B 1 130 ? 8.773 6.297 -6.398 1 96.44 130 ILE B O 1
ATOM 3038 N N . ALA B 1 131 ? 10.078 5.918 -4.629 1 96.31 131 ALA B N 1
ATOM 3039 C CA . ALA B 1 131 ? 9.984 4.461 -4.703 1 96.31 131 ALA B CA 1
ATOM 3040 C C . ALA B 1 131 ? 8.547 3.994 -4.492 1 96.31 131 ALA B C 1
ATOM 3042 O O . ALA B 1 131 ? 8.195 2.861 -4.832 1 96.31 131 ALA B O 1
ATOM 3043 N N . GLY B 1 132 ? 7.68 4.84 -3.947 1 98 132 GLY B N 1
ATOM 3044 C CA . GLY B 1 132 ? 6.297 4.484 -3.682 1 98 132 GLY B CA 1
ATOM 3045 C C . GLY B 1 132 ? 5.434 4.473 -4.93 1 98 132 GLY B C 1
ATOM 3046 O O . GLY B 1 132 ? 4.285 4.027 -4.891 1 98 132 GLY B O 1
ATOM 3047 N N . TYR B 1 133 ? 6.023 4.859 -6.059 1 97.75 133 TYR B N 1
ATOM 3048 C CA . TYR B 1 133 ? 5.234 5.004 -7.273 1 97.75 133 TYR B CA 1
ATOM 3049 C C . TYR B 1 133 ? 5.387 3.779 -8.172 1 97.75 133 TYR B C 1
ATOM 3051 O O . TYR B 1 133 ? 4.691 3.65 -9.18 1 97.75 133 TYR B O 1
ATOM 3059 N N . MET B 1 134 ? 6.301 2.898 -7.844 1 97.69 134 MET B N 1
ATOM 3060 C CA . MET B 1 134 ? 6.555 1.708 -8.648 1 97.69 134 MET B CA 1
ATOM 3061 C C . MET B 1 134 ? 7.113 0.58 -7.785 1 97.69 134 MET B C 1
ATOM 3063 O O . MET B 1 134 ? 7.77 0.832 -6.773 1 97.69 134 MET B O 1
ATOM 3067 N N . GLY B 1 135 ? 6.777 -0.637 -8.219 1 97.94 135 GLY B N 1
ATOM 3068 C CA . GLY B 1 135 ? 7.473 -1.759 -7.605 1 97.94 135 GLY B CA 1
ATOM 3069 C C . GLY B 1 135 ? 8.914 -1.882 -8.047 1 97.94 135 GLY B C 1
ATOM 3070 O O . GLY B 1 135 ? 9.211 -1.869 -9.25 1 97.94 135 GLY B O 1
ATOM 3071 N N . LEU B 1 136 ? 9.852 -1.946 -7.07 1 97.06 136 LEU B N 1
ATOM 3072 C CA . LEU B 1 136 ? 11.273 -2.062 -7.367 1 97.06 136 LEU B CA 1
ATOM 3073 C C . LEU B 1 136 ? 11.828 -3.393 -6.867 1 97.06 136 LEU B C 1
ATOM 3075 O O . LEU B 1 136 ? 11.539 -3.807 -5.742 1 97.06 136 LEU B O 1
ATOM 3079 N N . PRO B 1 137 ? 12.625 -4.078 -7.707 1 97.12 137 PRO B N 1
ATOM 3080 C CA . PRO B 1 137 ? 13.219 -5.328 -7.23 1 97.12 137 PRO B CA 1
ATOM 3081 C C . PRO B 1 137 ? 14.062 -5.137 -5.969 1 97.12 137 PRO B C 1
ATOM 3083 O O . PRO B 1 137 ? 14.781 -4.145 -5.844 1 97.12 137 PRO B O 1
ATOM 3086 N N . PHE B 1 138 ? 13.875 -6.062 -4.996 1 96.69 138 PHE B N 1
ATOM 3087 C CA . PHE B 1 138 ? 14.609 -6.145 -3.738 1 96.69 138 PHE B CA 1
ATOM 3088 C C . PHE B 1 138 ? 14.242 -4.984 -2.82 1 96.69 138 PHE B C 1
ATOM 3090 O O . PHE B 1 138 ? 14.844 -4.809 -1.762 1 96.69 138 PHE B O 1
ATOM 3097 N N . ARG B 1 139 ? 13.258 -4.172 -3.234 1 96.69 139 ARG B N 1
ATOM 3098 C CA . ARG B 1 139 ? 12.734 -3.068 -2.436 1 96.69 139 ARG B CA 1
ATOM 3099 C C . ARG B 1 139 ? 11.211 -3.115 -2.365 1 96.69 139 ARG B C 1
ATOM 3101 O O . ARG B 1 139 ? 10.562 -2.082 -2.201 1 96.69 139 ARG B O 1
ATOM 3108 N N . SER B 1 140 ? 10.688 -4.262 -2.572 1 98.44 140 SER B N 1
ATOM 3109 C CA . SER B 1 140 ? 9.242 -4.457 -2.701 1 98.44 140 SER B CA 1
ATOM 3110 C C . SER B 1 140 ? 8.5 -3.877 -1.504 1 98.44 140 SER B C 1
ATOM 3112 O O . SER B 1 140 ? 7.555 -3.102 -1.67 1 98.44 140 SER B O 1
ATOM 3114 N N . ILE B 1 141 ? 8.961 -4.168 -0.3 1 98.75 141 ILE B N 1
ATOM 3115 C CA . ILE B 1 141 ? 8.258 -3.811 0.927 1 98.75 141 ILE B CA 1
ATOM 3116 C C . ILE B 1 141 ? 8.32 -2.299 1.137 1 98.75 141 ILE B C 1
ATOM 3118 O O . ILE B 1 141 ? 7.332 -1.679 1.529 1 98.75 141 ILE B O 1
ATOM 3122 N N . TYR B 1 142 ? 9.477 -1.743 0.857 1 97.94 142 TYR B N 1
ATOM 3123 C CA . TYR B 1 142 ? 9.625 -0.298 0.984 1 97.94 142 TYR B CA 1
ATOM 3124 C C . TYR B 1 142 ? 8.711 0.432 0.005 1 97.94 142 TYR B C 1
ATOM 3126 O O . TYR B 1 142 ? 7.965 1.329 0.396 1 97.94 142 TYR B O 1
ATOM 3134 N N . SER B 1 143 ? 8.742 0.018 -1.27 1 98.56 143 SER B N 1
ATOM 3135 C CA . SER B 1 143 ? 7.875 0.598 -2.291 1 98.56 143 SER B CA 1
ATOM 3136 C C . SER B 1 143 ? 6.41 0.497 -1.89 1 98.56 143 SER B C 1
ATOM 3138 O O . SER B 1 143 ? 5.664 1.478 -1.982 1 98.56 143 SER B O 1
ATOM 3140 N N . ALA B 1 144 ? 6.062 -0.609 -1.415 1 98.94 144 ALA B N 1
ATOM 3141 C CA . ALA B 1 144 ? 4.664 -0.869 -1.078 1 98.94 144 ALA B CA 1
ATOM 3142 C C . ALA B 1 144 ? 4.219 -0.016 0.105 1 98.94 144 ALA B C 1
ATOM 3144 O O . ALA B 1 144 ? 3.119 0.542 0.096 1 98.94 144 ALA B O 1
ATOM 3145 N N . SER B 1 145 ? 5.027 0.091 1.137 1 98.81 145 SER B N 1
ATOM 3146 C CA . SER B 1 145 ? 4.648 0.855 2.32 1 98.81 145 SER B CA 1
ATOM 3147 C C . SER B 1 145 ? 4.496 2.338 1.996 1 98.81 145 SER B C 1
ATOM 3149 O O . SER B 1 145 ? 3.525 2.973 2.414 1 98.81 145 SER B O 1
ATOM 3151 N N . LYS B 1 146 ? 5.414 2.85 1.238 1 98.81 146 LYS B N 1
ATOM 3152 C CA . LYS B 1 146 ? 5.359 4.262 0.877 1 98.81 146 LYS B CA 1
ATOM 3153 C C . LYS B 1 146 ? 4.246 4.531 -0.128 1 98.81 146 LYS B C 1
ATOM 3155 O O . LYS B 1 146 ? 3.586 5.574 -0.069 1 98.81 146 LYS B O 1
ATOM 3160 N N . GLY B 1 147 ? 4.027 3.59 -1.039 1 98.88 147 GLY B N 1
ATOM 3161 C CA . GLY B 1 147 ? 2.904 3.709 -1.954 1 98.88 147 GLY B CA 1
ATOM 3162 C C . GLY B 1 147 ? 1.559 3.674 -1.254 1 98.88 147 GLY B C 1
ATOM 3163 O O . GLY B 1 147 ? 0.641 4.41 -1.623 1 98.88 147 GLY B O 1
ATOM 3164 N N . ALA B 1 148 ? 1.464 2.791 -0.309 1 98.94 148 ALA B N 1
ATOM 3165 C CA . ALA B 1 148 ? 0.237 2.725 0.481 1 98.94 148 ALA B CA 1
ATOM 3166 C C . ALA B 1 148 ? -0.039 4.055 1.177 1 98.94 148 ALA B C 1
ATOM 3168 O O . ALA B 1 148 ? -1.183 4.512 1.224 1 98.94 148 ALA B O 1
ATOM 3169 N N . LEU B 1 149 ? 0.951 4.66 1.703 1 98.94 149 LEU B N 1
ATOM 3170 C CA . LEU B 1 149 ? 0.789 5.941 2.385 1 98.94 149 LEU B CA 1
ATOM 3171 C C . LEU B 1 149 ? 0.325 7.02 1.412 1 98.94 149 LEU B C 1
ATOM 3173 O O . LEU B 1 149 ? -0.453 7.902 1.782 1 98.94 149 LEU B O 1
ATOM 3177 N N . GLU B 1 150 ? 0.786 6.969 0.18 1 98.81 150 GLU B N 1
ATOM 3178 C CA . GLU B 1 150 ? 0.312 7.898 -0.841 1 98.81 150 GLU B CA 1
ATOM 3179 C C . GLU B 1 150 ? -1.198 7.789 -1.03 1 98.81 150 GLU B C 1
ATOM 3181 O O . GLU B 1 150 ? -1.899 8.797 -1.079 1 98.81 150 GLU B O 1
ATOM 3186 N N . LEU B 1 151 ? -1.656 6.57 -1.071 1 98.88 151 LEU B N 1
ATOM 3187 C CA . LEU B 1 151 ? -3.082 6.348 -1.288 1 98.88 151 LEU B CA 1
ATOM 3188 C C . LEU B 1 151 ? -3.891 6.77 -0.066 1 98.88 151 LEU B C 1
ATOM 3190 O O . LEU B 1 151 ? -4.984 7.32 -0.2 1 98.88 151 LEU B O 1
ATOM 3194 N N . ILE B 1 152 ? -3.34 6.508 1.086 1 98.94 152 ILE B N 1
ATOM 3195 C CA . ILE B 1 152 ? -3.977 6.965 2.316 1 98.94 152 ILE B CA 1
ATOM 3196 C C . ILE B 1 152 ? -4.133 8.484 2.283 1 98.94 152 ILE B C 1
ATOM 3198 O O . ILE B 1 152 ? -5.207 9.008 2.594 1 98.94 152 ILE B O 1
ATOM 3202 N N . THR B 1 153 ? -3.096 9.164 1.888 1 98.88 153 THR B N 1
ATOM 3203 C CA . THR B 1 153 ? -3.086 10.617 1.833 1 98.88 153 THR B CA 1
ATOM 3204 C C . THR B 1 153 ? -4.172 11.133 0.893 1 98.88 153 THR B C 1
ATOM 3206 O O . THR B 1 153 ? -4.938 12.031 1.252 1 98.88 153 THR B O 1
ATOM 3209 N N . GLU B 1 154 ? -4.27 10.5 -0.272 1 98.81 154 GLU B N 1
ATOM 3210 C CA . GLU B 1 154 ? -5.281 10.891 -1.248 1 98.81 154 GLU B CA 1
ATOM 3211 C C . GLU B 1 154 ? -6.688 10.781 -0.657 1 98.81 154 GLU B C 1
ATOM 3213 O O . GLU B 1 154 ? -7.539 11.633 -0.918 1 98.81 154 GLU B O 1
ATOM 3218 N N . SER B 1 155 ? -6.914 9.773 0.106 1 98.56 155 SER B N 1
ATOM 3219 C CA . SER B 1 155 ? -8.242 9.5 0.649 1 98.56 155 SER B CA 1
ATOM 3220 C C . SER B 1 155 ? -8.586 10.453 1.784 1 98.56 155 SER B C 1
ATOM 3222 O O . SER B 1 155 ? -9.602 11.148 1.732 1 98.56 155 SER B O 1
ATOM 3224 N N . ILE B 1 156 ? -7.707 10.57 2.715 1 98.62 156 ILE B N 1
ATOM 3225 C CA . ILE B 1 156 ? -8.031 11.281 3.947 1 98.62 156 ILE B CA 1
ATOM 3226 C C . ILE B 1 156 ? -8.07 12.789 3.68 1 98.62 156 ILE B C 1
ATOM 3228 O O . ILE B 1 156 ? -8.82 13.516 4.32 1 98.62 156 ILE B O 1
ATOM 3232 N N . ARG B 1 157 ? -7.301 13.266 2.711 1 98.5 157 ARG B N 1
ATOM 3233 C CA . ARG B 1 157 ? -7.316 14.688 2.395 1 98.5 157 ARG B CA 1
ATOM 3234 C C . ARG B 1 157 ? -8.695 15.133 1.926 1 98.5 157 ARG B C 1
ATOM 3236 O O . ARG B 1 157 ? -9.117 16.266 2.186 1 98.5 157 ARG B O 1
ATOM 3243 N N . MET B 1 158 ? -9.43 14.195 1.273 1 98.38 158 MET B N 1
ATOM 3244 C CA . MET B 1 158 ? -10.797 14.492 0.851 1 98.38 158 MET B CA 1
ATOM 3245 C C . MET B 1 158 ? -11.758 14.422 2.031 1 98.38 158 MET B C 1
ATOM 3247 O O . MET B 1 158 ? -12.672 15.234 2.141 1 98.38 158 MET B O 1
ATOM 3251 N N . GLU B 1 159 ? -11.523 13.492 2.936 1 98 159 GLU B N 1
ATOM 3252 C CA . GLU B 1 159 ? -12.406 13.289 4.078 1 98 159 GLU B CA 1
ATOM 3253 C C . GLU B 1 159 ? -12.375 14.484 5.023 1 98 159 GLU B C 1
ATOM 3255 O O . GLU B 1 159 ? -13.375 14.789 5.68 1 98 159 GLU B O 1
ATOM 3260 N N . THR B 1 160 ? -11.25 15.195 5.086 1 98.19 160 THR B N 1
ATOM 3261 C CA . THR B 1 160 ? -11.055 16.219 6.113 1 98.19 160 THR B CA 1
ATOM 3262 C C . THR B 1 160 ? -11.133 17.609 5.512 1 98.19 160 THR B C 1
ATOM 3264 O O . THR B 1 160 ? -11.016 18.609 6.227 1 98.19 160 THR B O 1
ATOM 3267 N N . LYS B 1 161 ? -11.297 17.688 4.254 1 97.62 161 LYS B N 1
ATOM 3268 C CA . LYS B 1 161 ? -11.258 18.953 3.547 1 97.62 161 LYS B CA 1
ATOM 3269 C C . LYS B 1 161 ? -12.266 19.953 4.133 1 97.62 161 LYS B C 1
ATOM 3271 O O . LYS B 1 161 ? -11.945 21.125 4.316 1 97.62 161 LYS B O 1
ATOM 3276 N N . ALA B 1 162 ? -13.43 19.484 4.488 1 96.81 162 ALA B N 1
ATOM 3277 C CA . ALA B 1 162 ? -14.508 20.344 4.973 1 96.81 162 ALA B CA 1
ATOM 3278 C C . ALA B 1 162 ? -14.172 20.938 6.344 1 96.81 162 ALA B C 1
ATOM 3280 O O . ALA B 1 162 ? -14.82 21.875 6.797 1 96.81 162 ALA B O 1
ATOM 3281 N N . PHE B 1 163 ? -13.18 20.375 6.973 1 97.88 163 PHE B N 1
ATOM 3282 C CA . PHE B 1 163 ? -12.828 20.828 8.312 1 97.88 163 PHE B CA 1
ATOM 3283 C C . PHE B 1 163 ? -11.758 21.922 8.25 1 97.88 163 PHE B C 1
ATOM 3285 O O . PHE B 1 163 ? -11.258 22.359 9.281 1 97.88 163 PHE B O 1
ATOM 3292 N N . GLY B 1 164 ? -11.32 22.266 6.992 1 97.94 164 GLY B N 1
ATOM 3293 C CA . GLY B 1 164 ? -10.258 23.25 6.836 1 97.94 164 GLY B CA 1
ATOM 3294 C C . GLY B 1 164 ? -8.875 22.656 6.984 1 97.94 164 GLY B C 1
ATOM 3295 O O . GLY B 1 164 ? -7.898 23.391 7.191 1 97.94 164 GLY B O 1
ATOM 3296 N N . ILE B 1 165 ? -8.789 21.344 6.957 1 98.62 165 ILE B N 1
ATOM 3297 C CA . ILE B 1 165 ? -7.523 20.641 7.121 1 98.62 165 ILE B CA 1
ATOM 3298 C C . ILE B 1 165 ? -6.98 20.234 5.754 1 98.62 165 ILE B C 1
ATOM 3300 O O . ILE B 1 165 ? -7.727 19.75 4.902 1 98.62 165 ILE B O 1
ATOM 3304 N N . GLN B 1 166 ? -5.68 20.516 5.527 1 98.69 166 GLN B N 1
ATOM 3305 C CA . GLN B 1 166 ? -4.992 20.125 4.301 1 98.69 166 GLN B CA 1
ATOM 3306 C C . GLN B 1 166 ? -4.012 18.984 4.547 1 98.69 166 GLN B C 1
ATOM 3308 O O . GLN B 1 166 ? -3.336 18.953 5.578 1 98.69 166 GLN B O 1
ATOM 3313 N N . ILE B 1 167 ? -3.973 18.016 3.654 1 98.88 167 ILE B N 1
ATOM 3314 C CA . ILE B 1 167 ? -3.049 16.891 3.754 1 98.88 167 ILE B CA 1
ATOM 3315 C C . ILE B 1 167 ? -2.377 16.656 2.402 1 98.88 167 ILE B C 1
ATOM 3317 O O . ILE B 1 167 ? -3.043 16.656 1.363 1 98.88 167 ILE B O 1
ATOM 3321 N N . THR B 1 168 ? -1.075 16.531 2.373 1 98.88 168 THR B N 1
ATOM 3322 C CA . THR B 1 168 ? -0.346 16.312 1.131 1 98.88 168 THR B CA 1
ATOM 3323 C C . THR B 1 168 ? 0.787 15.305 1.341 1 98.88 168 THR B C 1
ATOM 3325 O O . THR B 1 168 ? 1.126 14.977 2.479 1 98.88 168 THR B O 1
ATOM 3328 N N . ASN B 1 169 ? 1.316 14.773 0.258 1 98.31 169 ASN B N 1
ATOM 3329 C CA . ASN B 1 169 ? 2.498 13.922 0.274 1 98.31 169 ASN B CA 1
ATOM 3330 C C . ASN B 1 169 ? 3.703 14.617 -0.354 1 98.31 169 ASN B C 1
ATOM 3332 O O . ASN B 1 169 ? 3.555 15.375 -1.314 1 98.31 169 ASN B O 1
ATOM 3336 N N . VAL B 1 170 ? 4.84 14.375 0.174 1 98.62 170 VAL B N 1
ATOM 3337 C CA . VAL B 1 170 ? 6.117 14.75 -0.422 1 98.62 170 VAL B CA 1
ATOM 3338 C C . VAL B 1 170 ? 6.984 13.5 -0.612 1 98.62 170 VAL B C 1
ATOM 3340 O O . VAL B 1 170 ? 7.289 12.797 0.352 1 98.62 170 VAL B O 1
ATOM 3343 N N . ALA B 1 171 ? 7.348 13.266 -1.832 1 98.06 171 ALA B N 1
ATOM 3344 C CA . ALA B 1 171 ? 8.117 12.07 -2.172 1 98.06 171 ALA B CA 1
ATOM 3345 C C . ALA B 1 171 ? 9.562 12.43 -2.498 1 98.06 171 ALA B C 1
ATOM 3347 O O . ALA B 1 171 ? 9.867 12.891 -3.604 1 98.06 171 ALA B O 1
ATOM 3348 N N . PRO B 1 172 ? 10.461 12.172 -1.534 1 96.62 172 PRO B N 1
ATOM 3349 C CA . PRO B 1 172 ? 11.875 12.398 -1.834 1 96.62 172 PRO B CA 1
ATOM 3350 C C . PRO B 1 172 ? 12.477 11.312 -2.727 1 96.62 172 PRO B C 1
ATOM 3352 O O . PRO B 1 172 ? 12.062 10.156 -2.65 1 96.62 172 PRO B O 1
ATOM 3355 N N . GLY B 1 173 ? 13.414 11.703 -3.57 1 92.88 173 GLY B N 1
ATOM 3356 C CA . GLY B 1 173 ? 14.312 10.75 -4.203 1 92.88 173 GLY B CA 1
ATOM 3357 C C . GLY B 1 173 ? 15.438 10.297 -3.293 1 92.88 173 GLY B C 1
ATOM 3358 O O . GLY B 1 173 ? 15.234 10.102 -2.092 1 92.88 173 GLY B O 1
ATOM 3359 N N . ASP B 1 174 ? 16.594 10 -3.854 1 83.44 174 ASP B N 1
ATOM 3360 C CA . ASP B 1 174 ? 17.75 9.578 -3.07 1 83.44 174 ASP B CA 1
ATOM 3361 C C . ASP B 1 174 ? 18.453 10.781 -2.426 1 83.44 174 ASP B C 1
ATOM 3363 O O . ASP B 1 174 ? 18.938 11.672 -3.127 1 83.44 174 ASP B O 1
ATOM 3367 N N . PHE B 1 175 ? 18.391 10.75 -1.173 1 74.06 175 PHE B N 1
ATOM 3368 C CA . PHE B 1 175 ? 19.047 11.812 -0.424 1 74.06 175 PHE B CA 1
ATOM 3369 C C . PHE B 1 175 ? 20.125 11.234 0.482 1 74.06 175 PHE B C 1
ATOM 3371 O O . PHE B 1 175 ? 20.016 10.109 0.96 1 74.06 175 PHE B O 1
ATOM 3378 N N . ALA B 1 176 ? 21.109 12 0.616 1 66.75 176 ALA B N 1
ATOM 3379 C CA . ALA B 1 176 ? 22.234 11.594 1.456 1 66.75 176 ALA B CA 1
ATOM 3380 C C . ALA B 1 176 ? 21.844 11.594 2.932 1 66.75 176 ALA B C 1
ATOM 3382 O O . ALA B 1 176 ? 21.766 12.656 3.557 1 66.75 176 ALA B O 1
ATOM 3383 N N . THR B 1 177 ? 21.297 10.562 3.385 1 69.81 177 THR B N 1
ATOM 3384 C CA . THR B 1 177 ? 20.906 10.391 4.781 1 69.81 177 THR B CA 1
ATOM 3385 C C . THR B 1 177 ? 21.469 9.078 5.332 1 69.81 177 THR B C 1
ATOM 3387 O O . THR B 1 177 ? 22.031 8.273 4.59 1 69.81 177 THR B O 1
ATOM 3390 N N . ASP B 1 178 ? 21.391 9.078 6.586 1 60.16 178 ASP B N 1
ATOM 3391 C CA . ASP B 1 178 ? 21.797 7.832 7.23 1 60.16 178 ASP B CA 1
ATOM 3392 C C . ASP B 1 178 ? 20.703 6.773 7.121 1 60.16 178 ASP B C 1
ATOM 3394 O O . ASP B 1 178 ? 20.656 5.84 7.926 1 60.16 178 ASP B O 1
ATOM 3398 N N . ILE B 1 179 ? 19.828 6.926 6.172 1 59.69 179 ILE B N 1
ATOM 3399 C CA . ILE B 1 179 ? 18.719 5.984 6.102 1 59.69 179 ILE B CA 1
ATOM 3400 C C . ILE B 1 179 ? 19.25 4.582 5.809 1 59.69 179 ILE B C 1
ATOM 3402 O O . ILE B 1 179 ? 18.703 3.59 6.309 1 59.69 179 ILE B O 1
ATOM 3406 N N . ALA B 1 180 ? 20.234 4.574 5.109 1 57.94 180 ALA B N 1
ATOM 3407 C CA . ALA B 1 180 ? 20.859 3.297 4.766 1 57.94 180 ALA B CA 1
ATOM 3408 C C . ALA B 1 180 ? 21.391 2.596 6.008 1 57.94 180 ALA B C 1
ATOM 3410 O O . ALA B 1 180 ? 21.375 1.366 6.098 1 57.94 180 ALA B O 1
ATOM 3411 N N . SER B 1 181 ? 21.688 3.445 6.953 1 61.41 181 SER B N 1
ATOM 3412 C CA . SER B 1 181 ? 22.266 2.848 8.148 1 61.41 181 SER B CA 1
ATOM 3413 C C . SER B 1 181 ? 21.188 2.246 9.047 1 61.41 181 SER B C 1
ATOM 3415 O O . SER B 1 181 ? 21.469 1.404 9.898 1 61.41 181 SER B O 1
ATOM 3417 N N . ARG B 1 182 ? 19.984 2.584 8.844 1 70.12 182 ARG B N 1
ATOM 3418 C CA . ARG B 1 182 ? 18.875 2.092 9.68 1 70.12 182 ARG B CA 1
ATOM 3419 C C . ARG B 1 182 ? 17.984 1.134 8.898 1 70.12 182 ARG B C 1
ATOM 3421 O O . ARG B 1 182 ? 16.953 0.694 9.398 1 70.12 182 ARG B O 1
ATOM 3428 N N . ARG B 1 183 ? 18.422 0.821 7.754 1 84 183 ARG B N 1
ATOM 3429 C CA . ARG B 1 183 ? 17.672 -0.057 6.863 1 84 183 ARG B CA 1
ATOM 3430 C C . ARG B 1 183 ? 17.844 -1.52 7.258 1 84 183 ARG B C 1
ATOM 3432 O O . ARG B 1 183 ? 18.938 -1.94 7.625 1 84 183 ARG B O 1
ATOM 3439 N N . PHE B 1 184 ? 16.688 -2.227 7.285 1 90.88 184 PHE B N 1
ATOM 3440 C CA . PHE B 1 184 ? 16.844 -3.676 7.336 1 90.88 184 PHE B CA 1
ATOM 3441 C C . PHE B 1 184 ? 17.375 -4.211 6.008 1 90.88 184 PHE B C 1
ATOM 3443 O O . PHE B 1 184 ? 16.828 -3.906 4.949 1 90.88 184 PHE B O 1
ATOM 3450 N N . HIS B 1 185 ? 18.422 -4.902 6.129 1 90.56 185 HIS B N 1
ATOM 3451 C CA . HIS B 1 185 ? 18.984 -5.645 5 1 90.56 185 HIS B CA 1
ATOM 3452 C C . HIS B 1 185 ? 18.844 -7.148 5.215 1 90.56 185 HIS B C 1
ATOM 3454 O O . HIS B 1 185 ? 19.438 -7.699 6.148 1 90.56 185 HIS B O 1
ATOM 3460 N N . ALA B 1 186 ? 18.094 -7.695 4.273 1 92.19 186 ALA B N 1
ATOM 3461 C CA . ALA B 1 186 ? 18.172 -9.148 4.328 1 92.19 186 ALA B CA 1
ATOM 3462 C C . ALA B 1 186 ? 19.594 -9.625 4.043 1 92.19 186 ALA B C 1
ATOM 3464 O O . ALA B 1 186 ? 20.234 -9.156 3.102 1 92.19 186 ALA B O 1
ATOM 3465 N N . PRO B 1 187 ? 20.094 -10.477 4.863 1 92.19 187 PRO B N 1
ATOM 3466 C CA . PRO B 1 187 ? 21.438 -10.984 4.562 1 92.19 187 PRO B CA 1
ATOM 3467 C C . PRO B 1 187 ? 21.484 -11.789 3.264 1 92.19 187 PRO B C 1
ATOM 3469 O O . PRO B 1 187 ? 20.5 -12.445 2.9 1 92.19 187 PRO B O 1
ATOM 3472 N N . VAL B 1 188 ? 22.578 -11.641 2.602 1 93.81 188 VAL B N 1
ATOM 3473 C CA . VAL B 1 188 ? 22.812 -12.531 1.472 1 93.81 188 VAL B CA 1
ATOM 3474 C C . VAL B 1 188 ? 22.969 -13.969 1.97 1 93.81 188 VAL B C 1
ATOM 3476 O O . VAL B 1 188 ? 23.797 -14.242 2.832 1 93.81 188 VAL B O 1
ATOM 3479 N N . GLN B 1 189 ? 22.141 -14.852 1.43 1 95.19 189 GLN B N 1
ATOM 3480 C CA . GLN B 1 189 ? 22.172 -16.25 1.867 1 95.19 189 GLN B CA 1
ATOM 3481 C C . GLN B 1 189 ? 23 -17.094 0.906 1 95.19 189 GLN B C 1
ATOM 3483 O O . GLN B 1 189 ? 22.672 -17.188 -0.281 1 95.19 189 GLN B O 1
ATOM 3488 N N . LYS B 1 190 ? 23.984 -17.703 1.487 1 95.56 190 LYS B N 1
ATOM 3489 C CA . LYS B 1 190 ? 24.812 -18.594 0.671 1 95.56 190 LYS B CA 1
ATOM 3490 C C . LYS B 1 190 ? 24 -19.75 0.113 1 95.56 190 LYS B C 1
ATOM 3492 O O . LYS B 1 190 ? 23.234 -20.391 0.845 1 95.56 190 LYS B O 1
ATOM 3497 N N . GLY B 1 191 ? 24.094 -19.938 -1.171 1 95.94 191 GLY B N 1
ATOM 3498 C CA . GLY B 1 191 ? 23.422 -21.062 -1.804 1 95.94 191 GLY B CA 1
ATOM 3499 C C . GLY B 1 191 ? 22 -20.734 -2.24 1 95.94 191 GLY B C 1
ATOM 3500 O O . GLY B 1 191 ? 21.359 -21.531 -2.926 1 95.94 191 GLY B O 1
ATOM 3501 N N . SER B 1 192 ? 21.562 -19.531 -1.89 1 96.12 192 SER B N 1
ATOM 3502 C CA . SER B 1 192 ? 20.219 -19.141 -2.273 1 96.12 192 SER B CA 1
ATOM 3503 C C . SER B 1 192 ? 20.125 -18.844 -3.766 1 96.12 192 SER B C 1
ATOM 3505 O O . SER B 1 192 ? 21.141 -18.516 -4.398 1 96.12 192 SER B O 1
ATOM 3507 N N . ALA B 1 193 ? 18.906 -18.984 -4.254 1 96.06 193 ALA B N 1
ATOM 3508 C CA . ALA B 1 193 ? 18.672 -18.688 -5.664 1 96.06 193 ALA B CA 1
ATOM 3509 C C . ALA B 1 193 ? 18.922 -17.219 -5.965 1 96.06 193 ALA B C 1
ATOM 3511 O O . ALA B 1 193 ? 19.156 -16.844 -7.117 1 96.06 193 ALA B O 1
ATOM 3512 N N . TYR B 1 194 ? 18.922 -16.344 -4.926 1 97.19 194 TYR B N 1
ATOM 3513 C CA . TYR B 1 194 ? 19.031 -14.898 -5.098 1 97.19 194 TYR B CA 1
ATOM 3514 C C . TYR B 1 194 ? 20.453 -14.43 -4.797 1 97.19 194 TYR B C 1
ATOM 3516 O O . TYR B 1 194 ? 20.75 -13.234 -4.926 1 97.19 194 TYR B O 1
ATOM 3524 N N . GLU B 1 195 ? 21.312 -15.305 -4.387 1 96.69 195 GLU B N 1
ATOM 3525 C CA . GLU B 1 195 ? 22.609 -14.945 -3.811 1 96.69 195 GLU B CA 1
ATOM 3526 C C . GLU B 1 195 ? 23.375 -14 -4.727 1 96.69 195 GLU B C 1
ATOM 3528 O O . GLU B 1 195 ? 23.75 -12.898 -4.32 1 96.69 195 GLU B O 1
ATOM 3533 N N . GLN B 1 196 ? 23.578 -14.344 -5.941 1 94.38 196 GLN B N 1
ATOM 3534 C CA . GLN B 1 196 ? 24.438 -13.602 -6.859 1 94.38 196 GLN B CA 1
ATOM 3535 C C . GLN B 1 196 ? 23.797 -12.258 -7.238 1 94.38 196 GLN B C 1
ATOM 3537 O O . GLN B 1 196 ? 24.453 -11.219 -7.145 1 94.38 196 GLN B O 1
ATOM 3542 N N . VAL B 1 197 ? 22.594 -12.32 -7.574 1 93.5 197 VAL B N 1
ATOM 3543 C CA . VAL B 1 197 ? 21.938 -11.117 -8.078 1 93.5 197 VAL B CA 1
ATOM 3544 C C . VAL B 1 197 ? 21.75 -10.117 -6.941 1 93.5 197 VAL B C 1
ATOM 3546 O O . VAL B 1 197 ? 21.906 -8.906 -7.129 1 93.5 197 VAL B O 1
ATOM 3549 N N . TYR B 1 198 ? 21.344 -10.609 -5.797 1 94.88 198 TYR B N 1
ATOM 3550 C CA . TYR B 1 198 ? 21.125 -9.719 -4.66 1 94.88 198 TYR B CA 1
ATOM 3551 C C . TYR B 1 198 ? 22.438 -9.117 -4.184 1 94.88 198 TYR B C 1
ATOM 3553 O O . TYR B 1 198 ? 22.516 -7.922 -3.879 1 94.88 198 TYR B O 1
ATOM 3561 N N . GLN B 1 199 ? 23.469 -9.891 -4.164 1 92.81 199 GLN B N 1
ATOM 3562 C CA . GLN B 1 199 ? 24.781 -9.367 -3.809 1 92.81 199 GLN B CA 1
ATOM 3563 C C . GLN B 1 199 ? 25.219 -8.266 -4.77 1 92.81 199 GLN B C 1
ATOM 3565 O O . GLN B 1 199 ? 25.75 -7.238 -4.344 1 92.81 199 GLN B O 1
ATOM 3570 N N . ALA B 1 200 ? 25.031 -8.523 -5.988 1 90.06 200 ALA B N 1
ATOM 3571 C CA . ALA B 1 200 ? 25.406 -7.535 -7 1 90.06 200 ALA B CA 1
ATOM 3572 C C . ALA B 1 200 ? 24.656 -6.223 -6.781 1 90.06 200 ALA B C 1
ATOM 3574 O O . ALA B 1 200 ? 25.219 -5.141 -6.973 1 90.06 200 ALA B O 1
ATOM 3575 N N . GLN B 1 201 ? 23.453 -6.27 -6.395 1 87.81 201 GLN B N 1
ATOM 3576 C CA . GLN B 1 201 ? 22.641 -5.086 -6.125 1 87.81 201 GLN B CA 1
ATOM 3577 C C . GLN B 1 201 ? 23.156 -4.328 -4.906 1 87.81 201 GLN B C 1
ATOM 3579 O O . GLN B 1 201 ? 23.219 -3.098 -4.914 1 87.81 201 GLN B O 1
ATOM 3584 N N . LEU B 1 202 ? 23.453 -5.121 -3.918 1 84.69 202 LEU B N 1
ATOM 3585 C CA . LEU B 1 202 ? 23.984 -4.504 -2.709 1 84.69 202 LEU B CA 1
ATOM 3586 C C . LEU B 1 202 ? 25.297 -3.777 -2.998 1 84.69 202 LEU B C 1
ATOM 3588 O O . LEU B 1 202 ? 25.531 -2.686 -2.479 1 84.69 202 LEU B O 1
ATOM 3592 N N . ASP B 1 203 ? 26.016 -4.359 -3.801 1 83.31 203 ASP B N 1
ATOM 3593 C CA . ASP B 1 203 ? 27.312 -3.77 -4.164 1 83.31 203 ASP B CA 1
ATOM 3594 C C . ASP B 1 203 ? 27.109 -2.471 -4.941 1 83.31 203 ASP B C 1
ATOM 3596 O O . ASP B 1 203 ? 27.859 -1.51 -4.75 1 83.31 203 ASP B O 1
ATOM 3600 N N . MET B 1 204 ? 26.156 -2.457 -5.691 1 77.44 204 MET B N 1
ATOM 3601 C CA . MET B 1 204 ? 25.859 -1.271 -6.492 1 77.44 204 MET B CA 1
ATOM 3602 C C . MET B 1 204 ? 25.391 -0.125 -5.605 1 77.44 204 MET B C 1
ATOM 3604 O O . MET B 1 204 ? 25.781 1.026 -5.805 1 77.44 204 MET B O 1
ATOM 3608 N N . VAL B 1 205 ? 24.562 -0.376 -4.641 1 71.19 205 VAL B N 1
ATOM 3609 C CA . VAL B 1 205 ? 24.016 0.639 -3.754 1 71.19 205 VAL B CA 1
ATOM 3610 C C . VAL B 1 205 ? 25.109 1.206 -2.859 1 71.19 205 VAL B C 1
ATOM 3612 O O . VAL B 1 205 ? 25.156 2.412 -2.605 1 71.19 205 VAL B O 1
ATOM 3615 N N . ASN B 1 206 ? 25.875 0.33 -2.42 1 68.56 206 ASN B N 1
ATOM 3616 C CA . ASN B 1 206 ? 26.969 0.752 -1.557 1 68.56 206 ASN B CA 1
ATOM 3617 C C . ASN B 1 206 ? 27.938 1.676 -2.291 1 68.56 206 ASN B C 1
ATOM 3619 O O . ASN B 1 206 ? 28.562 2.543 -1.677 1 68.56 206 ASN B O 1
ATOM 3623 N N . GLU B 1 207 ? 28.016 1.526 -3.531 1 63 207 GLU B N 1
ATOM 3624 C CA . GLU B 1 207 ? 28.906 2.373 -4.32 1 63 207 GLU B CA 1
ATOM 3625 C C . GLU B 1 207 ? 28.297 3.764 -4.523 1 63 207 GLU B C 1
ATOM 3627 O O . GLU B 1 207 ? 29.031 4.742 -4.688 1 63 207 GLU B O 1
ATOM 3632 N N . HIS B 1 208 ? 27.016 3.938 -4.367 1 57.47 208 HIS B N 1
ATOM 3633 C CA . HIS B 1 208 ? 26.375 5.199 -4.715 1 57.47 208 HIS B CA 1
ATOM 3634 C C . HIS B 1 208 ? 25.891 5.934 -3.469 1 57.47 208 HIS B C 1
ATOM 3636 O O . HIS B 1 208 ? 25.156 6.926 -3.57 1 57.47 208 HIS B O 1
ATOM 3642 N N . VAL B 1 209 ? 26.047 5.469 -2.246 1 55.81 209 VAL B N 1
ATOM 3643 C CA . VAL B 1 209 ? 25.5 6.051 -1.02 1 55.81 209 VAL B CA 1
ATOM 3644 C C . VAL B 1 209 ? 25.953 7.504 -0.896 1 55.81 209 VAL B C 1
ATOM 3646 O O . VAL B 1 209 ? 25.203 8.352 -0.41 1 55.81 209 VAL B O 1
ATOM 3649 N N . ASN B 1 210 ? 27.078 7.793 -1.451 1 56.88 210 ASN B N 1
ATOM 3650 C CA . ASN B 1 210 ? 27.594 9.125 -1.185 1 56.88 210 ASN B CA 1
ATOM 3651 C C . ASN B 1 210 ? 27.078 10.148 -2.193 1 56.88 210 ASN B C 1
ATOM 3653 O O . ASN B 1 210 ? 27.453 11.32 -2.15 1 56.88 210 ASN B O 1
ATOM 3657 N N . SER B 1 211 ? 26.156 9.68 -2.98 1 62.34 211 SER B N 1
ATOM 3658 C CA . SER B 1 211 ? 25.828 10.578 -4.082 1 62.34 211 SER B CA 1
ATOM 3659 C C . SER B 1 211 ? 24.391 11.094 -3.967 1 62.34 211 SER B C 1
ATOM 3661 O O . SER B 1 211 ? 23.891 11.75 -4.883 1 62.34 211 SER B O 1
ATOM 3663 N N . GLY B 1 212 ? 23.891 11.094 -2.738 1 73.56 212 GLY B N 1
ATOM 3664 C CA . GLY B 1 212 ? 22.5 11.531 -2.656 1 73.56 212 GLY B CA 1
ATOM 3665 C C . GLY B 1 212 ? 22.359 13.047 -2.617 1 73.56 212 GLY B C 1
ATOM 3666 O O . GLY B 1 212 ? 23.344 13.758 -2.389 1 73.56 212 GLY B O 1
ATOM 3667 N N . SER B 1 213 ? 21.094 13.484 -2.988 1 80.62 213 SER B N 1
ATOM 3668 C CA . SER B 1 213 ? 20.781 14.906 -2.92 1 80.62 213 SER B CA 1
ATOM 3669 C C . SER B 1 213 ? 20.953 15.445 -1.503 1 80.62 213 SER B C 1
ATOM 3671 O O . SER B 1 213 ? 21.047 14.672 -0.549 1 80.62 213 SER B O 1
ATOM 3673 N N . ASP B 1 214 ? 21.094 16.734 -1.409 1 88.44 214 ASP B N 1
ATOM 3674 C CA . ASP B 1 214 ? 21.234 17.406 -0.118 1 88.44 214 ASP B CA 1
ATOM 3675 C C . ASP B 1 214 ? 19.891 17.5 0.603 1 88.44 214 ASP B C 1
ATOM 3677 O O . ASP B 1 214 ? 18.906 17.984 0.041 1 88.44 214 ASP B O 1
ATOM 3681 N N . PRO B 1 215 ? 19.844 17.078 1.844 1 92.69 215 PRO B N 1
ATOM 3682 C CA . PRO B 1 215 ? 18.594 17.125 2.605 1 92.69 215 PRO B CA 1
ATOM 3683 C C . PRO B 1 215 ? 18 18.547 2.686 1 92.69 215 PRO B C 1
ATOM 3685 O O . PRO B 1 215 ? 16.797 18.703 2.93 1 92.69 215 PRO B O 1
ATOM 3688 N N . ILE B 1 216 ? 18.781 19.547 2.461 1 94.31 216 ILE B N 1
ATOM 3689 C CA . ILE B 1 216 ? 18.312 20.922 2.492 1 94.31 216 ILE B CA 1
ATOM 3690 C C . ILE B 1 216 ? 17.281 21.156 1.392 1 94.31 216 ILE B C 1
ATOM 3692 O O . ILE B 1 216 ? 16.375 21.984 1.534 1 94.31 216 ILE B O 1
ATOM 3696 N N . ASP B 1 217 ? 17.359 20.375 0.307 1 95.44 217 ASP B N 1
ATOM 3697 C CA . ASP B 1 217 ? 16.375 20.484 -0.763 1 95.44 217 ASP B CA 1
ATOM 3698 C C . ASP B 1 217 ? 14.977 20.109 -0.262 1 95.44 217 ASP B C 1
ATOM 3700 O O . ASP B 1 217 ? 13.984 20.719 -0.649 1 95.44 217 ASP B O 1
ATOM 3704 N N . MET B 1 218 ? 14.93 19.141 0.586 1 97.06 218 MET B N 1
ATOM 3705 C CA . MET B 1 218 ? 13.664 18.766 1.208 1 97.06 218 MET B CA 1
ATOM 3706 C C . MET B 1 218 ? 13.148 19.875 2.117 1 97.06 218 MET B C 1
ATOM 3708 O O . MET B 1 218 ? 11.953 20.172 2.123 1 97.06 218 MET B O 1
ATOM 3712 N N . ALA B 1 219 ? 14.062 20.469 2.836 1 97.94 219 ALA B N 1
ATOM 3713 C CA . ALA B 1 219 ? 13.695 21.531 3.77 1 97.94 219 ALA B CA 1
ATOM 3714 C C . ALA B 1 219 ? 13.078 22.703 3.035 1 97.94 219 ALA B C 1
ATOM 3716 O O . ALA B 1 219 ? 12.039 23.234 3.447 1 97.94 219 ALA B O 1
ATOM 3717 N N . VAL B 1 220 ? 13.664 23.078 1.977 1 98.06 220 VAL B N 1
ATOM 3718 C CA . VAL B 1 220 ? 13.195 24.203 1.173 1 98.06 220 VAL B CA 1
ATOM 3719 C C . VAL B 1 220 ? 11.82 23.875 0.591 1 98.06 220 VAL B C 1
ATOM 3721 O O . VAL B 1 220 ? 10.906 24.703 0.639 1 98.06 220 VAL B O 1
ATOM 3724 N N . ALA B 1 221 ? 11.695 22.688 0.071 1 98.38 221 ALA B N 1
ATOM 3725 C CA . ALA B 1 221 ? 10.422 22.266 -0.523 1 98.38 221 ALA B CA 1
ATOM 3726 C C . ALA B 1 221 ? 9.305 22.266 0.514 1 98.38 221 ALA B C 1
ATOM 3728 O O . ALA B 1 221 ? 8.211 22.766 0.253 1 98.38 221 ALA B O 1
ATOM 3729 N N . ILE B 1 222 ? 9.555 21.75 1.648 1 98.75 222 ILE B N 1
ATOM 3730 C CA . ILE B 1 222 ? 8.547 21.641 2.697 1 98.75 222 ILE B CA 1
ATOM 3731 C C . ILE B 1 222 ? 8.172 23.031 3.211 1 98.75 222 ILE B C 1
ATOM 3733 O O . ILE B 1 222 ? 7 23.312 3.465 1 98.75 222 ILE B O 1
ATOM 3737 N N . ALA B 1 223 ? 9.164 23.953 3.383 1 98.69 223 ALA B N 1
ATOM 3738 C CA . ALA B 1 223 ? 8.867 25.328 3.781 1 98.69 223 ALA B CA 1
ATOM 3739 C C . ALA B 1 223 ? 7.914 25.984 2.797 1 98.69 223 ALA B C 1
ATOM 3741 O O . ALA B 1 223 ? 6.977 26.688 3.203 1 98.69 223 ALA B O 1
ATOM 3742 N N . LYS B 1 224 ? 8.148 25.75 1.506 1 98.62 224 LYS B N 1
ATOM 3743 C CA . LYS B 1 224 ? 7.277 26.312 0.477 1 98.62 224 LYS B CA 1
ATOM 3744 C C . LYS B 1 224 ? 5.859 25.766 0.593 1 98.62 224 LYS B C 1
ATOM 3746 O O . LYS B 1 224 ? 4.883 26.484 0.397 1 98.62 224 LYS B O 1
ATOM 3751 N N . ILE B 1 225 ? 5.746 24.484 0.915 1 98.75 225 ILE B N 1
ATOM 3752 C CA . ILE B 1 225 ? 4.441 23.844 1.075 1 98.75 225 ILE B CA 1
ATOM 3753 C C . ILE B 1 225 ? 3.709 24.469 2.264 1 98.75 225 ILE B C 1
ATOM 3755 O O . ILE B 1 225 ? 2.52 24.781 2.172 1 98.75 225 ILE B O 1
ATOM 3759 N N . ILE B 1 226 ? 4.387 24.656 3.344 1 98.62 226 ILE B N 1
ATOM 3760 C CA . ILE B 1 226 ? 3.807 25.203 4.566 1 98.62 226 ILE B CA 1
ATOM 3761 C C . ILE B 1 226 ? 3.258 26.609 4.297 1 98.62 226 ILE B C 1
ATOM 3763 O O . ILE B 1 226 ? 2.217 26.984 4.84 1 98.62 226 ILE B O 1
ATOM 3767 N N . GLU B 1 227 ? 3.869 27.281 3.402 1 97.62 227 GLU B N 1
ATOM 3768 C CA . GLU B 1 227 ? 3.48 28.656 3.109 1 97.62 227 GLU B CA 1
ATOM 3769 C C . GLU B 1 227 ? 2.445 28.719 1.987 1 97.62 227 GLU B C 1
ATOM 3771 O O . GLU B 1 227 ? 1.901 29.781 1.69 1 97.62 227 GLU B O 1
ATOM 3776 N N . SER B 1 228 ? 2.18 27.625 1.345 1 97.38 228 SER B N 1
ATOM 3777 C CA . SER B 1 228 ? 1.212 27.578 0.254 1 97.38 228 SER B CA 1
ATOM 3778 C C . SER B 1 228 ? -0.219 27.594 0.782 1 97.38 228 SER B C 1
ATOM 3780 O O . SER B 1 228 ? -0.557 26.812 1.681 1 97.38 228 SER B O 1
ATOM 3782 N N . PRO B 1 229 ? -1.11 28.422 0.235 1 95.94 229 PRO B N 1
ATOM 3783 C CA . PRO B 1 229 ? -2.51 28.422 0.67 1 95.94 229 PRO B CA 1
ATOM 3784 C C . PRO B 1 229 ? -3.273 27.188 0.2 1 95.94 229 PRO B C 1
ATOM 3786 O O . PRO B 1 229 ? -4.277 26.812 0.811 1 95.94 229 PRO B O 1
ATOM 3789 N N . LYS B 1 230 ? -2.818 26.594 -0.858 1 96.25 230 LYS B N 1
ATOM 3790 C CA . LYS B 1 230 ? -3.461 25.406 -1.424 1 96.25 230 LYS B CA 1
ATOM 3791 C C . LYS B 1 230 ? -2.424 24.375 -1.866 1 96.25 230 LYS B C 1
ATOM 3793 O O . LYS B 1 230 ? -2.152 24.234 -3.061 1 96.25 230 LYS B O 1
ATOM 3798 N N . PRO B 1 231 ? -1.942 23.594 -0.96 1 98.06 231 PRO B N 1
ATOM 3799 C CA . PRO B 1 231 ? -0.933 22.594 -1.331 1 98.06 231 PRO B CA 1
ATOM 3800 C C . PRO B 1 231 ? -1.459 21.562 -2.324 1 98.06 231 PRO B C 1
ATOM 3802 O O . PRO B 1 231 ? -2.637 21.188 -2.273 1 98.06 231 PRO B O 1
ATOM 3805 N N . LYS B 1 232 ? -0.588 21.125 -3.209 1 98.38 232 LYS B N 1
ATOM 3806 C CA . LYS B 1 232 ? -0.917 20.047 -4.141 1 98.38 232 LYS B CA 1
ATOM 3807 C C . LYS B 1 232 ? -1.113 18.734 -3.41 1 98.38 232 LYS B C 1
ATOM 3809 O O . LYS B 1 232 ? -0.85 18.641 -2.209 1 98.38 232 LYS B O 1
ATOM 3814 N N . VAL B 1 233 ? -1.573 17.766 -4.152 1 98.44 233 VAL B N 1
ATOM 3815 C CA . VAL B 1 233 ? -1.78 16.438 -3.574 1 98.44 233 VAL B CA 1
ATOM 3816 C C . VAL B 1 233 ? -0.439 15.719 -3.436 1 98.44 233 VAL B C 1
ATOM 3818 O O . VAL B 1 233 ? -0.191 15.047 -2.432 1 98.44 233 VAL B O 1
ATOM 3821 N N . HIS B 1 234 ? 0.382 15.875 -4.516 1 98.19 234 HIS B N 1
ATOM 3822 C CA . HIS B 1 234 ? 1.655 15.164 -4.582 1 98.19 234 HIS B CA 1
ATOM 3823 C C . HIS B 1 234 ? 2.799 16.125 -4.906 1 98.19 234 HIS B C 1
ATOM 3825 O O . HIS B 1 234 ? 2.721 16.891 -5.867 1 98.19 234 HIS B O 1
ATOM 3831 N N . TYR B 1 235 ? 3.822 16.094 -4.156 1 98.31 235 TYR B N 1
ATOM 3832 C CA . TYR B 1 235 ? 5.094 16.75 -4.441 1 98.31 235 TYR B CA 1
ATOM 3833 C C . TYR B 1 235 ? 6.211 15.719 -4.609 1 98.31 235 TYR B C 1
ATOM 3835 O O . TYR B 1 235 ? 6.238 14.703 -3.914 1 98.31 235 TYR B O 1
ATOM 3843 N N . LYS B 1 236 ? 7.109 15.906 -5.527 1 96.94 236 LYS B N 1
ATOM 3844 C CA . LYS B 1 236 ? 8.312 15.102 -5.734 1 96.94 236 LYS B CA 1
ATOM 3845 C C . LYS B 1 236 ? 9.57 15.961 -5.625 1 96.94 236 LYS B C 1
ATOM 3847 O O . LYS B 1 236 ? 9.664 17.016 -6.254 1 96.94 236 LYS B O 1
ATOM 3852 N N . VAL B 1 237 ? 10.492 15.531 -4.812 1 96.81 237 VAL B N 1
ATOM 3853 C CA . VAL B 1 237 ? 11.719 16.281 -4.586 1 96.81 237 VAL B CA 1
ATOM 3854 C C . VAL B 1 237 ? 12.938 15.398 -4.84 1 96.81 237 VAL B C 1
ATOM 3856 O O . VAL B 1 237 ? 13.039 14.305 -4.281 1 96.81 237 VAL B O 1
ATOM 3859 N N . GLY B 1 238 ? 13.836 15.805 -5.609 1 92.56 238 GLY B N 1
ATOM 3860 C CA . GLY B 1 238 ? 15.039 15.039 -5.891 1 92.56 238 GLY B CA 1
ATOM 3861 C C . GLY B 1 238 ? 15.555 15.242 -7.305 1 9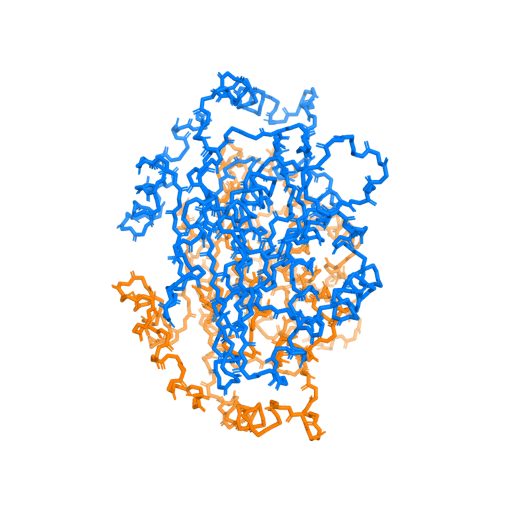2.56 238 GLY B C 1
ATOM 3862 O O . GLY B 1 238 ? 15.156 16.188 -7.988 1 92.56 238 GLY B O 1
ATOM 3863 N N . ALA B 1 239 ? 16.531 14.391 -7.758 1 90.25 239 ALA B N 1
ATOM 3864 C CA . ALA B 1 239 ? 17.188 14.5 -9.055 1 90.25 239 ALA B CA 1
ATOM 3865 C C . ALA B 1 239 ? 16.188 14.336 -10.195 1 90.25 239 ALA B C 1
ATOM 3867 O O . ALA B 1 239 ? 15.203 13.602 -10.062 1 90.25 239 ALA B O 1
ATOM 3868 N N . PHE B 1 240 ? 16.469 14.945 -11.289 1 89.75 240 PHE B N 1
ATOM 3869 C CA . PHE B 1 240 ? 15.578 14.977 -12.445 1 89.75 240 PHE B CA 1
ATOM 3870 C C . PHE B 1 240 ? 15.258 13.57 -12.922 1 89.75 240 PHE B C 1
ATOM 3872 O O . PHE B 1 240 ? 14.094 13.242 -13.188 1 89.75 240 PHE B O 1
ATOM 3879 N N . MET B 1 241 ? 16.266 12.773 -13.016 1 87.75 241 MET B N 1
ATOM 3880 C CA . MET B 1 241 ? 16.094 11.438 -13.578 1 87.75 241 MET B CA 1
ATOM 3881 C C . MET B 1 241 ? 15.18 10.594 -12.695 1 87.75 241 MET B C 1
ATOM 3883 O O . MET B 1 241 ? 14.422 9.758 -13.188 1 87.75 241 MET B O 1
ATOM 3887 N N . GLN B 1 242 ? 15.266 10.812 -11.422 1 89 242 GLN B N 1
ATOM 3888 C CA . GLN B 1 242 ? 14.414 10.078 -10.492 1 89 242 GLN B CA 1
ATOM 3889 C C . GLN B 1 242 ? 12.953 10.477 -10.656 1 89 242 GLN B C 1
ATOM 3891 O O . GLN B 1 242 ? 12.07 9.617 -10.695 1 89 242 GLN B O 1
ATOM 3896 N N . LYS B 1 243 ? 12.719 11.734 -10.828 1 92.31 243 LYS B N 1
ATOM 3897 C CA . LYS B 1 243 ? 11.359 12.227 -11.062 1 92.31 243 LYS B CA 1
ATOM 3898 C C . LYS B 1 243 ? 10.852 11.797 -12.438 1 92.31 243 LYS B C 1
ATOM 3900 O O . LYS B 1 243 ? 9.68 11.469 -12.594 1 92.31 243 LYS B O 1
ATOM 3905 N N . PHE B 1 244 ? 11.766 11.734 -13.375 1 93.12 244 PHE B N 1
ATOM 3906 C CA . PHE B 1 244 ? 11.406 11.367 -14.742 1 93.12 244 PHE B CA 1
ATOM 3907 C C . PHE B 1 244 ? 10.992 9.906 -14.82 1 93.12 244 PHE B C 1
ATOM 3909 O O . PHE B 1 244 ? 10.133 9.539 -15.625 1 93.12 244 PHE B O 1
ATOM 3916 N N . SER B 1 245 ? 11.547 9.109 -13.992 1 93.62 245 SER B N 1
ATOM 3917 C CA . SER B 1 245 ? 11.188 7.695 -13.961 1 93.62 245 SER B CA 1
ATOM 3918 C C . SER B 1 245 ? 9.703 7.508 -13.672 1 93.62 245 SER B C 1
ATOM 3920 O O . SER B 1 245 ? 9.07 6.586 -14.195 1 93.62 245 SER B O 1
ATOM 3922 N N . ILE B 1 246 ? 9.125 8.359 -12.867 1 94.94 246 ILE B N 1
ATOM 3923 C CA . ILE B 1 246 ? 7.707 8.297 -12.539 1 94.94 246 ILE B CA 1
ATOM 3924 C C . ILE B 1 246 ? 6.879 8.609 -13.789 1 94.94 246 ILE B C 1
ATOM 3926 O O . ILE B 1 246 ? 5.848 7.977 -14.031 1 94.94 246 ILE B O 1
ATOM 3930 N N . VAL B 1 247 ? 7.352 9.539 -14.57 1 94.56 247 VAL B N 1
ATOM 3931 C CA . VAL B 1 247 ? 6.68 9.891 -15.82 1 94.56 247 VAL B CA 1
ATOM 3932 C C . VAL B 1 247 ? 6.727 8.703 -16.781 1 94.56 247 VAL B C 1
ATOM 3934 O O . VAL B 1 247 ? 5.723 8.367 -17.406 1 94.56 247 VAL B O 1
ATOM 3937 N N . LEU B 1 248 ? 7.871 8.047 -16.906 1 95.44 248 LEU B N 1
ATOM 3938 C CA . LEU B 1 248 ? 8.023 6.887 -17.766 1 95.44 248 LEU B CA 1
ATOM 3939 C C . LEU B 1 248 ? 7.078 5.762 -17.344 1 95.44 248 LEU B C 1
ATOM 3941 O O . LEU B 1 248 ? 6.469 5.109 -18.203 1 95.44 248 LEU B O 1
ATOM 3945 N N . LYS B 1 249 ? 6.961 5.562 -16.031 1 95.56 249 LYS B N 1
ATOM 3946 C CA . LYS B 1 249 ? 6.051 4.551 -15.5 1 95.56 249 LYS B CA 1
ATOM 3947 C C . LYS B 1 249 ? 4.617 4.805 -15.953 1 95.56 249 LYS B C 1
ATOM 3949 O O . LYS B 1 249 ? 3.867 3.863 -16.219 1 95.56 249 LYS B O 1
ATOM 3954 N N . ARG B 1 250 ? 4.25 6.062 -16.078 1 92.56 250 ARG B N 1
ATOM 3955 C CA . ARG B 1 250 ? 2.889 6.465 -16.406 1 92.56 250 ARG B CA 1
ATOM 3956 C C . ARG B 1 250 ? 2.617 6.297 -17.906 1 92.56 250 ARG B C 1
ATOM 3958 O O . ARG B 1 250 ? 1.519 5.902 -18.297 1 92.56 250 ARG B O 1
ATOM 3965 N N . ILE B 1 251 ? 3.609 6.48 -18.734 1 94 251 ILE B N 1
ATOM 3966 C CA . ILE B 1 251 ? 3.295 6.637 -20.141 1 94 251 ILE B CA 1
ATOM 3967 C C . ILE B 1 251 ? 3.676 5.367 -20.906 1 94 251 ILE B C 1
ATOM 3969 O O . ILE B 1 251 ? 3.109 5.074 -21.953 1 94 251 ILE B O 1
ATOM 3973 N N . LEU B 1 252 ? 4.664 4.637 -20.422 1 96.06 252 LEU B N 1
ATOM 3974 C CA . LEU B 1 252 ? 5.129 3.457 -21.141 1 96.06 252 LEU B CA 1
ATOM 3975 C C . LEU B 1 252 ? 4.246 2.252 -20.844 1 96.06 252 LEU B C 1
ATOM 3977 O O . LEU B 1 252 ? 3.689 2.146 -19.75 1 96.06 252 LEU B O 1
ATOM 3981 N N . PRO B 1 253 ? 4.199 1.337 -21.828 1 96.69 253 PRO B N 1
ATOM 3982 C CA . PRO B 1 253 ? 3.609 0.046 -21.453 1 96.69 253 PRO B CA 1
ATOM 3983 C C . PRO B 1 253 ? 4.32 -0.619 -20.281 1 96.69 253 PRO B C 1
ATOM 3985 O O . PRO B 1 253 ? 5.543 -0.513 -20.156 1 96.69 253 PRO B O 1
ATOM 3988 N N . ASP B 1 254 ? 3.568 -1.321 -19.5 1 97.12 254 ASP B N 1
ATOM 3989 C CA . ASP B 1 254 ? 4.07 -1.92 -18.266 1 97.12 254 ASP B CA 1
ATOM 3990 C C . ASP B 1 254 ? 5.332 -2.74 -18.531 1 97.12 254 ASP B C 1
ATOM 3992 O O . ASP B 1 254 ? 6.316 -2.623 -17.797 1 97.12 254 ASP B O 1
ATOM 3996 N N . THR B 1 255 ? 5.348 -3.551 -19.609 1 97 255 THR B N 1
ATOM 3997 C CA . THR B 1 255 ? 6.441 -4.488 -19.844 1 97 255 THR B CA 1
ATOM 3998 C C . THR B 1 255 ? 7.684 -3.752 -20.344 1 97 255 THR B C 1
ATOM 4000 O O . THR B 1 255 ? 8.805 -4.207 -20.125 1 97 255 THR B O 1
ATOM 4003 N N . VAL B 1 256 ? 7.516 -2.613 -21.016 1 97.75 256 VAL B N 1
ATOM 4004 C CA . VAL B 1 256 ? 8.641 -1.797 -21.438 1 97.75 256 VAL B CA 1
ATOM 4005 C C . VAL B 1 256 ? 9.312 -1.152 -20.234 1 97.75 256 VAL B C 1
ATOM 4007 O O . VAL B 1 256 ? 10.531 -1.206 -20.078 1 97.75 256 VAL B O 1
ATOM 4010 N N . TYR B 1 257 ? 8.484 -0.578 -19.391 1 98.06 257 TYR B N 1
ATOM 4011 C CA . TYR B 1 257 ? 9.016 0.017 -18.172 1 98.06 257 TYR B CA 1
ATOM 4012 C C . TYR B 1 257 ? 9.695 -1.036 -17.297 1 98.06 257 TYR B C 1
ATOM 4014 O O . TYR B 1 257 ? 10.773 -0.793 -16.75 1 98.06 257 TYR B O 1
ATOM 4022 N N . GLU B 1 258 ? 9.086 -2.199 -17.203 1 97.81 258 GLU B N 1
ATOM 4023 C CA . GLU B 1 258 ? 9.664 -3.316 -16.453 1 97.81 258 GLU B CA 1
ATOM 4024 C C . GLU B 1 258 ? 11.039 -3.682 -17 1 97.81 258 GLU B C 1
ATOM 4026 O O . GLU B 1 258 ? 11.977 -3.91 -16.219 1 97.81 258 GLU B O 1
ATOM 4031 N N . LYS B 1 259 ? 11.172 -3.748 -18.281 1 97.5 259 LYS B N 1
ATOM 4032 C CA . LYS B 1 259 ? 12.445 -4.082 -18.906 1 97.5 259 LYS B CA 1
ATOM 4033 C C . LYS B 1 259 ? 13.516 -3.045 -18.562 1 97.5 259 LYS B C 1
ATOM 4035 O O . LYS B 1 259 ? 14.672 -3.393 -18.328 1 97.5 259 LYS B O 1
ATOM 4040 N N . ILE B 1 260 ? 13.164 -1.806 -18.609 1 96.56 260 ILE B N 1
ATOM 4041 C CA . ILE B 1 260 ? 14.086 -0.733 -18.266 1 96.56 260 ILE B CA 1
ATOM 4042 C C . ILE B 1 260 ? 14.578 -0.929 -16.828 1 96.56 260 ILE B C 1
ATOM 4044 O O . ILE B 1 260 ? 15.773 -0.837 -16.562 1 96.56 260 ILE B O 1
ATOM 4048 N N . LEU B 1 261 ? 13.672 -1.218 -15.914 1 95.62 261 LEU B N 1
ATOM 4049 C CA . LEU B 1 261 ? 14.031 -1.442 -14.516 1 95.62 261 LEU B CA 1
ATOM 4050 C C . LEU B 1 261 ? 14.945 -2.656 -14.383 1 95.62 261 LEU B C 1
ATOM 4052 O O . LEU B 1 261 ? 15.953 -2.607 -13.672 1 95.62 261 LEU B O 1
ATOM 4056 N N . MET B 1 262 ? 14.57 -3.729 -15.055 1 96.25 262 MET B N 1
ATOM 4057 C CA . MET B 1 262 ? 15.344 -4.961 -14.961 1 96.25 262 MET B CA 1
ATOM 4058 C C . MET B 1 262 ? 16.766 -4.754 -15.477 1 96.25 262 MET B C 1
ATOM 4060 O O . MET B 1 262 ? 17.719 -5.285 -14.906 1 96.25 262 MET B O 1
ATOM 4064 N N . ASN B 1 263 ? 16.875 -3.998 -16.547 1 94.31 263 ASN B N 1
ATOM 4065 C CA . ASN B 1 263 ? 18.203 -3.666 -17.047 1 94.31 263 ASN B CA 1
ATOM 4066 C C . ASN B 1 263 ? 19 -2.865 -16.031 1 94.31 263 ASN B C 1
ATOM 4068 O O . ASN B 1 263 ? 20.188 -3.129 -15.82 1 94.31 263 ASN B O 1
ATOM 4072 N N . HIS B 1 264 ? 18.344 -1.915 -15.43 1 89.44 264 HIS B N 1
ATOM 4073 C CA . HIS B 1 264 ? 18.984 -1.081 -14.422 1 89.44 264 HIS B CA 1
ATOM 4074 C C . HIS B 1 264 ? 19.469 -1.919 -13.242 1 89.44 264 HIS B C 1
ATOM 4076 O O . HIS B 1 264 ? 20.547 -1.662 -12.688 1 89.44 264 HIS B O 1
ATOM 4082 N N . TYR B 1 265 ? 18.734 -2.93 -12.898 1 89.12 265 TYR B N 1
ATOM 4083 C CA . TYR B 1 265 ? 19.047 -3.758 -11.734 1 89.12 265 TYR B CA 1
ATOM 4084 C C . TYR B 1 265 ? 19.828 -4.992 -12.148 1 89.12 265 TYR B C 1
ATOM 4086 O O . TYR B 1 265 ? 20.094 -5.875 -11.32 1 89.12 265 TYR B O 1
ATOM 4094 N N . LYS B 1 266 ? 20.125 -5.137 -13.438 1 88.81 266 LYS B N 1
ATOM 4095 C CA . LYS B 1 266 ? 20.906 -6.23 -14 1 88.81 266 LYS B CA 1
ATOM 4096 C C . LYS B 1 266 ? 20.234 -7.574 -13.766 1 88.81 266 LYS B C 1
ATOM 4098 O O . LYS B 1 266 ? 20.875 -8.531 -13.32 1 88.81 266 LYS B O 1
ATOM 4103 N N . LEU B 1 267 ? 19 -7.574 -13.922 1 92.44 267 LEU B N 1
ATOM 4104 C CA . LEU B 1 267 ? 18.188 -8.781 -13.805 1 92.44 267 LEU B CA 1
ATOM 4105 C C . LEU B 1 267 ? 17.844 -9.344 -15.18 1 92.44 267 LEU B C 1
ATOM 4107 O O . LEU B 1 267 ? 17.781 -8.594 -16.156 1 92.44 267 LEU B O 1
#

Organism: Flavobacterium indicum (strain DSM 17447 / CIP 109464 / GPTSA100-9) (NCBI:txid1094466)

pLDDT: mean 94.5, std 8.55, range [55.81, 98.94]